Protein AF-A0A812JVI5-F1 (afdb_monomer_lite)

Foldseek 3Di:
DEEEPCVQLDDPDPDPDDDDDDDPPAAEEGEQAQVYAYEQPAADDEHQEYEFNHEYEYDLVDAPHEYHYFEYEYEDAGEYEQADPVGASAHAYEYEHENPRYDADPPRGTQEYEYYAQYEYEHGWDQFQFKFWFQAKFAAQAFKTQTPFQRVVRVDDQQWWKWKFALFLAFTDIWGFHDGDPPVGRMTGTPPGGHHMFGARWDWDWFDQVFDDIDTDTDGSTIMIGTQDIRAEYFYPALLPDPQSAFHDYYYYHDNYDYHHDRYWYASHWHQDDPFDTADFRTDEDEQVLHEQAEAESAEGEQRLFARYEPAFQLHAAYADEHYEHHRRHRQDAQPPLQDPDPDDDQRPVSSRALQRDSPPPRRDGENADALNQRYAYYAYEYGSHQEHHAQDQPVQQQGDDPSRLQAGSQAADHHHAEQYEFESHAAEYAEPERHFHFDFDADPSRGGPCSVPPQGVSPAQAHPVGAGRGDVQQAENENYEYENHQEYEYLEDESYAYEQEEYELHLESHAYAAYAQHSNNDQERYELYEQEQADPPDPRNRLRSAHEEYAAQHEHEYEQYEYAERLHDQANYEYQACAVVFDRHYHQLYHYHYYNYYDSRYHPPDHHYHGDYPDDDFKKKKAWQPFFPDWKFKDWPQQPDAADCDPPRNRLSNGTWDQPSSRNTTMHHDDPPTDMDIDTHGHPDIDMDIDTSDPPCVVVDDPD

pLDDT: mean 79.33, std 18.17, range [29.78, 98.69]

Radius of gyration: 29.27 Å; chains: 1; bounding box: 75×58×105 Å

Secondary structure (DSSP, 8-state):
-EEEHHHHT-PPPP-----S-PPPPPP-EEEE-TT-EEEE-S-PPPBSEEEESSEEEE-TT-SSEEEEES-EEE-TT-EEEE--SSS-B-S-EEEEE--SS-PPBTTTBSSEEEEETT-EEEEEB-----EEEBSS-B-TT--EEEBSS-TTTTT--TT-EEEE--SSS----EEEEEEE-STT--EEEEESPPSS-B--SEEEEEE--SSS--EEEEEE---EEEE---SEEEE-S-GGGSTT---BEEEEESSS-EEEEESEEEEEEE---SSS---EEEE--EE-TT--S-EEES-EEES-SS-SEEE-SS---S-EEES-EEE--SPPPPSSS-TT---SS---SGGGGSTT--TT-SSS--EEEEES--SSEEES-EEESSSEEEEE-TTTSTT-SGGGTTT--GGGSPP--EES-EEES-SSEEEEETEE--B---B-TTS-BTTTTSTT-TTT-SB-TTS-B-B-SSPEEEES-EEES-SEEEEEEE-SEEEES-EEES-SEEEEEEE----TT---EEEES-EEEE---TTTT--TT-EEE--BSSSEEEEES-EEEE---TT-SEEETTTTT-TTT---S--EEEEES-EEEEE-TTS-SEEES-SS---EEEEE-SS-BSS-EEEESTT--SPP--STTTTTGGGTEEPEEGGGTEEEEE--TT---EEE--BPSS---EEEES-TTSGGGS---

Structure (mmCIF, N/CA/C/O backbone):
data_AF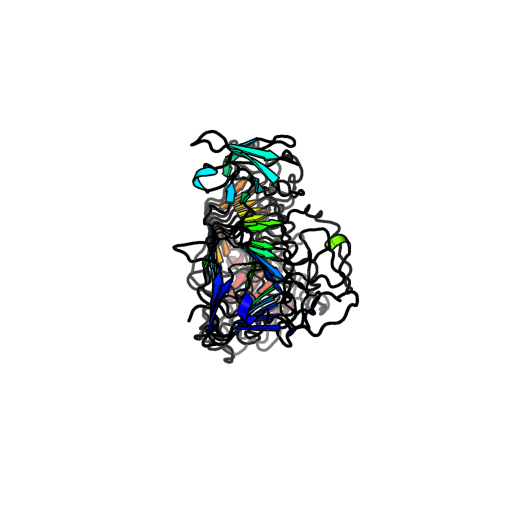-A0A812JVI5-F1
#
_entry.id   AF-A0A812JVI5-F1
#
loop_
_atom_site.group_PDB
_atom_site.id
_atom_site.type_symbol
_atom_site.label_atom_id
_atom_site.label_alt_id
_atom_site.label_comp_id
_atom_site.label_asym_id
_atom_site.label_entity_id
_atom_site.label_seq_id
_atom_site.pdbx_PDB_ins_code
_atom_site.Cartn_x
_atom_site.Cartn_y
_atom_site.Cartn_z
_atom_site.occupancy
_atom_site.B_iso_or_equiv
_atom_site.auth_seq_id
_atom_site.auth_comp_id
_atom_site.auth_asym_id
_atom_site.auth_atom_id
_atom_site.pdbx_PDB_model_num
ATOM 1 N N . MET A 1 1 ? -26.455 -25.686 27.202 1.00 55.06 1 MET A N 1
ATOM 2 C CA . MET A 1 1 ? -27.187 -24.853 28.186 1.00 55.06 1 MET A CA 1
ATOM 3 C C . MET A 1 1 ? -26.440 -23.538 28.295 1.00 55.06 1 MET A C 1
ATOM 5 O O . MET A 1 1 ? -25.243 -23.583 28.543 1.00 55.06 1 MET A O 1
ATOM 9 N N . LEU A 1 2 ? -27.114 -22.415 28.055 1.00 67.75 2 LEU A N 1
ATOM 10 C CA . LEU A 1 2 ? -26.511 -21.082 28.105 1.00 67.75 2 LEU A CA 1
ATOM 11 C C . LEU A 1 2 ? -26.215 -20.707 29.564 1.00 67.75 2 LEU A C 1
ATOM 13 O O . LEU A 1 2 ? -27.102 -20.816 30.414 1.00 67.75 2 LEU A O 1
ATOM 17 N N . ARG A 1 3 ? -24.976 -20.325 29.875 1.00 77.88 3 ARG A N 1
ATOM 18 C CA . ARG A 1 3 ? -24.546 -19.917 31.223 1.00 77.88 3 ARG A CA 1
ATOM 19 C C . ARG A 1 3 ? -24.006 -18.488 31.206 1.00 77.88 3 ARG A C 1
ATOM 21 O O . ARG A 1 3 ? -23.645 -17.963 30.164 1.00 77.88 3 ARG A O 1
ATOM 28 N N . LEU A 1 4 ? -23.967 -17.851 32.371 1.00 73.38 4 LEU A N 1
ATOM 29 C CA . LEU A 1 4 ? -23.437 -16.493 32.519 1.00 73.38 4 LEU A CA 1
ATOM 30 C C . LEU A 1 4 ? -21.985 -16.559 32.991 1.00 73.38 4 LEU A C 1
ATOM 32 O O . LEU A 1 4 ? -21.717 -17.290 33.953 1.00 73.38 4 LEU A O 1
ATOM 36 N N . LEU A 1 5 ? -21.088 -15.768 32.386 1.00 75.81 5 LEU A N 1
ATOM 37 C CA . LEU A 1 5 ? -19.654 -15.744 32.728 1.00 75.81 5 LEU A CA 1
ATOM 38 C C . LEU A 1 5 ? -19.426 -15.563 34.240 1.00 75.81 5 LEU A C 1
ATOM 40 O O . LEU A 1 5 ? -18.604 -16.258 34.845 1.00 75.81 5 LEU A O 1
ATOM 44 N N . ARG A 1 6 ? -20.243 -14.717 34.886 1.00 72.94 6 ARG A N 1
ATOM 45 C CA . ARG A 1 6 ? -20.196 -14.444 36.335 1.00 72.94 6 ARG A CA 1
ATOM 46 C C . ARG A 1 6 ? -20.287 -15.690 37.221 1.00 72.94 6 ARG A C 1
ATOM 48 O O . ARG A 1 6 ? -19.734 -15.692 38.309 1.00 72.94 6 ARG A O 1
ATOM 55 N N . ARG A 1 7 ? -20.986 -16.752 36.795 1.00 66.81 7 ARG A N 1
ATOM 56 C CA . ARG A 1 7 ? -21.153 -17.978 37.606 1.00 66.81 7 ARG A CA 1
ATOM 57 C C . ARG A 1 7 ? -19.991 -18.959 37.452 1.00 66.81 7 ARG A C 1
ATOM 59 O O . ARG A 1 7 ? -19.846 -19.851 38.284 1.00 66.81 7 ARG A O 1
ATOM 66 N N . GLY A 1 8 ? -19.215 -18.822 36.380 1.00 64.75 8 GLY A N 1
ATOM 67 C CA . GLY A 1 8 ? -18.160 -19.756 36.013 1.00 64.75 8 GLY A CA 1
ATOM 68 C C . GLY A 1 8 ? -16.761 -19.293 36.415 1.00 64.75 8 GLY A C 1
ATOM 69 O O . GLY A 1 8 ? -16.046 -20.059 37.056 1.00 64.75 8 GLY A O 1
ATOM 70 N N . CYS A 1 9 ? -16.399 -18.038 36.115 1.00 71.69 9 CYS A N 1
ATOM 71 C CA . CYS A 1 9 ? -15.079 -17.483 36.461 1.00 71.69 9 CYS A CA 1
ATOM 72 C C . CYS A 1 9 ? -15.016 -16.902 37.887 1.00 71.69 9 CYS A C 1
ATOM 74 O O . CYS A 1 9 ? -13.939 -16.810 38.472 1.00 71.69 9 CYS A O 1
ATOM 76 N N . ILE A 1 10 ? -16.160 -16.524 38.477 1.00 61.00 10 ILE A N 1
ATOM 77 C CA . ILE A 1 10 ? -16.245 -15.931 39.821 1.00 61.00 10 ILE A CA 1
ATOM 78 C C . ILE A 1 10 ? -17.042 -16.876 40.718 1.00 61.00 10 ILE A C 1
ATOM 80 O O . ILE A 1 10 ? -18.252 -16.743 40.891 1.00 61.00 10 ILE A O 1
ATOM 84 N N . ARG A 1 11 ? -16.375 -17.869 41.314 1.00 48.44 11 ARG A N 1
ATOM 85 C CA . ARG A 1 11 ? -16.961 -18.543 42.481 1.00 48.44 11 ARG A CA 1
ATOM 86 C C . ARG A 1 11 ? -16.811 -17.621 43.694 1.00 48.44 11 ARG A C 1
ATOM 88 O O . ARG A 1 11 ? -15.677 -17.217 43.963 1.00 48.44 11 ARG A O 1
ATOM 95 N N . PRO A 1 12 ? -17.881 -17.335 44.460 1.00 38.91 12 PRO A N 1
ATOM 96 C CA . PRO A 1 12 ? -17.707 -16.779 45.790 1.00 38.91 12 PRO A CA 1
ATOM 97 C C . PRO A 1 12 ? -16.885 -17.784 46.602 1.00 38.91 12 PRO A C 1
ATOM 99 O O . PRO A 1 12 ? -17.251 -18.955 46.716 1.00 38.91 12 PRO A O 1
ATOM 102 N N . THR A 1 13 ? -15.734 -17.353 47.114 1.00 37.72 13 THR A N 1
ATOM 103 C CA . THR A 1 13 ? -15.058 -18.074 48.196 1.00 37.72 13 THR A CA 1
ATOM 104 C C . THR A 1 13 ? -16.052 -18.215 49.349 1.00 37.72 13 THR A C 1
ATOM 106 O O . THR A 1 13 ? -16.690 -17.214 49.682 1.00 37.72 13 THR A O 1
ATOM 109 N N . PRO A 1 14 ? -16.219 -19.402 49.960 1.00 37.28 14 PRO A N 1
ATOM 110 C CA . PRO A 1 14 ? -17.022 -19.517 51.170 1.00 37.28 14 PRO A CA 1
ATOM 111 C C . PRO A 1 14 ? -16.448 -18.557 52.214 1.00 37.28 14 PRO A C 1
ATOM 113 O O . PRO A 1 14 ? -15.244 -18.588 52.472 1.00 37.28 14 PRO A O 1
ATOM 116 N N . GLU A 1 15 ? -17.284 -17.676 52.760 1.00 37.12 15 GLU A N 1
ATOM 117 C CA . GLU A 1 15 ? -16.910 -16.740 53.816 1.00 37.12 15 GLU A CA 1
ATOM 118 C C . GLU A 1 15 ? -16.336 -17.505 55.015 1.00 37.12 15 GLU A C 1
ATOM 120 O O . GLU A 1 15 ? -17.064 -18.084 55.817 1.00 37.12 15 GLU A O 1
ATOM 125 N N . THR A 1 16 ? -15.016 -17.482 55.178 1.00 35.56 16 THR A N 1
ATOM 126 C CA . THR A 1 16 ? -14.420 -17.581 56.507 1.00 35.56 16 THR A CA 1
ATOM 127 C C . THR A 1 16 ? -14.361 -16.175 57.073 1.00 35.56 16 THR A C 1
ATOM 129 O O . THR A 1 16 ? -13.544 -15.354 56.660 1.00 35.56 16 THR A O 1
ATOM 132 N N . THR A 1 17 ? -15.260 -15.901 58.013 1.00 41.41 17 THR A N 1
ATOM 133 C CA . THR A 1 17 ? -15.208 -14.756 58.920 1.00 41.41 17 THR A CA 1
ATOM 134 C C . THR A 1 17 ? -13.794 -14.578 59.469 1.00 41.41 17 THR A C 1
ATOM 136 O O . THR A 1 17 ? -13.356 -15.414 60.255 1.00 41.41 17 THR A O 1
ATOM 139 N N . GLN A 1 18 ? -13.103 -13.496 59.098 1.00 36.12 18 GLN A N 1
ATOM 140 C CA . GLN A 1 18 ? -12.244 -12.735 60.009 1.00 36.12 18 GLN A CA 1
ATOM 141 C C . GLN A 1 18 ? -11.749 -11.430 59.374 1.00 36.12 18 GLN A C 1
ATOM 143 O O . GLN A 1 18 ? -11.303 -11.359 58.233 1.00 36.12 18 GLN A O 1
ATOM 148 N N . THR A 1 19 ? -11.867 -10.378 60.172 1.00 46.19 19 THR A N 1
ATOM 149 C CA . THR A 1 19 ? -11.487 -8.990 59.937 1.00 46.19 19 THR A CA 1
ATOM 150 C C . THR A 1 19 ? -9.984 -8.826 59.720 1.00 46.19 19 THR A C 1
ATOM 152 O O . THR A 1 19 ? -9.254 -8.821 60.697 1.00 46.19 19 THR A O 1
ATOM 155 N N . HIS A 1 20 ? -9.523 -8.601 58.489 1.00 39.59 20 HIS A N 1
ATOM 156 C CA . HIS A 1 20 ? -8.277 -7.884 58.174 1.00 39.59 20 HIS A CA 1
ATOM 157 C C . HIS A 1 20 ? -8.379 -7.336 56.742 1.00 39.59 20 HIS A C 1
ATOM 159 O O . HIS A 1 20 ? -9.008 -7.967 55.899 1.00 39.59 20 HIS A O 1
ATOM 165 N N . ARG A 1 21 ? -7.803 -6.145 56.488 1.00 43.81 21 ARG A N 1
ATOM 166 C CA . ARG A 1 21 ? -7.759 -5.454 55.180 1.00 43.81 21 ARG A CA 1
ATOM 167 C C . ARG A 1 21 ? -7.632 -6.460 54.030 1.00 43.81 21 ARG A C 1
ATOM 169 O O . ARG A 1 21 ? -6.565 -7.045 53.851 1.00 43.81 21 ARG A O 1
ATOM 176 N N . ALA A 1 22 ? -8.719 -6.668 53.290 1.00 36.75 22 ALA A N 1
ATOM 177 C CA . ALA A 1 22 ? -8.745 -7.609 52.184 1.00 36.75 22 ALA A CA 1
ATOM 178 C C . ALA A 1 22 ? -7.731 -7.156 51.126 1.00 36.75 22 ALA A C 1
ATOM 180 O O . ALA A 1 22 ? -7.838 -6.058 50.580 1.00 36.75 22 ALA A O 1
ATOM 181 N N . LYS A 1 23 ? -6.730 -8.003 50.859 1.00 38.25 23 LYS A N 1
ATOM 182 C CA . LYS A 1 23 ? -5.972 -7.940 49.607 1.00 38.25 23 LYS A CA 1
ATOM 183 C C . LYS A 1 23 ? -6.979 -8.003 48.447 1.00 38.25 23 LYS A C 1
ATOM 185 O O . LYS A 1 23 ? -7.955 -8.750 48.573 1.00 38.25 23 LYS A O 1
ATOM 190 N N . PRO A 1 24 ? -6.767 -7.264 47.343 1.00 43.59 24 PRO A N 1
ATOM 191 C CA . PRO A 1 24 ? -7.592 -7.435 46.156 1.00 43.59 24 PRO A CA 1
ATOM 192 C C . PRO A 1 24 ? -7.620 -8.923 45.761 1.00 43.59 24 PRO A C 1
ATOM 194 O O . PRO A 1 24 ? -6.604 -9.609 45.934 1.00 43.59 24 PRO A O 1
ATOM 197 N N . PRO A 1 25 ? -8.775 -9.456 45.318 1.00 51.75 25 PRO A N 1
ATOM 198 C CA . PRO A 1 25 ? -8.881 -10.852 44.914 1.00 51.75 25 PRO A CA 1
ATOM 199 C C . PRO A 1 25 ? -7.826 -11.156 43.846 1.00 51.75 25 PRO A C 1
ATOM 201 O O . PRO A 1 25 ? -7.691 -10.417 42.877 1.00 51.75 25 PRO A O 1
ATOM 204 N N . GLN A 1 26 ? -7.057 -12.226 44.057 1.00 56.06 26 GLN A N 1
ATOM 205 C CA . GLN A 1 26 ? -6.028 -12.672 43.120 1.00 56.06 26 GLN A CA 1
ATOM 206 C C . GLN A 1 26 ? -6.676 -12.974 41.763 1.00 56.06 26 GLN A C 1
ATOM 208 O O . GLN A 1 26 ? -7.679 -13.695 41.721 1.00 56.06 26 GLN A O 1
ATOM 213 N N . ALA A 1 27 ? -6.118 -12.421 40.684 1.00 63.75 27 ALA A N 1
ATOM 214 C CA . ALA A 1 27 ? -6.539 -12.723 39.321 1.00 63.75 27 ALA A CA 1
ATOM 215 C C . ALA A 1 27 ? -6.454 -14.239 39.079 1.00 63.75 27 ALA A C 1
ATOM 217 O O . ALA A 1 27 ? -5.509 -14.896 39.523 1.00 63.75 27 ALA A O 1
ATOM 218 N N . LYS A 1 28 ? -7.475 -14.812 38.438 1.00 78.44 28 LYS A N 1
ATOM 219 C CA . LYS A 1 28 ? -7.589 -16.260 38.210 1.00 78.44 28 LYS A CA 1
ATOM 220 C C . LYS A 1 28 ? -7.616 -16.571 36.726 1.00 78.44 28 LYS A C 1
ATOM 222 O O . LYS A 1 28 ? -8.201 -15.814 35.953 1.00 78.44 28 LYS A O 1
ATOM 227 N N . ASP A 1 29 ? -7.048 -17.716 36.368 1.00 87.69 29 ASP A N 1
ATOM 228 C CA . ASP A 1 29 ? -7.263 -18.331 35.063 1.00 87.69 29 ASP A CA 1
ATOM 229 C C . ASP A 1 29 ? -8.723 -18.769 34.950 1.00 87.69 29 ASP A C 1
ATOM 231 O O . ASP A 1 29 ? -9.264 -19.424 35.851 1.00 87.69 29 ASP A O 1
ATOM 235 N N . CYS A 1 30 ? -9.373 -18.408 33.847 1.00 91.69 30 CYS A N 1
ATOM 236 C CA . CYS A 1 30 ? -10.715 -18.869 33.538 1.00 91.69 30 CYS A CA 1
ATOM 237 C C . CYS A 1 30 ? -10.724 -19.733 32.281 1.00 91.69 30 CYS A C 1
ATOM 239 O O . CYS A 1 30 ? -10.158 -19.371 31.254 1.00 91.69 30 CYS A O 1
ATOM 241 N N . VAL A 1 31 ? -11.420 -20.867 32.355 1.00 93.94 31 VAL A N 1
ATOM 242 C CA . VAL A 1 31 ? -11.583 -21.794 31.234 1.00 93.94 31 VAL A CA 1
ATOM 243 C C . VAL A 1 31 ? -13.068 -21.991 30.962 1.00 93.94 31 VAL A C 1
ATOM 245 O O . VAL A 1 31 ? -13.815 -22.370 31.866 1.00 93.94 31 VAL A O 1
ATOM 248 N N . ILE A 1 32 ? -13.487 -21.779 29.715 1.00 95.19 32 ILE A N 1
ATOM 249 C CA . ILE A 1 32 ? -14.821 -22.136 29.221 1.00 95.19 32 ILE A CA 1
ATOM 250 C C . ILE A 1 32 ? -14.728 -23.538 28.603 1.00 95.19 32 ILE A C 1
ATOM 252 O O . ILE A 1 32 ? -14.105 -23.680 27.546 1.00 95.19 32 ILE A O 1
ATOM 256 N N . PRO A 1 33 ? -15.305 -24.583 29.231 1.00 95.19 33 PRO A N 1
ATOM 257 C CA . PRO A 1 33 ? -15.166 -25.962 28.756 1.00 95.19 33 PRO A CA 1
ATOM 258 C C . PRO A 1 33 ? -15.853 -26.202 27.405 1.00 95.19 33 PRO A C 1
ATOM 260 O O . PRO A 1 33 ? -16.845 -25.550 27.097 1.00 95.19 33 PRO A O 1
ATOM 263 N N . GLU A 1 34 ? -15.389 -27.203 26.648 1.00 95.06 34 GLU A N 1
ATOM 264 C CA . GLU A 1 34 ? -15.861 -27.532 25.286 1.00 95.06 34 GLU A CA 1
ATOM 265 C C . GLU A 1 34 ? -17.387 -27.706 25.169 1.00 95.06 34 GLU A C 1
ATOM 267 O O . GLU A 1 34 ? -18.001 -27.273 24.199 1.00 95.06 34 GLU A O 1
ATOM 272 N N . ALA A 1 35 ? -18.026 -28.287 26.188 1.00 93.44 35 ALA A N 1
ATOM 273 C CA . ALA A 1 35 ? -19.470 -28.526 26.204 1.00 93.44 35 ALA A CA 1
ATOM 274 C C . ALA A 1 35 ? -20.311 -27.307 26.642 1.00 93.44 35 ALA A C 1
ATOM 276 O O . ALA A 1 35 ? -21.541 -27.402 26.729 1.00 93.44 35 ALA A O 1
ATOM 277 N N . GLU A 1 36 ? -19.680 -26.180 26.982 1.00 94.62 36 GLU A N 1
ATOM 278 C CA . GLU A 1 36 ? -20.356 -25.020 27.557 1.00 94.62 36 GLU A CA 1
ATOM 279 C C . GLU A 1 36 ? -20.449 -23.840 26.582 1.00 94.62 36 GLU A C 1
ATOM 281 O O . GLU A 1 36 ? -19.545 -23.562 25.799 1.00 94.62 36 GLU A O 1
ATOM 286 N N . HIS A 1 37 ? -21.573 -23.121 26.659 1.00 95.88 37 HIS A N 1
ATOM 287 C CA . HIS A 1 37 ? -21.799 -21.871 25.933 1.00 95.88 37 HIS A CA 1
ATOM 288 C C . HIS A 1 37 ? -22.159 -20.781 26.931 1.00 95.88 37 HIS A C 1
ATOM 290 O O . HIS A 1 37 ? -23.157 -20.895 27.653 1.00 95.88 37 HIS A O 1
ATOM 296 N N . TRP A 1 38 ? -21.299 -19.775 27.033 1.00 95.69 38 TRP A N 1
ATOM 297 C CA . TRP A 1 38 ? -21.415 -18.682 27.982 1.00 95.69 38 TRP A CA 1
ATOM 298 C C . TRP A 1 38 ? -21.707 -17.355 27.283 1.00 95.69 38 TRP A C 1
ATOM 300 O O . TRP A 1 38 ? -21.287 -17.133 26.149 1.00 95.69 38 TRP A O 1
ATOM 310 N N . ILE A 1 39 ? -22.409 -16.468 27.989 1.00 95.12 39 ILE A N 1
ATOM 311 C CA . ILE A 1 39 ? -22.605 -15.071 27.591 1.00 95.12 39 ILE A CA 1
ATOM 312 C C . ILE A 1 39 ? -21.773 -14.158 28.491 1.00 95.12 39 ILE A C 1
ATOM 314 O O . ILE A 1 39 ? -21.790 -14.320 29.718 1.00 95.12 39 ILE A O 1
ATOM 318 N N . LEU A 1 40 ? -21.079 -13.197 27.876 1.00 94.69 40 LEU A N 1
ATOM 319 C CA . LEU A 1 40 ? -20.560 -12.011 28.548 1.00 94.69 40 LEU A CA 1
ATOM 320 C C . LEU A 1 40 ? -21.671 -10.953 28.615 1.00 94.69 40 LEU A C 1
ATOM 322 O O . LEU A 1 40 ? -21.946 -10.265 27.636 1.00 94.69 40 LEU A O 1
ATOM 326 N N . ASP A 1 41 ? -22.319 -10.861 29.772 1.00 93.31 41 ASP A N 1
ATOM 327 C CA . ASP A 1 41 ? -23.425 -9.947 30.086 1.00 93.31 41 ASP A CA 1
ATOM 328 C C . ASP A 1 41 ? -23.058 -8.979 31.223 1.00 93.31 41 ASP A C 1
ATOM 330 O O . ASP A 1 41 ? -23.922 -8.495 31.944 1.00 93.31 41 ASP A O 1
ATOM 334 N N . TRP A 1 42 ? -21.767 -8.765 31.466 1.00 91.38 42 TRP A N 1
ATOM 335 C CA . TRP A 1 42 ? -21.228 -7.838 32.461 1.00 91.38 42 TRP A CA 1
ATOM 336 C C . TRP A 1 42 ? -19.699 -7.824 32.349 1.00 91.38 42 TRP A C 1
ATOM 338 O O . TRP A 1 42 ? -19.120 -8.819 31.917 1.00 91.38 42 TRP A O 1
ATOM 348 N N . SER A 1 43 ? -19.055 -6.729 32.756 1.00 92.62 43 SER A N 1
ATOM 349 C CA . SER A 1 43 ? -17.595 -6.588 32.758 1.00 92.62 43 SER A CA 1
ATOM 350 C C . SER A 1 43 ? -16.962 -7.285 33.978 1.00 92.62 43 SER A C 1
ATOM 352 O O . SER A 1 43 ? -17.068 -6.747 35.084 1.00 92.62 43 SER A O 1
ATOM 354 N N . PRO A 1 44 ? -16.329 -8.471 33.836 1.00 89.75 44 PRO A N 1
ATOM 355 C CA . PRO A 1 44 ? -15.686 -9.166 34.948 1.00 89.75 44 PRO A CA 1
ATOM 356 C C . PRO A 1 44 ? -14.492 -8.396 35.527 1.00 89.75 44 PRO A C 1
ATOM 358 O O . PRO A 1 44 ? -13.920 -7.548 34.844 1.00 89.75 44 PRO A O 1
ATOM 361 N N . PRO A 1 45 ? -14.064 -8.704 36.770 1.00 88.19 45 PRO A N 1
ATOM 362 C CA . PRO A 1 45 ? -12.772 -8.273 37.270 1.00 88.19 45 PRO A CA 1
ATOM 363 C C . PRO A 1 45 ? -11.680 -8.868 36.380 1.00 88.19 45 PRO A C 1
ATOM 365 O O . PRO A 1 45 ? -11.890 -9.906 35.749 1.00 88.19 45 PRO A O 1
ATOM 368 N N . GLU A 1 46 ? -10.514 -8.230 36.378 1.00 89.38 46 GLU A N 1
ATOM 369 C CA . GLU A 1 46 ? -9.361 -8.664 35.593 1.00 89.38 46 GLU A CA 1
ATOM 370 C C . GLU A 1 46 ? -9.029 -10.148 35.821 1.00 89.38 46 GLU A C 1
ATOM 372 O O . GLU A 1 46 ? -8.870 -10.616 36.955 1.00 89.38 46 GLU A O 1
ATOM 377 N N . LEU A 1 47 ? -8.963 -10.894 34.718 1.00 90.69 47 LEU A N 1
ATOM 378 C CA . LEU A 1 47 ? -8.597 -12.306 34.696 1.00 90.69 47 LEU A CA 1
ATOM 379 C C . LEU A 1 47 ? -7.090 -12.449 34.472 1.00 90.69 47 LEU A C 1
ATOM 381 O O . LEU A 1 47 ? -6.494 -11.673 33.729 1.00 90.69 47 LEU A O 1
ATOM 385 N N . ALA A 1 48 ? -6.475 -13.481 35.054 1.00 89.19 48 ALA A N 1
ATOM 386 C CA . ALA A 1 48 ? -5.084 -13.797 34.721 1.00 89.19 48 ALA A CA 1
ATOM 387 C C . ALA A 1 48 ? -5.002 -14.257 33.256 1.00 89.19 48 ALA A C 1
ATOM 389 O O . ALA A 1 48 ? -4.220 -13.736 32.471 1.00 89.19 48 ALA A O 1
ATOM 390 N N . SER A 1 49 ? -5.903 -15.153 32.857 1.00 91.56 49 SER A N 1
ATOM 391 C CA . SER A 1 49 ? -6.087 -15.574 31.472 1.00 91.56 49 SER A CA 1
ATOM 392 C C . SER A 1 49 ? -7.530 -16.011 31.217 1.00 91.56 49 SER A C 1
ATOM 394 O O . SER A 1 49 ? -8.256 -16.378 32.149 1.00 91.56 49 SER A O 1
ATOM 396 N N . LEU A 1 50 ? -7.951 -15.994 29.952 1.00 94.38 50 LEU A N 1
ATOM 397 C CA . LEU A 1 50 ? -9.198 -16.610 29.506 1.00 94.38 50 LEU A CA 1
ATOM 398 C C . LEU A 1 50 ? -8.919 -17.618 28.388 1.00 94.38 50 LEU A C 1
ATOM 400 O O . LEU A 1 50 ? -8.492 -17.239 27.305 1.00 94.38 50 LEU A O 1
ATOM 404 N N . THR A 1 51 ? -9.223 -18.892 28.628 1.00 95.44 51 THR A N 1
ATOM 405 C CA . THR A 1 51 ? -9.166 -19.955 27.613 1.00 95.44 51 THR A CA 1
ATOM 406 C C . THR A 1 51 ? -10.573 -20.407 27.225 1.00 95.44 51 THR A C 1
ATOM 408 O O . THR A 1 51 ? -11.378 -20.786 28.079 1.00 95.44 51 THR A O 1
ATOM 411 N N . ILE A 1 52 ? -10.885 -20.404 25.933 1.00 97.50 52 ILE A N 1
ATOM 412 C CA . ILE A 1 52 ? -12.205 -20.708 25.379 1.00 97.50 52 ILE A CA 1
ATOM 413 C C . ILE A 1 52 ? -12.115 -21.994 24.554 1.00 97.50 52 ILE A C 1
ATOM 415 O O . ILE A 1 52 ? -11.699 -21.969 23.400 1.00 97.50 52 ILE A O 1
ATOM 419 N N . ARG A 1 53 ? -12.543 -23.120 25.141 1.00 97.25 53 ARG A N 1
ATOM 420 C CA . ARG A 1 53 ? -12.695 -24.416 24.443 1.00 97.25 53 ARG A CA 1
ATOM 421 C C . ARG A 1 53 ? -14.118 -24.642 23.942 1.00 97.25 53 ARG A C 1
ATOM 423 O O . ARG A 1 53 ? -14.329 -25.385 22.991 1.00 97.25 53 ARG A O 1
ATOM 430 N N . GLY A 1 54 ? -15.093 -24.048 24.632 1.00 96.62 54 GLY A N 1
ATOM 431 C CA . GLY A 1 54 ? -16.510 -24.049 24.268 1.00 96.62 54 GLY A CA 1
ATOM 432 C C . GLY A 1 54 ? -16.885 -22.821 23.447 1.00 96.62 54 GLY A C 1
ATOM 433 O O . GLY A 1 54 ? -16.236 -22.501 22.459 1.00 96.62 54 GLY A O 1
ATOM 434 N N . HIS A 1 55 ? -17.931 -22.107 23.856 1.00 97.62 55 HIS A N 1
ATOM 435 C CA . HIS A 1 55 ? -18.415 -20.921 23.147 1.00 97.62 55 HIS A CA 1
ATOM 436 C C . HIS A 1 55 ? -18.593 -19.736 24.100 1.00 97.62 55 HIS A C 1
ATOM 438 O O . HIS A 1 55 ? -19.249 -19.873 25.133 1.00 97.62 55 HIS A O 1
ATOM 444 N N . LEU A 1 56 ? -18.057 -18.571 23.742 1.00 97.56 56 LEU A N 1
ATOM 445 C CA . LEU A 1 56 ? -18.321 -17.293 24.396 1.00 97.56 56 LEU A CA 1
ATOM 446 C C . LEU A 1 56 ? -18.980 -16.324 23.415 1.00 97.56 56 LEU A C 1
ATOM 448 O O . LEU A 1 56 ? -18.426 -16.053 22.354 1.00 97.56 56 LEU A O 1
ATOM 452 N N . THR A 1 57 ? -20.125 -15.770 23.801 1.00 97.19 57 THR A N 1
ATOM 453 C CA . THR A 1 57 ? -20.844 -14.734 23.041 1.00 97.19 57 THR A CA 1
ATOM 454 C C . THR A 1 57 ? -20.982 -13.453 23.858 1.00 97.19 57 THR A C 1
ATOM 456 O O . THR A 1 57 ? -21.330 -13.520 25.036 1.00 97.19 57 THR A O 1
ATOM 459 N N . TRP A 1 58 ? -20.784 -12.288 23.246 1.00 96.06 58 TRP A N 1
ATOM 460 C CA . TRP A 1 58 ? -21.117 -10.991 23.855 1.00 96.06 58 TRP A CA 1
ATOM 461 C C . TRP A 1 58 ? -22.631 -10.746 23.868 1.00 96.06 58 TRP A C 1
ATOM 463 O O . TRP A 1 58 ? -23.323 -11.056 22.894 1.00 96.06 58 TRP A O 1
ATOM 473 N N . ASP A 1 59 ? -23.157 -10.130 24.929 1.00 95.00 59 ASP A N 1
ATOM 474 C CA . ASP A 1 59 ? -24.505 -9.559 24.881 1.00 95.00 59 ASP A CA 1
ATOM 475 C C . ASP A 1 59 ? -24.503 -8.259 24.065 1.00 95.00 59 ASP A C 1
ATOM 477 O O . ASP A 1 59 ? -24.035 -7.213 24.511 1.00 95.00 59 ASP A O 1
ATOM 481 N N . THR A 1 60 ? -25.079 -8.318 22.865 1.00 94.69 60 THR A N 1
ATOM 482 C CA . THR A 1 60 ? -25.125 -7.188 21.926 1.00 94.69 60 THR A CA 1
ATOM 483 C C . THR A 1 60 ? -25.998 -6.013 22.379 1.00 94.69 60 THR A C 1
ATOM 485 O O . THR A 1 60 ? -26.012 -4.979 21.718 1.00 94.69 60 THR A O 1
ATOM 488 N N . ASN A 1 61 ? -26.800 -6.175 23.437 1.00 94.31 61 ASN A N 1
ATOM 489 C CA . ASN A 1 61 ? -27.692 -5.118 23.926 1.00 94.31 61 ASN A CA 1
ATOM 490 C C . ASN A 1 61 ? -27.053 -4.263 25.029 1.00 94.31 61 ASN A C 1
ATOM 492 O O . ASN A 1 61 ? -27.630 -3.253 25.432 1.00 94.31 61 ASN A O 1
ATOM 496 N N . MET A 1 62 ? -25.899 -4.684 25.538 1.00 93.25 62 MET A N 1
ATOM 497 C CA . MET A 1 62 ? -25.225 -4.061 26.668 1.00 93.25 62 MET A CA 1
ATOM 498 C C . MET A 1 62 ? -24.124 -3.135 26.167 1.00 93.25 62 MET A C 1
ATOM 500 O O . MET A 1 62 ? -23.347 -3.500 25.290 1.00 93.25 62 MET A O 1
ATOM 504 N N . ASP A 1 63 ? -24.083 -1.926 26.718 1.00 93.88 63 ASP A N 1
ATOM 505 C CA . ASP A 1 63 ? -23.102 -0.912 26.339 1.00 93.88 63 ASP A CA 1
ATOM 506 C C . ASP A 1 63 ? -21.871 -0.962 27.236 1.00 93.88 63 ASP A C 1
ATOM 508 O O . ASP A 1 63 ? -21.974 -1.287 28.422 1.00 93.88 63 ASP A O 1
ATOM 512 N N . SER A 1 64 ? -20.721 -0.619 26.664 1.00 92.88 64 SER A N 1
ATOM 513 C CA . SER A 1 64 ? -19.431 -0.554 27.359 1.00 92.88 64 SER A CA 1
ATOM 514 C C . SER A 1 64 ? -19.065 -1.835 28.125 1.00 92.88 64 SER A C 1
ATOM 516 O O . SER A 1 64 ? -18.511 -1.779 29.226 1.00 92.88 64 SER A O 1
ATOM 518 N N . LEU A 1 65 ? -19.377 -3.007 27.555 1.00 94.62 65 LEU A N 1
ATOM 519 C CA . LEU A 1 65 ? -18.944 -4.288 28.118 1.00 94.62 65 LEU A CA 1
ATOM 520 C C . LEU A 1 65 ? -17.444 -4.476 27.904 1.00 94.62 65 LEU A C 1
ATOM 522 O O . LEU A 1 65 ? -16.974 -4.464 26.767 1.00 94.62 65 LEU A O 1
ATOM 526 N N . GLN A 1 66 ? -16.719 -4.720 28.994 1.00 95.75 66 GLN A N 1
ATOM 527 C CA . GLN A 1 66 ? -15.267 -4.847 28.991 1.00 95.75 66 GLN A CA 1
ATOM 528 C C . GLN A 1 66 ? -14.822 -6.196 29.555 1.00 95.75 66 GLN A C 1
ATOM 530 O O . GLN A 1 66 ? -15.156 -6.552 30.683 1.00 95.75 66 GLN A O 1
ATOM 535 N N . LEU A 1 67 ? -14.026 -6.924 28.778 1.00 95.19 67 LEU A N 1
ATOM 536 C CA . LEU A 1 67 ? -13.281 -8.098 29.214 1.00 95.19 67 LEU A CA 1
ATOM 537 C C . LEU A 1 67 ? -11.814 -7.701 29.386 1.00 95.19 67 LEU A C 1
ATOM 539 O O . LEU A 1 67 ? -11.150 -7.418 28.394 1.00 95.19 67 LEU A O 1
ATOM 543 N N . THR A 1 68 ? -11.309 -7.718 30.619 1.00 94.31 68 THR A N 1
ATOM 544 C CA . THR A 1 68 ? -9.882 -7.492 30.898 1.00 94.31 68 THR A CA 1
ATOM 545 C C . THR A 1 68 ? -9.210 -8.809 31.273 1.00 94.31 68 THR A C 1
ATOM 547 O O . THR A 1 68 ? -9.659 -9.481 32.207 1.00 94.31 68 THR A O 1
ATOM 550 N N . ALA A 1 69 ? -8.156 -9.189 30.554 1.00 93.38 69 ALA A N 1
ATOM 551 C CA . ALA A 1 69 ? -7.407 -10.419 30.799 1.00 93.38 69 ALA A CA 1
ATOM 552 C C . ALA A 1 69 ? -5.937 -10.271 30.395 1.00 93.38 69 ALA A C 1
ATOM 554 O O . ALA A 1 69 ? -5.620 -9.463 29.528 1.00 93.38 69 ALA A O 1
ATOM 555 N N . GLY A 1 70 ? -5.046 -11.096 30.951 1.00 91.31 70 GLY A N 1
ATOM 556 C CA . GLY A 1 70 ? -3.653 -11.108 30.500 1.00 91.31 70 GLY A CA 1
ATOM 557 C C . GLY A 1 70 ? -3.468 -11.620 29.063 1.00 91.31 70 GLY A C 1
ATOM 558 O O . GLY A 1 70 ? -2.630 -11.148 28.296 1.00 91.31 70 GLY A O 1
ATOM 559 N N . PHE A 1 71 ? -4.293 -12.594 28.683 1.00 91.75 71 PHE A N 1
ATOM 560 C CA . PHE A 1 71 ? -4.487 -13.033 27.304 1.00 91.75 71 PHE A CA 1
ATOM 561 C C . PHE A 1 71 ? -5.835 -13.745 27.152 1.00 91.75 71 PHE A C 1
ATOM 563 O O . PHE A 1 71 ? -6.413 -14.245 28.127 1.00 91.75 71 PHE A O 1
ATOM 570 N N . VAL A 1 72 ? -6.316 -13.817 25.913 1.00 95.00 72 VAL A N 1
ATOM 571 C CA . VAL A 1 72 ? -7.491 -14.588 25.507 1.00 95.00 72 VAL A CA 1
ATOM 572 C C . VAL A 1 72 ? -7.066 -15.617 24.459 1.00 95.00 72 VAL A C 1
ATOM 574 O O . VAL A 1 72 ? -6.648 -15.262 23.360 1.00 95.00 72 VAL A O 1
ATOM 577 N N . LEU A 1 73 ? -7.196 -16.899 24.792 1.00 94.50 73 LEU A N 1
ATOM 578 C CA . LEU A 1 73 ? -6.911 -18.019 23.897 1.00 94.50 73 LEU A CA 1
ATOM 579 C C . LEU A 1 73 ? -8.211 -18.732 23.526 1.00 94.50 73 LEU A C 1
ATOM 581 O O . LEU A 1 73 ? -8.947 -19.184 24.402 1.00 94.50 73 LEU A O 1
ATOM 585 N N . VAL A 1 74 ? -8.483 -18.878 22.236 1.00 96.12 74 VAL A N 1
ATOM 586 C CA . VAL A 1 74 ? -9.533 -19.753 21.708 1.00 96.12 74 VAL A CA 1
ATOM 587 C C . VAL A 1 74 ? -8.846 -20.975 21.114 1.00 96.12 74 VAL A C 1
ATOM 589 O O . VAL A 1 74 ? -8.042 -20.832 20.205 1.00 96.12 74 VAL A O 1
ATOM 592 N N . GLU A 1 75 ? -9.128 -22.172 21.621 1.00 94.25 75 GLU A N 1
ATOM 593 C CA . GLU A 1 75 ? -8.392 -23.386 21.226 1.00 94.25 75 GLU A CA 1
ATOM 594 C C . GLU A 1 75 ? -9.322 -24.567 20.927 1.00 94.25 75 GLU A C 1
ATOM 596 O O . GLU A 1 75 ? -10.504 -24.575 21.299 1.00 94.25 75 GLU A O 1
ATOM 601 N N . GLY A 1 76 ? -8.798 -25.588 20.243 1.00 92.38 76 GLY A N 1
ATOM 602 C CA . GLY A 1 76 ? -9.572 -26.748 19.822 1.00 92.38 76 GLY A CA 1
ATOM 603 C C . GLY A 1 76 ? -10.684 -26.359 18.847 1.00 92.38 76 GLY A C 1
ATOM 604 O O . GLY A 1 76 ? -10.416 -25.916 17.739 1.00 92.38 76 GLY A O 1
ATOM 605 N N . LYS A 1 77 ? -11.948 -26.544 19.244 1.00 94.00 77 LYS A N 1
ATOM 606 C CA . LYS A 1 77 ? -13.141 -26.120 18.475 1.00 94.00 77 LYS A CA 1
ATOM 607 C C . LYS A 1 77 ? -13.830 -24.902 19.098 1.00 94.00 77 LYS A C 1
ATOM 609 O O . LYS A 1 77 ? -15.020 -24.670 18.855 1.00 94.00 77 LYS A O 1
ATOM 614 N N . GLY A 1 78 ? -13.091 -24.179 19.939 1.00 96.88 78 GLY A N 1
ATOM 615 C CA . GLY A 1 78 ? -13.569 -23.028 20.678 1.00 96.88 78 GLY A CA 1
ATOM 616 C C . GLY A 1 78 ? -14.104 -21.926 19.774 1.00 96.88 78 GLY A C 1
ATOM 617 O O . GLY A 1 78 ? -13.702 -21.783 18.616 1.00 96.88 78 GLY A O 1
ATOM 618 N N . ARG A 1 79 ? -15.040 -21.139 20.304 1.00 96.88 79 ARG A N 1
ATOM 619 C CA . ARG A 1 79 ? -15.674 -20.037 19.582 1.00 96.88 79 ARG A CA 1
ATOM 620 C C . ARG A 1 79 ? -15.747 -18.788 20.440 1.00 96.88 79 ARG A C 1
ATOM 622 O O . ARG A 1 79 ? -16.275 -18.839 21.550 1.00 96.88 79 ARG A O 1
ATOM 629 N N . LEU A 1 80 ? -15.287 -17.673 19.895 1.00 97.25 80 LEU A N 1
ATOM 630 C CA . LEU A 1 80 ? -15.515 -16.335 20.431 1.00 97.25 80 LEU A CA 1
ATOM 631 C C . LEU A 1 80 ? -16.356 -15.546 19.426 1.00 97.25 80 LEU A C 1
ATOM 633 O O . LEU A 1 80 ? -15.968 -15.440 18.267 1.00 97.25 80 LEU A O 1
ATOM 637 N N . GLU A 1 81 ? -17.488 -14.996 19.860 1.00 97.44 81 GLU A N 1
ATOM 638 C CA . GLU A 1 81 ? -18.394 -14.226 19.006 1.00 97.44 81 GLU A CA 1
ATOM 639 C C . GLU A 1 81 ? -18.782 -12.883 19.651 1.00 97.44 81 GLU A C 1
ATOM 641 O O . GLU A 1 81 ? -19.468 -12.826 20.676 1.00 97.44 81 GLU A O 1
ATOM 646 N N . VAL A 1 82 ? -18.359 -11.787 19.018 1.00 96.06 82 VAL A N 1
ATOM 647 C CA . VAL A 1 82 ? -18.743 -10.406 19.340 1.00 96.06 82 VAL A CA 1
ATOM 648 C C . VAL A 1 82 ? -19.614 -9.877 18.214 1.00 96.06 82 VAL A C 1
ATOM 650 O O . VAL A 1 82 ? -19.118 -9.339 17.230 1.00 96.06 82 VAL A O 1
ATOM 653 N N . GLY A 1 83 ? -20.926 -10.075 18.335 1.00 95.25 83 GLY A N 1
ATOM 654 C CA . GLY A 1 83 ? -21.865 -9.767 17.259 1.00 95.25 83 GLY A CA 1
ATOM 655 C C . GLY A 1 83 ? -21.724 -10.687 16.038 1.00 95.25 83 GLY A C 1
ATOM 656 O O . GLY A 1 83 ? -20.844 -11.543 15.933 1.00 95.25 83 GLY A O 1
ATOM 657 N N . THR A 1 84 ? -22.625 -10.501 15.079 1.00 93.38 84 THR A N 1
ATOM 658 C CA . THR A 1 84 ? -22.667 -11.248 13.811 1.00 93.38 84 THR A CA 1
ATOM 659 C C . THR A 1 84 ? -22.829 -10.286 12.640 1.00 93.38 84 THR A C 1
ATOM 661 O O . THR A 1 84 ? -23.268 -9.160 12.841 1.00 93.38 84 THR A O 1
ATOM 664 N N . VAL A 1 85 ? -22.580 -10.730 11.406 1.00 89.56 85 VAL A N 1
ATOM 665 C CA . VAL A 1 85 ? -22.821 -9.912 10.198 1.00 89.56 85 VAL A CA 1
ATOM 666 C C . VAL A 1 85 ? -24.243 -9.323 10.160 1.00 89.56 85 VAL A C 1
ATOM 668 O O . VAL A 1 85 ? -24.419 -8.155 9.832 1.00 89.56 85 VAL A O 1
ATOM 671 N N . ASN A 1 86 ? -25.258 -10.107 10.544 1.00 93.25 86 ASN A N 1
ATOM 672 C CA . ASN A 1 86 ? -26.666 -9.678 10.510 1.00 93.25 86 ASN A CA 1
ATOM 673 C C . ASN A 1 86 ? -27.109 -8.917 11.768 1.00 93.25 86 ASN A C 1
ATOM 675 O O . ASN A 1 86 ? -28.123 -8.222 11.753 1.00 93.25 86 ASN A O 1
ATOM 679 N N . LYS A 1 87 ? -26.385 -9.085 12.876 1.00 94.62 87 LYS A N 1
ATOM 680 C CA . LYS A 1 87 ? -26.626 -8.396 14.144 1.00 94.62 87 LYS A CA 1
ATOM 681 C C . LYS A 1 87 ? -25.274 -7.981 14.730 1.00 94.62 87 LYS A C 1
ATOM 683 O O . LYS A 1 87 ? -24.782 -8.662 15.638 1.00 94.62 87 LYS A O 1
ATOM 688 N N . PRO A 1 88 ? -24.642 -6.938 14.165 1.00 94.31 88 PRO A N 1
ATOM 689 C CA . PRO A 1 88 ? -23.335 -6.492 14.617 1.00 94.31 88 PRO A CA 1
ATOM 690 C C . PRO A 1 88 ? -23.419 -5.932 16.037 1.00 94.31 88 PRO A C 1
ATOM 692 O O . PRO A 1 88 ? -24.485 -5.532 16.516 1.00 94.31 88 PRO A O 1
ATOM 695 N N . MET A 1 89 ? -22.278 -5.894 16.712 1.00 95.25 89 MET A N 1
ATOM 696 C CA . MET A 1 89 ? -22.120 -5.229 17.993 1.00 95.25 89 MET A CA 1
ATOM 697 C C . MET A 1 89 ? -22.124 -3.717 17.763 1.00 95.25 89 MET A C 1
ATOM 699 O O . MET A 1 89 ? -21.100 -3.135 17.427 1.00 95.25 89 MET A O 1
ATOM 703 N N . SER A 1 90 ? -23.287 -3.077 17.888 1.00 93.25 90 SER A N 1
ATOM 704 C CA . SER A 1 90 ? -23.456 -1.630 17.663 1.00 93.25 90 SER A CA 1
ATOM 705 C C . SER A 1 90 ? -23.094 -0.766 18.872 1.00 93.25 90 SER A C 1
ATOM 707 O O . SER A 1 90 ? -22.988 0.457 18.763 1.00 93.25 90 SER A O 1
ATOM 709 N N . LYS A 1 91 ? -22.928 -1.415 20.023 1.00 94.62 91 LYS A N 1
ATOM 710 C CA . LYS A 1 91 ? -22.547 -0.844 21.312 1.00 94.62 91 LYS A CA 1
ATOM 711 C C . LYS A 1 91 ? -21.064 -1.063 21.581 1.00 94.62 91 LYS A C 1
ATOM 713 O O . LYS A 1 91 ? -20.465 -1.928 20.951 1.00 94.62 91 LYS A O 1
ATOM 718 N N . LEU A 1 92 ? -20.476 -0.299 22.498 1.00 94.69 92 LEU A N 1
ATOM 719 C CA . LEU A 1 92 ? -19.045 -0.417 22.765 1.00 94.69 92 LEU A CA 1
ATOM 720 C C . LEU A 1 92 ? -18.729 -1.759 23.456 1.00 94.69 92 LEU A C 1
ATOM 722 O O . LEU A 1 92 ? -19.252 -2.058 24.530 1.00 94.69 92 LEU A O 1
ATOM 726 N N . ALA A 1 93 ? -17.868 -2.561 22.836 1.00 96.25 93 ALA A N 1
ATOM 727 C CA . ALA A 1 93 ? -17.311 -3.804 23.357 1.00 96.25 93 ALA A CA 1
ATOM 728 C C . ALA A 1 93 ? -15.788 -3.693 23.406 1.00 96.25 93 ALA A C 1
ATOM 730 O O . ALA A 1 93 ? -15.162 -3.392 22.392 1.00 96.25 93 ALA A O 1
ATOM 731 N N . ILE A 1 94 ? -15.199 -3.954 24.572 1.00 96.75 94 ILE A N 1
ATOM 732 C CA . ILE A 1 94 ? -13.765 -3.775 24.807 1.00 96.75 94 ILE A CA 1
ATOM 733 C C . ILE A 1 94 ? -13.152 -5.102 25.254 1.00 96.75 94 ILE A C 1
ATOM 735 O O . ILE A 1 94 ? -13.577 -5.691 26.249 1.00 96.75 94 ILE A O 1
ATOM 739 N N . ILE A 1 95 ? -12.123 -5.553 24.544 1.00 96.38 95 ILE A N 1
ATOM 740 C CA . ILE A 1 95 ? -11.191 -6.591 24.988 1.00 96.38 95 ILE A CA 1
ATOM 741 C C . ILE A 1 95 ? -9.905 -5.868 25.382 1.00 96.38 95 ILE A C 1
ATOM 743 O O . ILE A 1 95 ? -9.236 -5.307 24.524 1.00 96.38 95 ILE A O 1
ATOM 747 N N . ASN A 1 96 ? -9.582 -5.846 26.671 1.00 94.50 96 ASN A N 1
ATOM 748 C CA . ASN A 1 96 ? -8.395 -5.181 27.200 1.00 94.50 96 ASN A CA 1
ATOM 749 C C . ASN A 1 96 ? -7.358 -6.223 27.644 1.00 94.50 96 ASN A C 1
ATOM 751 O O . ASN A 1 96 ? -7.607 -6.989 28.578 1.00 94.50 96 ASN A O 1
ATOM 755 N N . LEU A 1 97 ? -6.215 -6.258 26.965 1.00 92.44 97 LEU A N 1
ATOM 756 C CA . LEU A 1 97 ? -5.149 -7.235 27.149 1.00 92.44 97 LEU A CA 1
ATOM 757 C C . LEU A 1 97 ? -3.999 -6.617 27.948 1.00 92.44 97 LEU A C 1
ATOM 759 O O . LEU A 1 97 ? -3.335 -5.697 27.481 1.00 92.44 97 LEU A O 1
ATOM 763 N N . THR A 1 98 ? -3.763 -7.119 29.157 1.00 87.06 98 THR A N 1
ATOM 764 C CA . THR A 1 98 ? -2.743 -6.601 30.087 1.00 87.06 98 THR A CA 1
ATOM 765 C C . THR A 1 98 ? -1.629 -7.630 30.311 1.00 87.06 98 THR A C 1
ATOM 767 O O . THR A 1 98 ? -1.676 -8.748 29.817 1.00 87.06 98 THR A O 1
ATOM 770 N N . ASP A 1 99 ? -0.582 -7.284 31.050 1.00 75.44 99 ASP A N 1
ATOM 771 C CA . ASP A 1 99 ? 0.431 -8.231 31.552 1.00 75.44 99 ASP A CA 1
ATOM 772 C C . ASP A 1 99 ? 0.526 -8.231 33.082 1.00 75.44 99 ASP A C 1
ATOM 774 O O . ASP A 1 99 ? 1.350 -8.938 33.659 1.00 75.44 99 ASP A O 1
ATOM 778 N N . ALA A 1 100 ? -0.328 -7.459 33.758 1.00 65.69 100 ALA A N 1
ATOM 779 C CA . ALA A 1 100 ? -0.203 -7.179 35.183 1.00 65.69 100 ALA A CA 1
ATOM 780 C C . ALA A 1 100 ? -0.300 -8.435 36.070 1.00 65.69 100 ALA A C 1
ATOM 782 O O . ALA A 1 100 ? 0.122 -8.401 37.227 1.00 65.69 100 ALA A O 1
ATOM 783 N N . GLN A 1 101 ? -0.894 -9.523 35.564 1.00 65.00 101 GLN A N 1
ATOM 784 C CA . GLN A 1 101 ? -1.265 -10.694 36.362 1.00 65.00 101 GLN A CA 1
ATOM 785 C C . GLN A 1 101 ? -0.983 -12.058 35.698 1.00 65.00 101 GLN A C 1
ATOM 787 O O . GLN A 1 101 ? -1.268 -13.085 36.316 1.00 65.00 101 GLN A O 1
ATOM 792 N N . ALA A 1 102 ? -0.447 -12.108 34.471 1.00 65.56 102 ALA A N 1
ATOM 793 C CA . ALA A 1 102 ? -0.320 -13.350 33.698 1.00 65.56 102 ALA A CA 1
ATOM 794 C C . ALA A 1 102 ? 1.122 -13.850 33.582 1.00 65.56 102 ALA A C 1
ATOM 796 O O . ALA A 1 102 ? 2.033 -13.094 33.250 1.00 65.56 102 ALA A O 1
ATOM 797 N N . ALA A 1 103 ? 1.316 -15.158 33.768 1.00 77.44 103 ALA A N 1
ATOM 798 C CA . ALA A 1 103 ? 2.496 -15.818 33.226 1.00 77.44 103 ALA A CA 1
ATOM 799 C C . ALA A 1 103 ? 2.375 -15.870 31.688 1.00 77.44 103 ALA A C 1
ATOM 801 O O . ALA A 1 103 ? 1.273 -16.117 31.189 1.00 77.44 103 ALA A O 1
ATOM 802 N N . PRO A 1 104 ? 3.468 -15.671 30.932 1.00 82.56 104 PRO A N 1
ATOM 803 C CA . PRO A 1 104 ? 3.448 -15.821 29.481 1.00 82.56 104 PRO A CA 1
ATOM 804 C C . PRO A 1 104 ? 2.959 -17.209 29.056 1.00 82.56 104 PRO A C 1
ATOM 806 O O . PRO A 1 104 ? 3.343 -18.220 29.652 1.00 82.56 104 PRO A O 1
ATOM 809 N N . HIS A 1 105 ? 2.159 -17.270 27.992 1.00 86.81 105 HIS A N 1
ATOM 810 C CA . HIS A 1 105 ? 1.869 -18.525 27.313 1.00 86.81 105 HIS A CA 1
ATOM 811 C C . HIS A 1 105 ? 3.171 -19.092 26.721 1.00 86.81 105 HIS A C 1
ATOM 813 O O . HIS A 1 105 ? 3.910 -18.335 26.085 1.00 86.81 105 HIS A O 1
ATOM 819 N N . PRO A 1 106 ? 3.462 -20.401 26.871 1.00 81.62 106 PRO A N 1
ATOM 820 C CA . PRO A 1 106 ? 4.759 -20.975 26.500 1.00 81.62 106 PRO A CA 1
ATOM 821 C C . PRO A 1 106 ? 5.188 -20.734 25.049 1.00 81.62 106 PRO A C 1
ATOM 823 O O . PRO A 1 106 ? 6.381 -20.660 24.777 1.00 81.62 106 PRO A O 1
ATOM 826 N N . THR A 1 107 ? 4.224 -20.632 24.132 1.00 79.88 107 THR A N 1
ATOM 827 C CA . THR A 1 107 ? 4.472 -20.469 22.690 1.00 79.88 107 THR A CA 1
ATOM 828 C C . THR A 1 107 ? 3.971 -19.148 22.117 1.00 79.88 107 THR A C 1
ATOM 830 O O . THR A 1 107 ? 4.509 -18.691 21.120 1.00 79.88 107 THR A O 1
ATOM 833 N N . LEU A 1 108 ? 2.948 -18.540 22.724 1.00 80.81 108 LEU A N 1
ATOM 834 C CA . LEU A 1 108 ? 2.252 -17.369 22.165 1.00 80.81 108 LEU A CA 1
ATOM 835 C C . LEU A 1 108 ? 2.597 -16.076 22.915 1.00 80.81 108 LEU A C 1
ATOM 837 O O . LEU A 1 108 ? 2.163 -15.004 22.523 1.00 80.81 108 LEU A O 1
ATOM 841 N N . GLY A 1 109 ? 3.379 -16.158 23.995 1.00 85.12 109 GLY A N 1
ATOM 842 C CA . GLY A 1 109 ? 3.829 -14.980 24.726 1.00 85.12 109 GLY A CA 1
ATOM 843 C C . GLY A 1 109 ? 2.735 -14.344 25.585 1.00 85.12 109 GLY A C 1
ATOM 844 O O . GLY A 1 109 ? 2.083 -15.016 26.381 1.00 85.12 109 GLY A O 1
ATOM 845 N N . THR A 1 110 ? 2.593 -13.025 25.502 1.00 86.38 110 THR A N 1
ATOM 846 C CA . THR A 1 110 ? 1.792 -12.192 26.419 1.00 86.38 110 THR A CA 1
ATOM 847 C C . THR A 1 110 ? 0.907 -11.221 25.648 1.00 86.38 110 THR A C 1
ATOM 849 O O . THR A 1 110 ? 1.235 -10.895 24.513 1.00 86.38 110 THR A O 1
ATOM 852 N N . ARG A 1 111 ? -0.142 -10.674 26.285 1.00 86.06 111 ARG A N 1
ATOM 853 C CA . ARG A 1 111 ? -0.989 -9.603 25.724 1.00 86.06 111 ARG A CA 1
ATOM 854 C C . ARG A 1 111 ? -1.591 -9.990 24.361 1.00 86.06 111 ARG A C 1
ATOM 856 O O . ARG A 1 111 ? -1.495 -9.236 23.399 1.00 86.06 111 ARG A O 1
ATOM 863 N N . PHE A 1 112 ? -2.205 -11.172 24.260 1.00 87.81 112 PHE A N 1
ATOM 864 C CA . PHE A 1 112 ? -2.729 -11.669 22.980 1.00 87.81 112 PHE A CA 1
ATOM 865 C C . PHE A 1 112 ? -4.213 -12.009 22.971 1.00 87.81 112 PHE A C 1
ATOM 867 O O . PHE A 1 112 ? -4.781 -12.426 23.982 1.00 87.81 112 PHE A O 1
ATOM 874 N N . LEU A 1 113 ? -4.809 -11.891 21.783 1.00 91.94 113 LEU A N 1
ATOM 875 C CA . LEU A 1 113 ? -6.026 -12.600 21.395 1.00 91.94 113 LEU A CA 1
ATOM 876 C C . LEU A 1 113 ? -5.665 -13.584 20.280 1.00 91.94 113 LEU A C 1
ATOM 878 O O . LEU A 1 113 ? -5.366 -13.168 19.163 1.00 91.94 113 LEU A O 1
ATOM 882 N N . ALA A 1 114 ? -5.704 -14.881 20.573 1.00 88.25 114 ALA A N 1
ATOM 883 C CA . ALA A 1 114 ? -5.257 -15.902 19.634 1.00 88.25 114 ALA A CA 1
ATOM 884 C C . ALA A 1 114 ? -6.293 -17.001 19.424 1.00 88.25 114 ALA A C 1
ATOM 886 O O . ALA A 1 114 ? -6.958 -17.426 20.372 1.00 88.25 114 ALA A O 1
ATOM 887 N N . GLY A 1 115 ? -6.397 -17.481 18.186 1.00 86.94 115 GLY A N 1
ATOM 888 C CA . GLY A 1 115 ? -7.042 -18.745 17.855 1.00 86.94 115 GLY A CA 1
ATOM 889 C C . GLY A 1 115 ? -6.007 -19.834 17.568 1.00 86.94 115 GLY A C 1
ATOM 890 O O . GLY A 1 115 ? -4.991 -19.579 16.923 1.00 86.94 115 GLY A O 1
ATOM 891 N N . GLN A 1 116 ? -6.276 -21.050 18.032 1.00 84.25 116 GLN A N 1
ATOM 892 C CA . GLN A 1 116 ? -5.450 -22.232 17.800 1.00 84.25 116 GLN A CA 1
ATOM 893 C C . GLN A 1 116 ? -6.305 -23.425 17.331 1.00 84.25 116 GLN A C 1
ATOM 895 O O . GLN A 1 116 ? -7.462 -23.579 17.731 1.00 84.25 116 GLN A O 1
ATOM 900 N N . ASP A 1 117 ? -5.727 -24.289 16.497 1.00 85.69 117 ASP A N 1
ATOM 901 C CA . ASP A 1 117 ? -6.334 -25.502 15.932 1.00 85.69 117 ASP A CA 1
ATOM 902 C C . ASP A 1 117 ? -7.498 -25.214 14.961 1.00 85.69 117 ASP A C 1
ATOM 904 O O . ASP A 1 117 ? -7.280 -24.806 13.822 1.00 85.69 117 ASP A O 1
ATOM 908 N N . LYS A 1 118 ? -8.741 -25.464 15.395 1.00 88.06 118 LYS A N 1
ATOM 909 C CA . LYS A 1 118 ? -9.997 -25.259 14.649 1.00 88.06 118 LYS A CA 1
ATOM 910 C C . LYS A 1 118 ? -10.854 -24.178 15.319 1.00 88.06 118 LYS A C 1
ATOM 912 O O . LYS A 1 118 ? -12.085 -24.209 15.247 1.00 88.06 118 LYS A O 1
ATOM 917 N N . ALA A 1 119 ? -10.206 -23.271 16.049 1.00 88.69 119 ALA A N 1
ATOM 918 C CA . ALA A 1 119 ? -10.850 -22.175 16.750 1.00 88.69 119 ALA A CA 1
ATOM 919 C C . ALA A 1 119 ? -11.469 -21.174 15.772 1.00 88.69 119 ALA A C 1
ATOM 921 O O . ALA A 1 119 ? -10.881 -20.845 14.742 1.00 88.69 119 ALA A O 1
ATOM 922 N N . HIS A 1 120 ? -12.648 -20.656 16.117 1.00 91.19 120 HIS A N 1
ATOM 923 C CA . HIS A 1 120 ? -13.298 -19.591 15.356 1.00 91.19 120 HIS A CA 1
ATOM 924 C C . HIS A 1 120 ? -13.407 -18.327 16.210 1.00 91.19 120 HIS A C 1
ATOM 926 O O . HIS A 1 120 ? -14.084 -18.325 17.243 1.00 91.19 120 HIS A O 1
ATOM 932 N N . ILE A 1 121 ? -12.806 -17.236 15.749 1.00 90.31 121 ILE A N 1
ATOM 933 C CA . ILE A 1 121 ? -12.954 -15.911 16.355 1.00 90.31 121 ILE A CA 1
ATOM 934 C C . ILE A 1 121 ? -13.762 -15.045 15.394 1.00 90.31 121 ILE A C 1
ATOM 936 O O . ILE A 1 121 ? -13.400 -14.878 14.236 1.00 90.31 121 ILE A O 1
ATOM 940 N N . LYS A 1 122 ? -14.893 -14.515 15.853 1.00 92.06 122 LYS A N 1
ATOM 941 C CA . LYS A 1 122 ? -15.802 -13.691 15.055 1.00 92.06 122 LYS A CA 1
ATOM 942 C C . LYS A 1 122 ? -16.069 -12.384 15.771 1.00 92.06 122 LYS A C 1
ATOM 944 O O . LYS A 1 122 ? -16.673 -12.381 16.840 1.00 92.06 122 LYS A O 1
ATOM 949 N N . LEU A 1 123 ? -15.654 -11.281 15.174 1.00 90.75 123 LEU A N 1
ATOM 950 C CA . LEU A 1 123 ? -15.762 -9.946 15.739 1.00 90.75 123 LEU A CA 1
ATOM 951 C C . LEU A 1 123 ? -16.431 -9.045 14.700 1.00 90.75 123 LEU A C 1
ATOM 953 O O . LEU A 1 123 ? -15.822 -8.672 13.706 1.00 90.75 123 LEU A O 1
ATOM 957 N N . HIS A 1 124 ? -17.698 -8.710 14.906 1.00 92.31 124 HIS A N 1
ATOM 958 C CA . HIS A 1 124 ? -18.487 -7.914 13.971 1.00 92.31 124 HIS A CA 1
ATOM 959 C C . HIS A 1 124 ? -18.950 -6.634 14.654 1.00 92.31 124 HIS A C 1
ATOM 961 O O . HIS A 1 124 ? -19.974 -6.623 15.340 1.00 92.31 124 HIS A O 1
ATOM 967 N N . GLY A 1 125 ? -18.195 -5.557 14.464 1.00 91.12 125 GLY A N 1
ATOM 968 C CA . GLY A 1 125 ? -18.587 -4.216 14.872 1.00 91.12 125 GLY A CA 1
ATOM 969 C C . GLY A 1 125 ? -19.623 -3.591 13.943 1.00 91.12 125 GLY A C 1
ATOM 970 O O . GLY A 1 125 ? -20.029 -4.167 12.932 1.00 91.12 125 GLY A O 1
ATOM 971 N N . GLN A 1 126 ? -20.065 -2.392 14.310 1.00 90.62 126 GLN A N 1
ATOM 972 C CA . GLN A 1 126 ? -21.018 -1.597 13.553 1.00 90.62 126 GLN A CA 1
ATOM 973 C C . GLN A 1 126 ? -20.428 -1.236 12.184 1.00 90.62 126 GLN A C 1
ATOM 975 O O . GLN A 1 126 ? -19.382 -0.591 12.146 1.00 90.62 126 GLN A O 1
ATOM 980 N N . PRO A 1 127 ? -21.102 -1.573 11.072 1.00 90.69 127 PRO A N 1
ATOM 981 C CA . PRO A 1 127 ? -20.663 -1.142 9.753 1.00 90.69 127 PRO A CA 1
ATOM 982 C C . PRO A 1 127 ? -20.664 0.379 9.599 1.00 90.69 127 PRO A C 1
ATOM 984 O O . PRO A 1 127 ? -21.623 1.042 10.005 1.00 90.69 127 PRO A O 1
ATOM 987 N N . LEU A 1 128 ? -19.603 0.898 8.980 1.00 91.31 128 LEU A N 1
ATOM 988 C CA . LEU A 1 128 ? -19.450 2.287 8.539 1.00 91.31 128 LEU A CA 1
ATOM 989 C C . LEU A 1 128 ? -18.497 2.353 7.330 1.00 91.31 128 LEU A C 1
ATOM 991 O O . LEU A 1 128 ? -17.711 1.431 7.118 1.00 91.31 128 LEU A O 1
ATOM 995 N N . GLY A 1 129 ? -18.556 3.420 6.534 1.00 92.38 129 GLY A N 1
ATOM 996 C CA . GLY A 1 129 ? -17.543 3.679 5.504 1.00 92.38 129 GLY A CA 1
ATOM 997 C C . GLY A 1 129 ? -16.237 4.083 6.180 1.00 92.38 129 GLY A C 1
ATOM 998 O O . GLY A 1 129 ? -16.222 5.059 6.918 1.00 92.38 129 GLY A O 1
ATOM 999 N N . THR A 1 130 ? -15.160 3.320 6.018 1.00 92.06 130 THR A N 1
ATOM 1000 C CA . THR A 1 130 ? -13.983 3.457 6.896 1.00 92.06 130 THR A CA 1
ATOM 1001 C C . THR A 1 130 ? -13.106 4.664 6.578 1.00 92.06 130 THR A C 1
ATOM 1003 O O . THR A 1 130 ? -12.398 5.138 7.467 1.00 92.06 130 THR A O 1
ATOM 1006 N N . TRP A 1 131 ? -13.192 5.196 5.361 1.00 96.50 131 TRP A N 1
ATOM 1007 C CA . TRP A 1 131 ? -12.489 6.396 4.922 1.00 96.50 131 TRP A CA 1
ATOM 1008 C C . TRP A 1 131 ? -13.180 7.049 3.716 1.00 96.50 131 TRP A C 1
ATOM 1010 O O . TRP A 1 131 ? -14.083 6.473 3.110 1.00 96.50 131 TRP A O 1
ATOM 1020 N N . THR A 1 132 ? -12.751 8.267 3.403 1.00 97.88 132 THR A N 1
ATOM 1021 C CA . THR A 1 132 ? -13.127 9.089 2.242 1.00 97.88 132 THR A CA 1
ATOM 1022 C C . THR A 1 132 ? -11.925 9.955 1.845 1.00 97.88 132 THR A C 1
ATOM 1024 O O . THR A 1 132 ? -10.869 9.866 2.470 1.00 97.88 132 THR A O 1
ATOM 1027 N N . LEU A 1 133 ? -12.064 10.801 0.828 1.00 98.44 133 LEU A N 1
ATOM 1028 C CA . LEU A 1 133 ? -11.086 11.835 0.492 1.00 98.44 133 LEU A CA 1
ATOM 1029 C C . LEU A 1 133 ? -11.621 13.219 0.854 1.00 98.44 133 LEU A C 1
ATOM 1031 O O . LEU A 1 133 ? -12.832 13.456 0.814 1.00 98.44 133 LEU A O 1
ATOM 1035 N N . LEU A 1 134 ? -10.724 14.161 1.138 1.00 98.50 134 LEU A N 1
ATOM 1036 C CA . LEU A 1 134 ? -11.077 15.576 1.078 1.00 98.50 134 LEU A CA 1
ATOM 1037 C C . LEU A 1 134 ? -11.513 15.929 -0.349 1.00 98.50 134 LEU A C 1
ATOM 1039 O O . LEU A 1 134 ? -10.859 15.573 -1.322 1.00 98.50 134 LEU A O 1
ATOM 1043 N N . ALA A 1 135 ? -12.620 16.650 -0.483 1.00 98.06 135 ALA A N 1
ATOM 1044 C CA . ALA A 1 135 ? -13.126 17.167 -1.751 1.00 98.06 135 ALA A CA 1
ATOM 1045 C C . ALA A 1 135 ? -12.573 18.557 -2.096 1.00 98.06 135 ALA A C 1
ATOM 1047 O O . ALA A 1 135 ? -12.718 18.999 -3.236 1.00 98.06 135 ALA A O 1
ATOM 1048 N N . LYS A 1 136 ? -11.999 19.261 -1.113 1.00 97.00 136 LYS A N 1
ATOM 1049 C CA . LYS A 1 136 ? -11.381 20.584 -1.252 1.00 97.00 136 LYS A CA 1
ATOM 1050 C C . LYS A 1 136 ? -10.234 20.734 -0.264 1.00 97.00 136 LYS A C 1
ATOM 1052 O O . LYS A 1 136 ? -10.256 20.084 0.781 1.00 97.00 136 LYS A O 1
ATOM 1057 N N . ASP A 1 137 ? -9.305 21.621 -0.592 1.00 97.31 137 ASP A N 1
ATOM 1058 C CA . ASP A 1 137 ? -8.220 22.007 0.304 1.00 97.31 137 ASP A CA 1
ATOM 1059 C C . ASP A 1 137 ? -8.756 22.541 1.635 1.00 97.31 137 ASP A C 1
ATOM 1061 O O . ASP A 1 137 ? -9.818 23.170 1.694 1.00 97.31 137 ASP A O 1
ATOM 1065 N N . VAL A 1 138 ? -7.989 22.300 2.692 1.00 97.62 138 VAL A N 1
ATOM 1066 C CA . VAL A 1 138 ? -8.250 22.781 4.050 1.00 97.62 138 VAL A CA 1
ATOM 1067 C C . VAL A 1 138 ? -6.999 23.508 4.514 1.00 97.62 138 VAL A C 1
ATOM 1069 O O . VAL A 1 138 ? -5.919 22.918 4.496 1.00 97.62 138 VAL A O 1
ATOM 1072 N N . ALA A 1 139 ? -7.126 24.774 4.909 1.00 97.38 139 ALA A N 1
ATOM 1073 C CA . ALA A 1 139 ? -5.992 25.542 5.404 1.00 97.38 139 ALA A CA 1
ATOM 1074 C C . ALA A 1 139 ? -5.745 25.271 6.895 1.00 97.38 139 ALA A C 1
ATOM 1076 O O . ALA A 1 139 ? -6.665 24.969 7.662 1.00 97.38 139 ALA A O 1
ATOM 1077 N N . SER A 1 140 ? -4.501 25.438 7.335 1.00 96.94 140 SER A N 1
ATOM 1078 C CA . SER A 1 140 ? -4.150 25.422 8.753 1.00 96.94 140 SER A CA 1
ATOM 1079 C C . SER A 1 140 ? -5.005 26.429 9.532 1.00 96.94 140 SER A C 1
ATOM 1081 O O . SER A 1 140 ? -5.133 27.596 9.157 1.00 96.94 140 SER A O 1
ATOM 1083 N N . GLY A 1 141 ? -5.589 25.979 10.642 1.00 98.06 141 GLY A N 1
ATOM 1084 C CA . GLY A 1 141 ? -6.501 26.771 11.465 1.00 98.06 141 GLY A CA 1
ATOM 1085 C C . GLY A 1 141 ? -7.976 26.690 11.061 1.00 98.06 141 GLY A C 1
ATOM 1086 O O . GLY A 1 141 ? -8.821 27.102 11.860 1.00 98.06 141 GLY A O 1
ATOM 1087 N N . ASP A 1 142 ? -8.314 26.115 9.903 1.00 98.38 142 ASP A N 1
ATOM 1088 C CA . ASP A 1 142 ? -9.706 25.869 9.523 1.00 98.38 142 ASP A CA 1
ATOM 1089 C C . ASP A 1 142 ? -10.281 24.659 10.266 1.00 98.38 142 ASP A C 1
ATOM 1091 O O . ASP A 1 142 ? -9.583 23.718 10.637 1.00 98.38 142 ASP A O 1
ATOM 1095 N N . SER A 1 143 ? -11.589 24.685 10.520 1.00 98.25 143 SER A N 1
ATOM 1096 C CA . SER A 1 143 ? -12.303 23.594 11.205 1.00 98.25 143 SER A CA 1
ATOM 1097 C C . SER A 1 143 ? -13.342 22.911 10.326 1.00 98.25 143 SER A C 1
ATOM 1099 O O . SER A 1 143 ? -13.888 21.895 10.732 1.00 98.25 143 SER A O 1
ATOM 1101 N N . GLU A 1 144 ? -13.665 23.461 9.156 1.00 98.25 144 GLU A N 1
ATOM 1102 C CA . GLU A 1 144 ? -14.637 22.866 8.240 1.00 98.25 144 GLU A CA 1
ATOM 1103 C C . GLU A 1 144 ? -13.913 22.049 7.167 1.00 98.25 144 GLU A C 1
ATOM 1105 O O . GLU A 1 144 ? -13.057 22.557 6.450 1.00 98.25 144 GLU A O 1
ATOM 1110 N N . LEU A 1 145 ? -14.278 20.775 7.060 1.00 98.44 145 LEU A N 1
ATOM 1111 C CA . LEU A 1 145 ? -13.832 19.859 6.022 1.00 98.44 145 LEU A CA 1
ATOM 1112 C C . LEU A 1 145 ? -14.955 19.669 5.003 1.00 98.44 145 LEU A C 1
ATOM 1114 O O . LEU A 1 145 ? -16.117 19.482 5.375 1.00 98.44 145 LEU A O 1
ATOM 1118 N N . HIS A 1 146 ? -14.597 19.624 3.723 1.00 98.38 146 HIS A N 1
ATOM 1119 C CA . HIS A 1 146 ? -15.462 19.118 2.660 1.00 98.38 146 HIS A CA 1
ATOM 1120 C C . HIS A 1 146 ? -14.972 17.727 2.266 1.00 98.38 146 HIS A C 1
ATOM 1122 O O . HIS A 1 146 ? -13.858 17.597 1.772 1.00 98.38 146 HIS A O 1
ATOM 1128 N N . LEU A 1 147 ? -15.788 16.701 2.469 1.00 98.38 147 LEU A N 1
ATOM 1129 C CA . LEU A 1 147 ? -15.483 15.306 2.145 1.00 98.38 147 LEU A CA 1
ATOM 1130 C C . LEU A 1 147 ? -16.010 14.943 0.753 1.00 98.38 147 LEU A C 1
ATOM 1132 O O . LEU A 1 147 ? -16.862 15.641 0.203 1.00 98.38 147 LEU A O 1
ATOM 1136 N N . ARG A 1 148 ? -15.528 13.858 0.151 1.00 97.19 148 ARG A N 1
ATOM 1137 C CA . ARG A 1 148 ? -16.026 13.403 -1.155 1.00 97.19 148 ARG A CA 1
ATOM 1138 C C . ARG A 1 148 ? -17.444 12.845 -1.062 1.00 97.19 148 ARG A C 1
ATOM 1140 O O . ARG A 1 148 ? -18.276 13.143 -1.917 1.00 97.19 148 ARG A O 1
ATOM 1147 N N . GLU A 1 149 ? -17.734 12.085 -0.011 1.00 96.12 149 GLU A N 1
ATOM 1148 C CA . GLU A 1 149 ? -19.068 11.553 0.274 1.00 96.12 149 GLU A CA 1
ATOM 1149 C C . GLU A 1 149 ? -19.764 12.313 1.422 1.00 96.12 149 GLU A C 1
ATOM 1151 O O . GLU A 1 149 ? -19.128 13.004 2.217 1.00 96.12 149 GLU A O 1
ATOM 1156 N N . ASP A 1 150 ? -21.093 12.177 1.536 1.00 96.12 150 ASP A N 1
ATOM 1157 C CA . ASP A 1 150 ? -21.829 12.648 2.720 1.00 96.12 150 ASP A CA 1
ATOM 1158 C C . ASP A 1 150 ? -21.418 11.789 3.936 1.00 96.12 150 ASP A C 1
ATOM 1160 O O . ASP A 1 150 ? -21.633 10.569 3.902 1.00 96.12 150 ASP A O 1
ATOM 1164 N N . PRO A 1 151 ? -20.887 12.372 5.028 1.00 96.44 151 PRO A N 1
ATOM 1165 C CA . PRO A 1 151 ? -20.492 11.629 6.228 1.00 96.44 151 PRO A CA 1
ATOM 1166 C C . PRO A 1 151 ? -21.624 10.764 6.809 1.00 96.44 151 PRO A C 1
ATOM 1168 O O . PRO A 1 151 ? -21.365 9.680 7.333 1.00 96.44 151 PRO A O 1
ATOM 1171 N N . ARG A 1 152 ? -22.898 11.164 6.677 1.00 95.00 152 ARG A N 1
ATOM 1172 C CA . ARG A 1 152 ? -24.042 10.345 7.122 1.00 95.00 152 ARG A CA 1
ATOM 1173 C C . ARG A 1 152 ? -24.246 9.108 6.262 1.00 95.00 152 ARG A C 1
ATOM 1175 O O . ARG A 1 152 ? -24.635 8.072 6.797 1.00 95.00 152 ARG A O 1
ATOM 1182 N N . SER A 1 153 ? -23.962 9.187 4.962 1.00 95.25 153 SER A N 1
ATOM 1183 C CA . SER A 1 153 ? -24.005 8.016 4.077 1.00 95.25 153 SER A CA 1
ATOM 1184 C C . SER A 1 153 ? -22.926 6.989 4.440 1.00 95.25 153 SER A C 1
ATOM 1186 O O . SER A 1 153 ? -23.146 5.786 4.312 1.00 95.25 153 SER A O 1
ATOM 1188 N N . LEU A 1 154 ? -21.811 7.457 5.012 1.00 95.06 154 LEU A N 1
ATOM 1189 C CA . LEU A 1 154 ? -20.747 6.629 5.583 1.00 95.06 154 LEU A CA 1
ATOM 1190 C C . LEU A 1 154 ? -21.048 6.171 7.020 1.00 95.06 154 LEU A C 1
ATOM 1192 O O . LEU A 1 154 ? -20.242 5.462 7.613 1.00 95.06 154 LEU A O 1
ATOM 1196 N N . SER A 1 155 ? -22.204 6.531 7.586 1.00 94.88 155 SER A N 1
ATOM 1197 C CA . SER A 1 155 ? -22.578 6.281 8.987 1.00 94.88 155 SER A CA 1
ATOM 1198 C C . SER A 1 155 ? -21.684 6.960 10.040 1.00 94.88 155 SER A C 1
ATOM 1200 O O . SER A 1 155 ? -21.703 6.535 11.198 1.00 94.88 155 SER A O 1
ATOM 1202 N N . TRP A 1 156 ? -20.949 8.018 9.675 1.00 96.06 156 TRP A N 1
ATOM 1203 C CA . TRP A 1 156 ? -20.150 8.825 10.607 1.00 96.06 156 TRP A CA 1
ATOM 1204 C C . TRP A 1 156 ? -21.039 9.702 11.490 1.00 96.06 156 TRP A C 1
ATOM 1206 O O . TRP A 1 156 ? -22.167 10.054 11.124 1.00 96.06 156 TRP A O 1
ATOM 1216 N N . ARG A 1 157 ? -20.543 10.049 12.680 1.00 95.50 157 ARG A N 1
ATOM 1217 C CA . ARG A 1 157 ? -21.308 10.751 13.718 1.00 95.50 157 ARG A CA 1
ATOM 1218 C C . ARG A 1 157 ? -20.485 11.837 14.397 1.00 95.50 157 ARG A C 1
ATOM 1220 O O . ARG A 1 157 ? -19.261 11.816 14.410 1.00 95.50 157 ARG A O 1
ATOM 1227 N N . VAL A 1 158 ? -21.194 12.780 15.016 1.00 97.62 158 VAL A N 1
ATOM 1228 C CA . VAL A 1 158 ? -20.584 13.706 15.977 1.00 97.62 158 VAL A CA 1
ATOM 1229 C C . VAL A 1 158 ? -20.007 12.907 17.144 1.00 97.62 158 VAL A C 1
ATOM 1231 O O . VAL A 1 158 ? -20.692 12.047 17.697 1.00 97.62 158 VAL A O 1
ATOM 1234 N N . GLY A 1 159 ? -18.767 13.217 17.509 1.00 96.38 159 GLY A N 1
ATOM 1235 C CA . GLY A 1 159 ? -17.973 12.516 18.512 1.00 96.38 159 GLY A CA 1
ATOM 1236 C C . GLY A 1 159 ? -17.038 11.448 17.945 1.00 96.38 159 GLY A C 1
ATOM 1237 O O . GLY A 1 159 ? -16.200 10.965 18.697 1.00 96.38 159 GLY A O 1
ATOM 1238 N N . ASP A 1 160 ? -17.145 11.090 16.660 1.00 95.94 160 ASP A N 1
ATOM 1239 C CA . ASP A 1 160 ? -16.189 10.166 16.045 1.00 95.94 160 ASP A CA 1
ATOM 1240 C C . ASP A 1 160 ? -14.802 10.819 15.956 1.00 95.94 160 ASP A C 1
ATOM 1242 O O . ASP A 1 160 ? -14.672 11.991 15.583 1.00 95.94 160 ASP A O 1
ATOM 1246 N N . GLU A 1 161 ? -13.765 10.037 16.254 1.00 95.81 161 GLU A N 1
ATOM 1247 C CA . GLU A 1 161 ? -12.384 10.402 15.952 1.00 95.81 161 GLU A CA 1
ATOM 1248 C C . GLU A 1 161 ? -12.055 10.084 14.490 1.00 95.81 161 GLU A C 1
ATOM 1250 O O . GLU A 1 161 ? -12.341 8.988 13.993 1.00 95.81 161 GLU A O 1
ATOM 1255 N N . ILE A 1 162 ? -11.418 11.031 13.806 1.00 97.00 162 ILE A N 1
ATOM 1256 C CA . ILE A 1 162 ? -10.951 10.894 12.428 1.00 97.00 162 ILE A CA 1
ATOM 1257 C C . ILE A 1 162 ? -9.477 11.276 12.308 1.00 97.00 162 ILE A C 1
ATOM 1259 O O . ILE A 1 162 ? -8.991 12.137 13.033 1.00 97.00 162 ILE A O 1
ATOM 1263 N N . GLY A 1 163 ? -8.769 10.658 11.373 1.00 96.19 163 GLY A N 1
ATOM 1264 C CA . GLY A 1 163 ? -7.432 11.062 10.949 1.00 96.19 163 GLY A CA 1
ATOM 1265 C C . GLY A 1 163 ? -7.479 11.710 9.568 1.00 96.19 163 GLY A C 1
ATOM 1266 O O . GLY A 1 163 ? -8.327 11.352 8.753 1.00 96.19 163 GLY A O 1
ATOM 1267 N N . ILE A 1 164 ? -6.573 12.650 9.301 1.00 97.69 164 ILE A N 1
ATOM 1268 C CA . ILE A 1 164 ? -6.392 13.260 7.974 1.00 97.69 164 ILE A CA 1
ATOM 1269 C C . ILE A 1 164 ? -4.965 12.962 7.520 1.00 97.69 164 ILE A C 1
ATOM 1271 O O . ILE A 1 164 ? -4.019 13.285 8.241 1.00 97.69 164 ILE A O 1
ATOM 1275 N N . ALA A 1 165 ? -4.796 12.326 6.365 1.00 96.19 165 ALA A N 1
ATOM 1276 C CA . ALA A 1 165 ? -3.487 12.044 5.794 1.00 96.19 165 ALA A CA 1
ATOM 1277 C C . ALA A 1 165 ? -2.745 13.344 5.451 1.00 96.19 165 ALA A C 1
ATOM 1279 O O . ALA A 1 165 ? -3.349 14.339 5.055 1.00 96.19 165 ALA A O 1
ATOM 1280 N N . THR A 1 166 ? -1.426 13.355 5.624 1.00 93.50 166 THR A N 1
ATOM 1281 C CA . THR A 1 166 ? -0.606 14.507 5.231 1.00 93.50 166 THR A CA 1
ATOM 1282 C C . THR A 1 166 ? -0.481 14.582 3.711 1.00 93.50 166 THR A C 1
ATOM 1284 O O . THR A 1 166 ? -0.446 13.556 3.044 1.00 93.50 166 THR A O 1
ATOM 1287 N N . THR A 1 167 ? -0.379 15.797 3.177 1.00 93.38 167 THR A N 1
ATOM 1288 C CA . THR A 1 167 ? -0.084 16.064 1.755 1.00 93.38 167 THR A CA 1
ATOM 1289 C C . THR A 1 167 ? 1.207 16.871 1.597 1.00 93.38 167 THR A C 1
ATOM 1291 O O . THR A 1 167 ? 1.392 17.604 0.625 1.00 93.38 167 THR A O 1
ATOM 1294 N N . SER A 1 168 ? 2.046 16.848 2.639 1.00 86.69 168 SER A N 1
ATOM 1295 C CA . SER A 1 168 ? 3.231 17.700 2.773 1.00 86.69 168 SER A CA 1
ATOM 1296 C C . SER A 1 168 ? 4.443 16.986 3.381 1.00 86.69 168 SER A C 1
ATOM 1298 O O . SER A 1 168 ? 5.426 17.647 3.707 1.00 86.69 168 SER A O 1
ATOM 1300 N N . ARG A 1 169 ? 4.380 15.660 3.587 1.00 84.25 169 ARG A N 1
ATOM 1301 C CA . ARG A 1 169 ? 5.338 14.870 4.403 1.00 84.25 169 ARG A CA 1
ATOM 1302 C C . ARG A 1 169 ? 5.456 15.323 5.870 1.00 84.25 169 ARG A C 1
ATOM 1304 O O . ARG A 1 169 ? 6.351 14.895 6.599 1.00 84.25 169 ARG A O 1
ATOM 1311 N N . GLY A 1 170 ? 4.569 16.222 6.300 1.00 84.19 170 GLY A N 1
ATOM 1312 C CA . GLY A 1 170 ? 4.520 16.768 7.652 1.00 84.19 170 GLY A CA 1
ATOM 1313 C C . GLY A 1 170 ? 3.717 15.904 8.621 1.00 84.19 170 GLY A C 1
ATOM 1314 O O . GLY A 1 170 ? 2.979 15.005 8.218 1.00 84.19 170 GLY A O 1
ATOM 1315 N N . GLN A 1 171 ? 3.825 16.231 9.908 1.00 88.31 171 GLN A N 1
ATOM 1316 C CA . GLN A 1 171 ? 3.066 15.574 10.968 1.00 88.31 171 GLN A CA 1
ATOM 1317 C C . GLN A 1 171 ? 1.552 15.814 10.821 1.00 88.31 171 GLN A C 1
ATOM 1319 O O . GLN A 1 171 ? 1.103 16.917 10.510 1.00 88.31 171 GLN A O 1
ATOM 1324 N N . THR A 1 172 ? 0.758 14.793 11.138 1.00 90.44 172 THR A N 1
ATOM 1325 C CA . THR A 1 172 ? -0.698 14.877 11.291 1.00 90.44 172 THR A CA 1
ATOM 1326 C C . THR A 1 172 ? -1.147 14.295 12.640 1.00 90.44 172 THR A C 1
ATOM 1328 O O . THR A 1 172 ? -0.328 13.852 13.448 1.00 90.44 172 THR A O 1
ATOM 1331 N N . ARG A 1 173 ? -2.448 14.357 12.943 1.00 90.38 173 ARG A N 1
ATOM 1332 C CA . ARG A 1 173 ? -3.030 13.891 14.211 1.00 90.38 173 ARG A CA 1
ATOM 1333 C C . ARG A 1 173 ? -4.501 13.482 14.064 1.00 90.38 173 ARG A C 1
ATOM 1335 O O . ARG A 1 173 ? -5.131 13.856 13.076 1.00 90.38 173 ARG A O 1
ATOM 1342 N N . PRO A 1 174 ? -5.064 12.768 15.052 1.00 93.50 174 PRO A N 1
ATOM 1343 C CA . PRO A 1 174 ? -6.507 12.603 15.174 1.00 93.50 174 PRO A CA 1
ATOM 1344 C C . PRO A 1 174 ? -7.242 13.919 15.477 1.00 93.50 174 PRO A C 1
ATOM 1346 O O . PRO A 1 174 ? -6.709 14.821 16.131 1.00 93.50 174 PRO A O 1
ATOM 1349 N N . TYR A 1 175 ? -8.494 13.982 15.037 1.00 97.69 175 TYR A N 1
ATOM 1350 C CA . TYR A 1 175 ? -9.448 15.072 15.212 1.00 97.69 175 TYR A CA 1
ATOM 1351 C C . TYR A 1 175 ? -10.801 14.518 15.651 1.00 97.69 175 TYR A C 1
ATOM 1353 O O . TYR A 1 175 ? -11.160 13.405 15.281 1.00 97.69 175 TYR A O 1
ATOM 1361 N N . THR A 1 176 ? -11.586 15.296 16.392 1.00 98.56 176 THR A N 1
ATOM 1362 C CA . THR A 1 176 ? -12.959 14.924 16.763 1.00 98.56 176 THR A CA 1
ATOM 1363 C C . THR A 1 176 ? -13.962 15.626 15.861 1.00 98.56 176 THR A C 1
ATOM 1365 O O . THR A 1 176 ? -13.901 16.843 15.695 1.00 98.56 176 THR A O 1
ATOM 1368 N N . ILE A 1 177 ? -14.939 14.893 15.327 1.00 98.56 177 ILE A N 1
ATOM 1369 C CA . ILE A 1 177 ? -16.091 15.498 14.652 1.00 98.56 177 ILE A CA 1
ATOM 1370 C C . ILE A 1 177 ? -16.977 16.196 15.688 1.00 98.56 177 ILE A C 1
ATOM 1372 O O . ILE A 1 177 ? -17.598 15.538 16.521 1.00 98.56 177 ILE A O 1
ATOM 1376 N N . VAL A 1 178 ? -17.120 17.517 15.605 1.00 98.62 178 VAL A N 1
ATOM 1377 C CA . VAL A 1 178 ? -17.998 18.297 16.500 1.00 98.62 178 VAL A CA 1
ATOM 1378 C C . VAL A 1 178 ? -19.334 18.661 15.862 1.00 98.62 178 VAL A C 1
ATOM 1380 O O . VAL A 1 178 ? -20.313 18.898 16.570 1.00 98.62 178 VAL A O 1
ATOM 1383 N N . SER A 1 179 ? -19.411 18.683 14.530 1.00 98.31 179 SER A N 1
ATOM 1384 C CA . SER A 1 179 ? -20.667 18.914 13.820 1.00 98.31 179 SER A CA 1
ATOM 1385 C C . SER A 1 179 ? -20.664 18.271 12.432 1.00 98.31 179 SER A C 1
ATOM 1387 O O . SER A 1 179 ? -19.615 18.100 11.816 1.00 98.31 179 SER A O 1
ATOM 1389 N N . LEU A 1 180 ? -21.850 17.901 11.947 1.00 98.06 180 LEU A N 1
ATOM 1390 C CA . LEU A 1 180 ? -22.076 17.483 10.563 1.00 98.06 180 LEU A CA 1
ATOM 1391 C C . LEU A 1 180 ? -22.946 18.545 9.889 1.00 98.06 180 LEU A C 1
ATOM 1393 O O . LEU A 1 180 ? -23.887 19.041 10.518 1.00 98.06 180 LEU A O 1
ATOM 1397 N N . GLY A 1 181 ? -22.698 18.828 8.609 1.00 95.94 181 GLY A N 1
ATOM 1398 C CA . GLY A 1 181 ? -23.554 19.699 7.799 1.00 95.94 181 GLY A CA 1
ATOM 1399 C C . GLY A 1 181 ? -25.012 19.220 7.726 1.00 95.94 181 GLY A C 1
ATOM 1400 O O . GLY A 1 181 ? -25.354 18.179 8.292 1.00 95.94 181 GLY A O 1
ATOM 1401 N N . PRO A 1 182 ? -25.915 19.935 7.035 1.00 94.06 182 PRO A N 1
ATOM 1402 C CA . PRO A 1 182 ? -27.285 19.457 6.825 1.00 94.06 182 PRO A CA 1
ATOM 1403 C C . PRO A 1 182 ? -27.311 18.103 6.089 1.00 94.06 182 PRO A C 1
ATOM 1405 O O . PRO A 1 182 ? -26.320 17.688 5.494 1.00 94.06 182 PRO A O 1
ATOM 1408 N N . GLU A 1 183 ? -28.433 17.385 6.150 1.00 89.38 183 GLU A N 1
ATOM 1409 C CA . GLU A 1 183 ? -28.604 16.111 5.433 1.00 89.38 183 GLU A CA 1
ATOM 1410 C C . GLU A 1 183 ? -28.366 16.293 3.922 1.00 89.38 183 GLU A C 1
ATOM 1412 O O . GLU A 1 183 ? -28.880 17.244 3.329 1.00 89.38 183 GLU A O 1
ATOM 1417 N N . GLY A 1 184 ? -27.556 15.419 3.313 1.00 89.56 184 GLY A N 1
ATOM 1418 C CA . GLY A 1 184 ? -27.108 15.552 1.924 1.00 89.56 184 GLY A CA 1
ATOM 1419 C C . GLY A 1 184 ? -25.893 16.470 1.726 1.00 89.56 184 GLY A C 1
ATOM 1420 O O . GLY A 1 184 ? -25.424 16.604 0.597 1.00 89.56 184 GLY A O 1
ATOM 1421 N N . SER A 1 185 ? -25.379 17.108 2.784 1.00 94.62 185 SER A N 1
ATOM 1422 C CA . SER A 1 185 ? -24.122 17.866 2.748 1.00 94.62 185 SER A CA 1
ATOM 1423 C C . SER A 1 185 ? -22.923 16.950 2.953 1.00 94.62 185 SER A C 1
ATOM 1425 O O . SER A 1 185 ? -22.960 16.042 3.776 1.00 94.62 185 SER A O 1
ATOM 1427 N N . ASN A 1 186 ? -21.817 17.263 2.290 1.00 96.62 186 ASN A N 1
ATOM 1428 C CA . ASN A 1 186 ? -20.527 16.601 2.461 1.00 96.62 186 ASN A CA 1
ATOM 1429 C C . ASN A 1 186 ? -19.601 17.332 3.449 1.00 96.62 186 ASN A C 1
ATOM 1431 O O . ASN A 1 186 ? -18.385 17.193 3.374 1.00 96.62 186 ASN A O 1
ATOM 1435 N N . THR A 1 187 ? -20.155 18.152 4.347 1.00 98.06 187 THR A N 1
ATOM 1436 C CA . THR A 1 187 ? -19.367 18.969 5.279 1.00 98.06 187 THR A CA 1
ATOM 1437 C C . THR A 1 187 ? -19.318 18.398 6.688 1.00 98.06 187 THR A C 1
ATOM 1439 O O . THR A 1 187 ? -20.315 17.897 7.219 1.00 98.06 187 THR A O 1
ATOM 1442 N N . VAL A 1 188 ? -18.149 18.523 7.310 1.00 98.06 188 VAL A N 1
ATOM 1443 C CA . VAL A 1 188 ? -17.867 18.118 8.690 1.00 98.06 188 VAL A CA 1
ATOM 1444 C C . VAL A 1 188 ? -17.114 19.240 9.392 1.00 98.06 188 VAL A C 1
ATOM 1446 O O . VAL A 1 188 ? -16.226 19.838 8.802 1.00 98.06 188 VAL A O 1
ATOM 1449 N N . THR A 1 189 ? -17.436 19.516 10.655 1.00 98.69 189 THR A N 1
ATOM 1450 C CA . THR A 1 189 ? -16.622 20.393 11.506 1.00 98.69 189 THR A CA 1
ATOM 1451 C C . THR A 1 189 ? -15.787 19.556 12.467 1.00 98.69 189 THR A C 1
ATOM 1453 O O . THR A 1 189 ? -16.340 18.682 13.139 1.00 98.69 189 THR A O 1
ATOM 1456 N N . ILE A 1 190 ? -14.491 19.848 12.563 1.00 98.62 190 ILE A N 1
ATOM 1457 C CA . ILE A 1 190 ? -13.529 19.182 13.446 1.00 98.62 190 ILE A CA 1
ATOM 1458 C C . ILE A 1 190 ? -13.053 20.072 14.597 1.00 98.62 190 ILE A C 1
ATOM 1460 O O . ILE A 1 190 ? -13.036 21.295 14.481 1.00 98.62 190 ILE A O 1
ATOM 1464 N N . ASP A 1 191 ? -12.636 19.442 15.694 1.00 98.00 191 ASP A N 1
ATOM 1465 C CA . ASP A 1 191 ? -11.892 20.060 16.794 1.00 98.00 191 ASP A CA 1
ATOM 1466 C C . ASP A 1 191 ? -10.756 19.120 17.249 1.00 98.00 191 ASP A C 1
ATOM 1468 O O . ASP A 1 191 ? -10.987 17.910 17.376 1.00 98.00 191 ASP A O 1
ATOM 1472 N N . PRO A 1 192 ? -9.527 19.618 17.485 1.00 98.06 192 PRO A N 1
ATOM 1473 C CA . PRO A 1 192 ? -9.051 20.984 17.216 1.00 98.06 192 PRO A CA 1
ATOM 1474 C C . PRO A 1 192 ? -9.082 21.347 15.717 1.00 98.06 192 PRO A C 1
ATOM 1476 O O . PRO A 1 192 ? -9.196 20.451 14.883 1.00 98.06 192 PRO A O 1
ATOM 1479 N N . PRO A 1 193 ? -8.932 22.630 15.339 1.00 98.31 193 PRO A N 1
ATOM 1480 C CA . PRO A 1 193 ? -8.770 23.002 13.935 1.00 98.31 193 PRO A CA 1
ATOM 1481 C C . PRO A 1 193 ? -7.576 22.295 13.269 1.00 98.31 193 PRO A C 1
ATOM 1483 O O . PRO A 1 193 ? -6.630 21.855 13.950 1.00 98.31 193 PRO A O 1
ATOM 1486 N N . ALA A 1 194 ? -7.622 22.206 11.938 1.00 97.44 194 ALA A N 1
ATOM 1487 C CA . ALA A 1 194 ? -6.591 21.623 11.087 1.00 97.44 194 ALA A CA 1
ATOM 1488 C C . ALA A 1 194 ? -5.208 22.160 11.478 1.00 97.44 194 ALA A C 1
ATOM 1490 O O . ALA A 1 194 ? -5.018 23.360 11.675 1.00 97.44 194 ALA A O 1
ATOM 1491 N N . ALA A 1 195 ? -4.243 21.258 11.664 1.00 94.31 195 ALA A N 1
ATOM 1492 C CA . ALA A 1 195 ? -2.927 21.633 12.186 1.00 94.31 195 ALA A CA 1
ATOM 1493 C C . ALA A 1 195 ? -2.023 22.205 11.087 1.00 94.31 195 ALA A C 1
ATOM 1495 O O . ALA A 1 195 ? -1.153 23.028 11.360 1.00 94.31 195 ALA A O 1
ATOM 1496 N N . THR A 1 196 ? -2.250 21.782 9.849 1.00 94.00 196 THR A N 1
ATOM 1497 C CA . THR A 1 196 ? -1.489 22.146 8.658 1.00 94.00 196 THR A CA 1
ATOM 1498 C C . THR A 1 196 ? -2.440 22.241 7.466 1.00 94.00 196 THR A C 1
ATOM 1500 O O . THR A 1 196 ? -3.634 21.967 7.609 1.00 94.00 196 THR A O 1
ATOM 1503 N N . ASP A 1 197 ? -1.907 22.637 6.318 1.00 94.75 197 ASP A N 1
ATOM 1504 C CA . ASP A 1 197 ? -2.640 22.629 5.060 1.00 94.75 197 ASP A CA 1
ATOM 1505 C C . ASP A 1 197 ? -2.767 21.190 4.536 1.00 94.75 197 ASP A C 1
ATOM 1507 O O . ASP A 1 197 ? -1.796 20.426 4.534 1.00 94.75 197 ASP A O 1
ATOM 1511 N N . TYR A 1 198 ? -3.958 20.839 4.057 1.00 95.69 198 TYR A N 1
ATOM 1512 C CA . TYR A 1 198 ? -4.249 19.557 3.419 1.00 95.69 198 TYR A CA 1
ATOM 1513 C C . TYR A 1 198 ? -4.823 19.792 2.027 1.00 95.69 198 TYR A C 1
ATOM 1515 O O . TYR A 1 198 ? -5.757 20.582 1.873 1.00 95.69 198 TYR A O 1
ATOM 1523 N N . TRP A 1 199 ? -4.302 19.093 1.020 1.00 96.06 199 TRP A N 1
ATOM 1524 C CA . TRP A 1 199 ? -4.887 19.121 -0.321 1.00 96.06 199 TRP A CA 1
ATOM 1525 C C . TRP A 1 199 ? -6.143 18.256 -0.395 1.00 96.06 199 TRP A C 1
ATOM 1527 O O . TRP A 1 199 ? -6.219 17.187 0.215 1.00 96.06 199 TRP A O 1
ATOM 1537 N N . GLY A 1 200 ? -7.131 18.703 -1.165 1.00 96.69 200 GLY A N 1
ATOM 1538 C CA . GLY A 1 200 ? -8.371 17.967 -1.378 1.00 96.69 200 GLY A CA 1
ATOM 1539 C C . GLY A 1 200 ? -8.919 18.106 -2.792 1.00 96.69 200 GLY A C 1
ATOM 1540 O O . GLY A 1 200 ? -8.777 19.131 -3.449 1.00 96.69 200 GLY A O 1
ATOM 1541 N N . GLY A 1 201 ? -9.603 17.067 -3.254 1.00 96.12 201 GLY A N 1
ATOM 1542 C CA . GLY A 1 201 ? -10.228 17.009 -4.566 1.00 96.12 201 GLY A CA 1
ATOM 1543 C C . GLY A 1 201 ? -9.235 16.960 -5.727 1.00 96.12 201 GLY A C 1
ATOM 1544 O O . GLY A 1 201 ? -8.124 16.440 -5.631 1.00 96.12 201 GLY A O 1
ATOM 1545 N N . TRP A 1 202 ? -9.685 17.476 -6.870 1.00 96.06 202 TRP A N 1
ATOM 1546 C CA . TRP A 1 202 ? -8.913 17.489 -8.108 1.00 96.06 202 TRP A CA 1
ATOM 1547 C C . TRP A 1 202 ? -7.991 18.708 -8.156 1.00 96.06 202 TRP A C 1
ATOM 1549 O O . TRP A 1 202 ? -8.438 19.828 -8.407 1.00 96.06 202 TRP A O 1
ATOM 1559 N N . GLN A 1 203 ? -6.696 18.470 -7.976 1.00 92.50 203 GLN A N 1
ATOM 1560 C CA . GLN A 1 203 ? -5.647 19.476 -8.079 1.00 92.50 203 GLN A CA 1
ATOM 1561 C C . GLN A 1 203 ? -5.293 19.715 -9.542 1.00 92.50 203 GLN A C 1
ATOM 1563 O O . GLN A 1 203 ? -5.017 18.776 -10.291 1.00 92.50 203 GLN A O 1
ATOM 1568 N N . SER A 1 204 ? -5.316 20.979 -9.964 1.00 90.94 204 SER A N 1
ATOM 1569 C CA . SER A 1 204 ? -4.986 21.363 -11.339 1.00 90.94 204 SER A CA 1
ATOM 1570 C C . SER A 1 204 ? -3.504 21.689 -11.454 1.00 90.94 204 SER A C 1
ATOM 1572 O O . SER A 1 204 ? -3.014 22.646 -10.860 1.00 90.94 204 SER A O 1
ATOM 1574 N N . LEU A 1 205 ? -2.792 20.893 -12.245 1.00 89.00 205 LEU A N 1
ATOM 1575 C CA . LEU A 1 205 ? -1.379 21.086 -12.521 1.00 89.00 205 LEU A CA 1
ATOM 1576 C C . LEU A 1 205 ? -1.223 21.898 -13.803 1.00 89.00 205 LEU A C 1
ATOM 1578 O O . LEU A 1 205 ? -1.521 21.431 -14.907 1.00 89.00 205 LEU A O 1
ATOM 1582 N N . HIS A 1 206 ? -0.730 23.122 -13.631 1.00 88.31 206 HIS A N 1
ATOM 1583 C CA . HIS A 1 206 ? -0.424 24.044 -14.713 1.00 88.31 206 HIS A CA 1
ATOM 1584 C C . HIS A 1 206 ? 1.087 24.184 -14.867 1.00 88.31 206 HIS A C 1
ATOM 1586 O O . HIS A 1 206 ? 1.789 24.485 -13.904 1.00 88.31 206 HIS A O 1
ATOM 1592 N N . TYR A 1 207 ? 1.596 24.007 -16.084 1.00 87.12 207 TYR A N 1
ATOM 1593 C CA . TYR A 1 207 ? 3.010 24.232 -16.365 1.00 87.12 207 TYR A CA 1
ATOM 1594 C C . TYR A 1 207 ? 3.231 24.827 -17.748 1.00 87.12 207 TYR A C 1
ATOM 1596 O O . TYR A 1 207 ? 2.888 24.222 -18.763 1.00 87.12 207 TYR A O 1
ATOM 1604 N N . SER A 1 208 ? 3.864 25.997 -17.786 1.00 86.75 208 SER A N 1
ATOM 1605 C CA . SER A 1 208 ? 4.285 26.624 -19.035 1.00 86.75 208 SER A CA 1
ATOM 1606 C C . SER A 1 208 ? 5.737 26.268 -19.324 1.00 86.75 208 SER A C 1
ATOM 1608 O O . SER A 1 208 ? 6.651 26.707 -18.626 1.00 86.75 208 SER A O 1
ATOM 1610 N N . SER A 1 209 ? 5.963 25.467 -20.366 1.00 77.19 209 SER A N 1
ATOM 1611 C CA . SER A 1 209 ? 7.312 25.048 -20.762 1.00 77.19 209 SER A CA 1
ATOM 1612 C C . SER A 1 209 ? 8.081 26.121 -21.538 1.00 77.19 209 SER A C 1
ATOM 1614 O O . SER A 1 209 ? 9.270 25.942 -21.803 1.00 77.19 209 SER A O 1
ATOM 1616 N N . GLY A 1 210 ? 7.406 27.200 -21.960 1.00 75.56 210 GLY A N 1
ATOM 1617 C CA . GLY A 1 210 ? 7.943 28.197 -22.893 1.00 75.56 210 GLY A CA 1
ATOM 1618 C C . GLY A 1 210 ? 8.144 27.676 -24.325 1.00 75.56 210 GLY A C 1
ATOM 1619 O O . GLY A 1 210 ? 8.772 28.353 -25.136 1.00 75.56 210 GLY A O 1
ATOM 1620 N N . ARG A 1 211 ? 7.649 26.468 -24.646 1.00 73.94 211 ARG A N 1
ATOM 1621 C CA . ARG A 1 211 ? 7.796 25.832 -25.967 1.00 73.94 211 ARG A CA 1
ATOM 1622 C C . ARG A 1 211 ? 6.528 25.949 -26.819 1.00 73.94 211 ARG A C 1
ATOM 1624 O O . ARG A 1 211 ? 6.418 26.863 -27.626 1.00 73.94 211 ARG A O 1
ATOM 1631 N N . SER A 1 212 ? 5.616 24.980 -26.696 1.00 66.31 212 SER A N 1
ATOM 1632 C CA . SER A 1 212 ? 4.524 24.750 -27.660 1.00 66.31 212 SER A CA 1
ATOM 1633 C C . SER A 1 212 ? 3.146 25.126 -27.118 1.00 66.31 212 SER A C 1
ATOM 1635 O O . SER A 1 212 ? 2.399 25.852 -27.763 1.00 66.31 212 SER A O 1
ATOM 1637 N N . SER A 1 213 ? 2.810 24.618 -25.936 1.00 77.94 213 SER A N 1
ATOM 1638 C CA . SER A 1 213 ? 1.542 24.812 -25.242 1.00 77.94 213 SER A CA 1
ATOM 1639 C C . SER A 1 213 ? 1.770 24.621 -23.751 1.00 77.94 213 SER A C 1
ATOM 1641 O O . SER A 1 213 ? 2.708 23.924 -23.351 1.00 77.94 213 SER A O 1
ATOM 1643 N N . ASP A 1 214 ? 0.916 25.229 -22.940 1.00 86.25 214 ASP A N 1
ATOM 1644 C CA . ASP A 1 214 ? 0.924 24.985 -21.507 1.00 86.25 214 ASP A CA 1
ATOM 1645 C C . ASP A 1 214 ? 0.356 23.591 -21.227 1.00 86.25 214 ASP A C 1
ATOM 1647 O O . ASP A 1 214 ? -0.634 23.159 -21.826 1.00 86.25 214 ASP A O 1
ATOM 1651 N N . PHE A 1 215 ? 0.988 22.879 -20.302 1.00 89.88 215 PHE A N 1
ATOM 1652 C CA . PHE A 1 215 ? 0.403 21.700 -19.698 1.00 89.88 215 PHE A CA 1
ATOM 1653 C C . PHE A 1 215 ? -0.698 22.137 -18.736 1.00 89.88 215 PHE A C 1
ATOM 1655 O O . PHE A 1 215 ? -0.484 23.008 -17.891 1.00 89.88 215 PHE A O 1
ATOM 1662 N N . ASN A 1 216 ? -1.872 21.533 -18.875 1.00 90.81 216 ASN A N 1
ATOM 1663 C CA . ASN A 1 216 ? -3.013 21.777 -18.010 1.00 90.81 216 ASN A CA 1
ATOM 1664 C C . ASN A 1 216 ? -3.819 20.482 -17.883 1.00 90.81 216 ASN A C 1
ATOM 1666 O O . ASN A 1 216 ? -4.517 20.086 -18.821 1.00 90.81 216 ASN A O 1
ATOM 1670 N N . ARG A 1 217 ? -3.669 19.796 -16.749 1.00 93.31 217 ARG A N 1
ATOM 1671 C CA . ARG A 1 217 ? -4.446 18.603 -16.388 1.00 93.31 217 ARG A CA 1
ATOM 1672 C C . ARG A 1 217 ? -4.704 18.587 -14.892 1.00 93.31 217 ARG A C 1
ATOM 1674 O O . ARG A 1 217 ? -3.895 19.100 -14.125 1.00 93.31 217 ARG A O 1
ATOM 1681 N N . SER A 1 218 ? -5.796 17.949 -14.493 1.00 93.88 218 SER A N 1
ATOM 1682 C CA . SER A 1 218 ? -6.137 17.769 -13.085 1.00 93.88 218 SER A CA 1
ATOM 1683 C C . SER A 1 218 ? -5.975 16.311 -12.664 1.00 93.88 218 SER A C 1
ATOM 1685 O O . SER A 1 218 ? -6.267 15.407 -13.448 1.00 93.88 218 SER A O 1
ATOM 1687 N N . PHE A 1 219 ? -5.546 16.104 -11.422 1.00 95.38 219 PHE A N 1
ATOM 1688 C CA . PHE A 1 219 ? -5.391 14.796 -10.780 1.00 95.38 219 PHE A CA 1
ATOM 1689 C C . PHE A 1 219 ? -6.026 14.839 -9.385 1.00 95.38 219 PHE A C 1
ATOM 1691 O O . PHE A 1 219 ? -6.015 15.888 -8.745 1.00 95.38 219 PHE A O 1
ATOM 1698 N N . GLU A 1 220 ? -6.591 13.732 -8.903 1.00 95.31 220 GLU A N 1
ATOM 1699 C CA . GLU A 1 220 ? -7.146 13.641 -7.542 1.00 95.31 220 GLU A CA 1
ATOM 1700 C C . GLU A 1 220 ? -5.998 13.479 -6.524 1.00 95.31 220 GLU A C 1
ATOM 1702 O O . GLU A 1 220 ? -5.694 12.376 -6.078 1.00 95.31 220 GLU A O 1
ATOM 1707 N N . LEU A 1 221 ? -5.318 14.587 -6.207 1.00 95.44 221 LEU A N 1
ATOM 1708 C CA . LEU A 1 221 ? -4.272 14.664 -5.178 1.00 95.44 221 LEU A CA 1
ATOM 1709 C C . LEU A 1 221 ? -4.923 15.152 -3.882 1.00 95.44 221 LEU A C 1
ATOM 1711 O O . LEU A 1 221 ? -4.902 16.340 -3.562 1.00 95.44 221 LEU A O 1
ATOM 1715 N N . ALA A 1 222 ? -5.597 14.235 -3.198 1.00 97.19 222 ALA A N 1
ATOM 1716 C CA . ALA A 1 222 ? -6.453 14.543 -2.065 1.00 97.19 222 ALA A CA 1
ATOM 1717 C C . ALA A 1 222 ? -6.067 13.709 -0.849 1.00 97.19 222 ALA A C 1
ATOM 1719 O O . ALA A 1 222 ? -5.874 12.503 -0.976 1.00 97.19 222 ALA A O 1
ATOM 1720 N N . ALA A 1 223 ? -6.032 14.345 0.320 1.00 97.94 223 ALA A N 1
ATOM 1721 C CA . ALA A 1 223 ? -5.817 13.662 1.583 1.00 97.94 223 ALA A CA 1
ATOM 1722 C C . ALA A 1 223 ? -6.942 12.664 1.874 1.00 97.94 223 ALA A C 1
ATOM 1724 O O . ALA A 1 223 ? -8.134 12.977 1.749 1.00 97.94 223 ALA A O 1
ATOM 1725 N N . GLU A 1 224 ? -6.562 11.488 2.350 1.00 98.38 224 GLU A N 1
ATOM 1726 C CA . GLU A 1 224 ? -7.463 10.517 2.941 1.00 98.38 224 GLU A CA 1
ATOM 1727 C C . GLU A 1 224 ? -7.954 11.024 4.296 1.00 98.38 224 GLU A C 1
ATOM 1729 O O . GLU A 1 224 ? -7.173 11.403 5.169 1.00 98.38 224 GLU A O 1
ATOM 1734 N N . VAL A 1 225 ? -9.268 10.983 4.499 1.00 98.31 225 VAL A N 1
ATOM 1735 C CA . VAL A 1 225 ? -9.897 11.199 5.801 1.00 98.31 225 VAL A CA 1
ATOM 1736 C C . VAL A 1 225 ? -10.410 9.857 6.291 1.00 98.31 225 VAL A C 1
ATOM 1738 O O . VAL A 1 225 ? -11.325 9.275 5.706 1.00 98.31 225 VAL A O 1
ATOM 1741 N N . VAL A 1 226 ? -9.810 9.349 7.360 1.00 96.56 226 VAL A N 1
ATOM 1742 C CA . VAL A 1 226 ? -10.073 8.010 7.892 1.00 96.56 226 VAL A CA 1
ATOM 1743 C C . VAL A 1 226 ? -10.868 8.104 9.186 1.00 96.56 226 VAL A C 1
ATOM 1745 O O . VAL A 1 226 ? -10.546 8.908 10.053 1.00 96.56 226 VAL A O 1
ATOM 1748 N N . ASN A 1 227 ? -11.899 7.280 9.356 1.00 95.00 227 ASN A N 1
ATOM 1749 C CA . ASN A 1 227 ? -12.626 7.204 10.622 1.00 95.00 227 ASN A CA 1
ATOM 1750 C C . ASN A 1 227 ? -11.958 6.165 11.525 1.00 95.00 227 ASN A C 1
ATOM 1752 O O . ASN A 1 227 ? -11.825 4.997 11.141 1.00 95.00 227 ASN A O 1
ATOM 1756 N N . LEU A 1 228 ? -11.561 6.579 12.727 1.00 92.06 228 LEU A N 1
ATOM 1757 C CA . LEU A 1 228 ? -10.833 5.772 13.711 1.00 92.06 228 LEU A CA 1
ATOM 1758 C C . LEU A 1 228 ? -11.762 5.147 14.767 1.00 92.06 228 LEU A C 1
ATOM 1760 O O . LEU A 1 228 ? -11.328 4.331 15.582 1.00 92.06 228 LEU A O 1
ATOM 1764 N N . GLN A 1 229 ? -13.052 5.486 14.760 1.00 89.56 229 GLN A N 1
ATOM 1765 C CA . GLN A 1 229 ? -14.020 5.003 15.737 1.00 89.56 229 GLN A CA 1
ATOM 1766 C C . GLN A 1 229 ? -14.568 3.625 15.355 1.00 89.56 229 GLN A C 1
ATOM 1768 O O . GLN A 1 229 ? -15.109 3.428 14.268 1.00 89.56 229 GLN A O 1
ATOM 1773 N N . ARG A 1 230 ? -14.503 2.649 16.266 1.00 92.25 230 ARG A N 1
ATOM 1774 C CA . ARG A 1 230 ? -15.155 1.337 16.107 1.00 92.25 230 ARG A CA 1
ATOM 1775 C C . ARG A 1 230 ? -15.919 0.969 17.369 1.00 92.25 230 ARG A C 1
ATOM 1777 O O . ARG A 1 230 ? -15.611 1.446 18.458 1.00 92.25 230 ARG A O 1
ATOM 1784 N N . SER A 1 231 ? -16.941 0.134 17.220 1.00 91.75 231 SER A N 1
ATOM 1785 C CA . SER A 1 231 ? -17.738 -0.347 18.351 1.00 91.75 231 SER A CA 1
ATOM 1786 C C . SER A 1 231 ? -17.132 -1.578 19.026 1.00 91.75 231 SER A C 1
ATOM 1788 O O . SER A 1 231 ? -17.450 -1.849 20.176 1.00 91.75 231 SER A O 1
ATOM 1790 N N . VAL A 1 232 ? -16.245 -2.308 18.346 1.00 92.94 232 VAL A N 1
ATOM 1791 C CA . VAL A 1 232 ? -15.458 -3.395 18.938 1.00 92.94 232 VAL A CA 1
ATOM 1792 C C . VAL A 1 232 ? -14.006 -2.947 18.984 1.00 92.94 232 VAL A C 1
ATOM 1794 O O . VAL A 1 232 ? -13.431 -2.634 17.942 1.00 92.94 232 VAL A O 1
ATOM 1797 N N . VAL A 1 233 ? -13.435 -2.910 20.183 1.00 92.31 233 VAL A N 1
ATOM 1798 C CA . VAL A 1 233 ? -12.070 -2.449 20.438 1.00 92.31 233 VAL A CA 1
ATOM 1799 C C . VAL A 1 233 ? -11.287 -3.556 21.136 1.00 92.31 233 VAL A C 1
ATOM 1801 O O . VAL A 1 233 ? -11.719 -4.078 22.163 1.00 92.31 233 VAL A O 1
ATOM 1804 N N . ILE A 1 234 ? -10.133 -3.906 20.582 1.00 91.56 234 ILE A N 1
ATOM 1805 C CA . ILE A 1 234 ? -9.104 -4.714 21.230 1.00 91.56 234 ILE A CA 1
ATOM 1806 C C . ILE A 1 234 ? -7.968 -3.755 21.568 1.00 91.56 234 ILE A C 1
ATOM 1808 O O . ILE A 1 234 ? -7.420 -3.107 20.683 1.00 91.56 234 ILE A O 1
ATOM 1812 N N . THR A 1 235 ? -7.654 -3.629 22.847 1.00 91.12 235 THR A N 1
ATOM 1813 C CA . THR A 1 235 ? -6.685 -2.655 23.355 1.00 91.12 235 THR A CA 1
ATOM 1814 C C . THR A 1 235 ? -5.838 -3.278 24.455 1.00 91.12 235 THR A C 1
ATOM 1816 O O . THR A 1 235 ? -6.096 -4.394 24.909 1.00 91.12 235 THR A O 1
ATOM 1819 N N . GLY A 1 236 ? -4.811 -2.557 24.867 1.00 86.81 236 GLY A N 1
ATOM 1820 C CA . GLY A 1 236 ? -3.888 -2.910 25.931 1.00 86.81 236 GLY A CA 1
ATOM 1821 C C . GLY A 1 236 ? -3.099 -1.673 26.360 1.00 86.81 236 GLY A C 1
ATOM 1822 O O . GLY A 1 236 ? -3.365 -0.572 25.868 1.00 86.81 236 GLY A O 1
ATOM 1823 N N . PRO A 1 237 ? -2.136 -1.817 27.283 1.00 80.94 237 PRO A N 1
ATOM 1824 C CA . PRO A 1 237 ? -1.198 -0.749 27.604 1.00 80.94 237 PRO A CA 1
ATOM 1825 C C . PRO A 1 237 ? -0.480 -0.239 26.338 1.00 80.94 237 PRO A C 1
ATOM 1827 O O . PRO A 1 237 ? -0.106 -1.067 25.507 1.00 80.94 237 PRO A O 1
ATOM 1830 N N . PRO A 1 238 ? -0.256 1.081 26.188 1.00 73.88 238 PRO A N 1
ATOM 1831 C CA . PRO A 1 238 ? 0.521 1.630 25.077 1.00 73.88 238 PRO A CA 1
ATOM 1832 C C . PRO A 1 238 ? 1.916 1.001 25.012 1.00 73.88 238 PRO A C 1
ATOM 1834 O O . PRO A 1 238 ? 2.611 0.940 26.024 1.00 73.88 238 PRO A O 1
ATOM 1837 N N . ASN A 1 239 ? 2.343 0.550 23.835 1.00 65.50 239 ASN A N 1
ATOM 1838 C CA . ASN A 1 239 ? 3.650 -0.087 23.633 1.00 65.50 239 ASN A CA 1
ATOM 1839 C C . ASN A 1 239 ? 4.819 0.909 23.765 1.00 65.50 239 ASN A C 1
ATOM 1841 O O . ASN A 1 239 ? 5.840 0.573 24.363 1.00 65.50 239 ASN A O 1
ATOM 1845 N N . TRP A 1 240 ? 4.651 2.145 23.288 1.00 57.88 240 TRP A N 1
ATOM 1846 C CA . TRP A 1 240 ? 5.693 3.176 23.180 1.00 57.88 240 TRP A CA 1
ATOM 1847 C C . TRP A 1 240 ? 6.136 3.815 24.510 1.00 57.88 240 TRP A C 1
ATOM 1849 O O . TRP A 1 240 ? 7.125 4.546 24.533 1.00 57.88 240 TRP A O 1
ATOM 1859 N N . ASP A 1 241 ? 5.439 3.528 25.617 1.00 50.81 241 ASP A N 1
ATOM 1860 C CA . ASP A 1 241 ? 5.774 3.991 26.980 1.00 50.81 241 ASP A CA 1
ATOM 1861 C C . ASP A 1 241 ? 6.060 2.819 27.946 1.00 50.81 241 ASP A C 1
ATOM 1863 O O . ASP A 1 241 ? 6.115 2.973 29.167 1.00 50.81 241 ASP A O 1
ATOM 1867 N N . THR A 1 242 ? 6.238 1.602 27.417 1.00 55.88 242 THR A N 1
ATOM 1868 C CA . THR A 1 242 ? 6.576 0.425 28.232 1.00 55.88 242 THR A CA 1
ATOM 1869 C C . THR A 1 242 ? 8.069 0.129 28.182 1.00 55.88 242 THR A C 1
ATOM 1871 O O . THR A 1 242 ? 8.714 0.221 27.142 1.00 55.88 242 THR A O 1
ATOM 1874 N N . ALA A 1 243 ? 8.646 -0.277 29.318 1.00 58.09 243 ALA A N 1
ATOM 1875 C CA . ALA A 1 243 ? 10.068 -0.626 29.392 1.00 58.09 243 ALA A CA 1
ATOM 1876 C C . ALA A 1 243 ? 10.443 -1.827 28.498 1.00 58.09 243 ALA A C 1
ATOM 1878 O O . ALA A 1 243 ? 11.611 -1.975 28.138 1.00 58.09 243 ALA A O 1
ATOM 1879 N N . ASP A 1 244 ? 9.470 -2.682 28.162 1.00 63.69 244 ASP A N 1
ATOM 1880 C CA . ASP A 1 244 ? 9.632 -3.858 27.308 1.00 63.69 244 ASP A CA 1
ATOM 1881 C C . ASP A 1 244 ? 9.176 -3.650 25.857 1.00 63.69 244 ASP A C 1
ATOM 1883 O O . ASP A 1 244 ? 9.408 -4.542 25.040 1.00 63.69 244 ASP A O 1
ATOM 1887 N N . TRP A 1 245 ? 8.597 -2.485 25.534 1.00 66.56 245 TRP A N 1
ATOM 1888 C CA . TRP A 1 245 ? 8.133 -2.096 24.196 1.00 66.56 245 TRP A CA 1
ATOM 1889 C C . TRP A 1 245 ? 7.130 -3.071 23.579 1.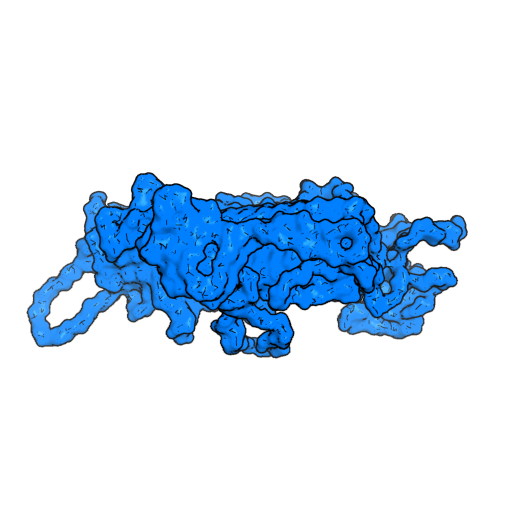00 66.56 245 TRP A C 1
ATOM 1891 O O . TRP A 1 245 ? 7.062 -3.225 22.366 1.00 66.56 245 TRP A O 1
ATOM 1901 N N . LYS A 1 246 ? 6.357 -3.773 24.409 1.00 72.38 246 LYS A N 1
ATOM 1902 C CA . LYS A 1 246 ? 5.383 -4.758 23.935 1.00 72.38 246 LYS A CA 1
ATOM 1903 C C . LYS A 1 246 ? 3.988 -4.150 23.909 1.00 72.38 246 LYS A C 1
ATOM 1905 O O . LYS A 1 246 ? 3.428 -3.786 24.931 1.00 72.38 246 LYS A O 1
ATOM 1910 N N . GLY A 1 247 ? 3.373 -4.096 22.754 1.00 77.88 247 GLY A N 1
ATOM 1911 C CA . GLY A 1 247 ? 1.935 -3.945 22.595 1.00 77.88 247 GLY A CA 1
ATOM 1912 C C . GLY A 1 247 ? 1.218 -5.284 22.677 1.00 77.88 247 GLY A C 1
ATOM 1913 O O . GLY A 1 247 ? 1.791 -6.322 23.028 1.00 77.88 247 GLY A O 1
ATOM 1914 N N . LEU A 1 248 ? -0.066 -5.265 22.350 1.00 82.62 248 LEU A N 1
ATOM 1915 C CA . LEU A 1 248 ? -0.840 -6.483 22.157 1.00 82.62 248 LEU A CA 1
ATOM 1916 C C . LEU A 1 248 ? -0.612 -7.081 20.758 1.00 82.62 248 LEU A C 1
ATOM 1918 O O . LEU A 1 248 ? -0.183 -6.389 19.841 1.00 82.62 248 LEU A O 1
ATOM 1922 N N . HIS A 1 249 ? -0.945 -8.349 20.553 1.00 79.31 249 HIS A N 1
ATOM 1923 C CA . HIS A 1 249 ? -0.979 -8.949 19.212 1.00 79.31 249 HIS A CA 1
ATOM 1924 C C . HIS A 1 249 ? -2.168 -9.896 19.036 1.00 79.31 249 HIS A C 1
ATOM 1926 O O . HIS A 1 249 ? -2.700 -10.454 20.000 1.00 79.31 249 HIS A O 1
ATOM 1932 N N . THR A 1 250 ? -2.616 -10.058 17.793 1.00 81.62 250 THR A N 1
ATOM 1933 C CA . THR A 1 250 ? -3.693 -10.984 17.429 1.00 81.62 250 THR A CA 1
ATOM 1934 C C . THR A 1 250 ? -3.154 -12.060 16.510 1.00 81.62 250 THR A C 1
ATOM 1936 O O . THR A 1 250 ? -2.421 -11.746 15.580 1.00 81.62 250 THR A O 1
ATOM 1939 N N . LEU A 1 251 ? -3.506 -13.318 16.764 1.00 77.44 251 LEU A N 1
ATOM 1940 C CA . LEU A 1 251 ? -2.862 -14.456 16.112 1.00 77.44 251 LEU A CA 1
ATOM 1941 C C . LEU A 1 251 ? -3.902 -15.502 15.704 1.00 77.44 251 LEU A C 1
ATOM 1943 O O . LEU A 1 251 ? -4.857 -15.765 16.436 1.00 77.44 251 LEU A O 1
ATOM 1947 N N . MET A 1 252 ? -3.681 -16.158 14.573 1.00 77.44 252 MET A N 1
ATOM 1948 C CA . MET A 1 252 ? -4.348 -17.409 14.225 1.00 77.44 252 MET A CA 1
ATOM 1949 C C . MET A 1 252 ? -3.276 -18.444 13.919 1.00 77.44 252 MET A C 1
ATOM 1951 O O . MET A 1 252 ? -2.398 -18.200 13.103 1.00 77.44 252 MET A O 1
ATOM 1955 N N . THR A 1 253 ? -3.334 -19.585 14.599 1.00 70.25 253 THR A N 1
ATOM 1956 C CA . THR A 1 253 ? -2.385 -20.689 14.423 1.00 70.25 253 THR A CA 1
ATOM 1957 C C . THR A 1 253 ? -3.140 -21.995 14.162 1.00 70.25 253 THR A C 1
ATOM 1959 O O . THR A 1 253 ? -4.229 -22.211 14.701 1.00 70.25 253 THR A O 1
ATOM 1962 N N . GLY A 1 254 ? -2.568 -22.884 13.349 1.00 64.06 254 GLY A N 1
ATOM 1963 C CA . GLY A 1 254 ? -3.226 -24.120 12.906 1.00 64.06 254 GLY A CA 1
ATOM 1964 C C . GLY A 1 254 ? -3.909 -23.986 11.539 1.00 64.06 254 GLY A C 1
ATOM 1965 O O . GLY A 1 254 ? -3.976 -22.902 10.975 1.00 64.06 254 GLY A O 1
ATOM 1966 N N . SER A 1 255 ? -4.390 -25.103 10.986 1.00 57.84 255 SER A N 1
ATOM 1967 C CA . SER A 1 255 ? -4.728 -25.213 9.555 1.00 57.84 255 SER A CA 1
ATOM 1968 C C . SER A 1 255 ? -6.214 -25.081 9.194 1.00 57.84 255 SER A C 1
ATOM 1970 O O . SER A 1 255 ? -6.547 -25.060 8.013 1.00 57.84 255 SER A O 1
ATOM 1972 N N . GLU A 1 256 ? -7.130 -25.023 10.169 1.00 72.00 256 GLU A N 1
ATOM 1973 C CA . GLU A 1 256 ? -8.584 -24.961 9.899 1.00 72.00 256 GLU A CA 1
ATOM 1974 C C . GLU A 1 256 ? -9.328 -23.859 10.680 1.00 72.00 256 GLU A C 1
ATOM 1976 O O . GLU A 1 256 ? -10.510 -23.614 10.427 1.00 72.00 256 GLU A O 1
ATOM 1981 N N . GLY A 1 257 ? -8.681 -23.213 11.653 1.00 73.00 257 GLY A N 1
ATOM 1982 C CA . GLY A 1 257 ? -9.253 -22.086 12.388 1.00 73.00 257 GLY A CA 1
ATOM 1983 C C . GLY A 1 257 ? -9.265 -20.796 11.562 1.00 73.00 257 GLY A C 1
ATOM 1984 O O . GLY A 1 257 ? -8.491 -20.642 10.624 1.00 73.00 257 GLY A O 1
ATOM 1985 N N . PHE A 1 258 ? -10.119 -19.836 11.926 1.00 75.31 258 PHE A N 1
ATOM 1986 C CA . PHE A 1 258 ? -10.108 -18.507 11.302 1.00 75.31 258 PHE A CA 1
ATOM 1987 C C . PHE A 1 258 ? -10.540 -17.399 12.266 1.00 75.31 258 PHE A C 1
ATOM 1989 O O . PHE A 1 258 ? -11.307 -17.624 13.211 1.00 75.31 258 PHE A O 1
ATOM 1996 N N . MET A 1 259 ? -10.090 -16.181 11.962 1.00 82.75 259 MET A N 1
ATOM 1997 C CA . MET A 1 259 ? -10.584 -14.943 12.552 1.00 82.75 259 MET A CA 1
ATOM 1998 C C . MET A 1 259 ? -11.331 -14.135 11.482 1.00 82.75 259 MET A C 1
ATOM 2000 O O . MET A 1 259 ? -10.756 -13.782 10.461 1.00 82.75 259 MET A O 1
ATOM 2004 N N . ASP A 1 260 ? -12.615 -13.849 11.707 1.00 82.75 260 ASP A N 1
ATOM 2005 C CA . ASP A 1 260 ? -13.416 -12.914 10.902 1.00 82.75 260 ASP A CA 1
ATOM 2006 C C . ASP A 1 260 ? -13.650 -11.653 11.739 1.00 82.75 260 ASP A C 1
ATOM 2008 O O . ASP A 1 260 ? -14.504 -11.643 12.630 1.00 82.75 260 ASP A O 1
ATOM 2012 N N . ALA A 1 261 ? -12.838 -10.622 11.503 1.00 84.06 261 ALA A N 1
ATOM 2013 C CA . ALA A 1 261 ? -12.902 -9.341 12.196 1.00 84.06 261 ALA A CA 1
ATOM 2014 C C . ALA A 1 261 ? -13.336 -8.236 11.224 1.00 84.06 261 ALA A C 1
ATOM 2016 O O . ALA A 1 261 ? -12.639 -7.933 10.260 1.00 84.06 261 ALA A O 1
ATOM 2017 N N . ARG A 1 262 ? -14.494 -7.617 11.475 1.00 86.12 262 ARG A N 1
ATOM 2018 C CA . ARG A 1 262 ? -15.065 -6.544 10.646 1.00 86.12 262 ARG A CA 1
ATOM 2019 C C . ARG A 1 262 ? -15.433 -5.355 11.507 1.00 86.12 262 ARG A C 1
ATOM 2021 O O . ARG A 1 262 ? -16.143 -5.518 12.499 1.00 86.12 262 ARG A O 1
ATOM 2028 N N . TYR A 1 263 ? -14.995 -4.164 11.104 1.00 87.00 263 TYR A N 1
ATOM 2029 C CA . TYR A 1 263 ? -15.219 -2.926 11.861 1.00 87.00 263 TYR A CA 1
ATOM 2030 C C . TYR A 1 263 ? -14.745 -3.045 13.318 1.00 87.00 263 TYR A C 1
ATOM 2032 O O . TYR A 1 263 ? -15.422 -2.614 14.252 1.00 87.00 263 TYR A O 1
ATOM 2040 N N . VAL A 1 264 ? -13.574 -3.653 13.494 1.00 85.38 264 VAL A N 1
ATOM 2041 C CA . VAL A 1 264 ? -12.880 -3.809 14.772 1.00 85.38 264 VAL A CA 1
ATOM 2042 C C . VAL A 1 264 ? -11.697 -2.853 14.786 1.00 85.38 264 VAL A C 1
ATOM 2044 O O . VAL A 1 264 ? -11.027 -2.693 13.769 1.00 85.38 264 VAL A O 1
ATOM 2047 N N . ARG A 1 265 ? -11.451 -2.211 15.925 1.00 87.69 265 ARG A N 1
ATOM 2048 C CA . ARG A 1 265 ? -10.234 -1.439 16.170 1.00 87.69 265 ARG A CA 1
ATOM 2049 C C . ARG A 1 265 ? -9.309 -2.276 17.030 1.00 87.69 265 ARG A C 1
ATOM 2051 O O . ARG A 1 265 ? -9.714 -2.693 18.109 1.00 87.69 265 ARG A O 1
ATOM 2058 N N . VAL A 1 266 ? -8.099 -2.520 16.550 1.00 85.06 266 VAL A N 1
ATOM 2059 C CA . VAL A 1 266 ? -7.008 -3.028 17.380 1.00 85.06 266 VAL A CA 1
ATOM 2060 C C . VAL A 1 266 ? -6.039 -1.879 17.564 1.00 85.06 266 VAL A C 1
ATOM 2062 O O . VAL A 1 266 ? -5.620 -1.302 16.565 1.00 85.06 266 VAL A O 1
ATOM 2065 N N . GLU A 1 267 ? -5.746 -1.522 18.807 1.00 82.69 267 GLU A N 1
ATOM 2066 C CA . GLU A 1 267 ? -4.876 -0.394 19.145 1.00 82.69 267 GLU A CA 1
ATOM 2067 C C . GLU A 1 267 ? -3.811 -0.804 20.165 1.00 82.69 267 GLU A C 1
ATOM 2069 O O . GLU A 1 267 ? -3.982 -1.803 20.870 1.00 82.69 267 GLU A O 1
ATOM 2074 N N . ASN A 1 268 ? -2.735 -0.019 20.267 1.00 77.75 268 ASN A N 1
ATOM 2075 C CA . ASN A 1 268 ? -1.591 -0.304 21.141 1.00 77.75 268 ASN A CA 1
ATOM 2076 C C . ASN A 1 268 ? -1.000 -1.696 20.860 1.00 77.75 268 ASN A C 1
ATOM 2078 O O . ASN A 1 268 ? -0.679 -2.458 21.780 1.00 77.75 268 ASN A O 1
ATOM 2082 N N . CYS A 1 269 ? -0.935 -2.067 19.581 1.00 73.38 269 CYS A N 1
ATOM 2083 C CA . CYS A 1 269 ? -0.470 -3.374 19.155 1.00 73.38 269 CYS A CA 1
ATOM 2084 C C . CYS A 1 269 ? 0.992 -3.374 18.701 1.00 73.38 269 CYS A C 1
ATOM 2086 O O . CYS A 1 269 ? 1.658 -2.349 18.592 1.00 73.38 269 CYS A O 1
ATOM 2088 N N . GLY A 1 270 ? 1.496 -4.581 18.495 1.00 70.19 270 GLY A N 1
ATOM 2089 C CA . GLY A 1 270 ? 2.833 -4.843 18.010 1.00 70.19 270 GLY A CA 1
ATOM 2090 C C . GLY A 1 270 ? 3.846 -5.152 19.102 1.00 70.19 270 GLY A C 1
ATOM 2091 O O . GLY A 1 270 ? 3.740 -4.651 20.210 1.00 70.19 270 GLY A O 1
ATOM 2092 N N . GLN A 1 271 ? 4.779 -6.061 18.843 1.00 65.62 271 GLN A N 1
ATOM 2093 C CA . GLN A 1 271 ? 5.789 -6.492 19.815 1.00 65.62 271 GLN A CA 1
ATOM 2094 C C . GLN A 1 271 ? 7.165 -6.565 19.133 1.00 65.62 271 GLN A C 1
ATOM 2096 O O . GLN A 1 271 ? 7.235 -6.776 17.929 1.00 65.62 271 GLN A O 1
ATOM 2101 N N . PRO A 1 272 ? 8.288 -6.441 19.858 1.00 55.16 272 PRO A N 1
ATOM 2102 C CA . PRO A 1 272 ? 9.601 -6.804 19.338 1.00 55.16 272 PRO A CA 1
ATOM 2103 C C . PRO A 1 272 ? 9.746 -8.336 19.231 1.00 55.16 272 PRO A C 1
ATOM 2105 O O . PRO A 1 272 ? 9.248 -9.060 20.103 1.00 55.16 272 PRO A O 1
ATOM 2108 N N . PRO A 1 273 ? 10.465 -8.849 18.214 1.00 48.66 273 PRO A N 1
ATOM 2109 C CA . PRO A 1 273 ? 10.459 -10.271 17.881 1.00 48.66 273 PRO A CA 1
ATOM 2110 C C . PRO A 1 273 ? 11.018 -11.161 18.991 1.00 48.66 273 PRO A C 1
ATOM 2112 O O . PRO A 1 273 ? 12.149 -10.996 19.449 1.00 48.66 273 PRO A O 1
ATOM 2115 N N . HIS A 1 274 ? 10.248 -12.196 19.334 1.00 37.16 274 HIS A N 1
ATOM 2116 C CA . HIS A 1 274 ? 10.759 -13.446 19.898 1.00 37.16 274 HIS A CA 1
ATOM 2117 C C . HIS A 1 274 ? 10.736 -14.486 18.781 1.00 37.16 274 HIS A C 1
ATOM 2119 O O . HIS A 1 274 ? 9.670 -14.934 18.388 1.00 37.16 274 HIS A O 1
ATOM 2125 N N . GLN A 1 275 ? 11.904 -14.857 18.251 1.00 33.34 275 GLN A N 1
ATOM 2126 C CA . GLN A 1 275 ? 12.039 -15.969 17.295 1.00 33.34 275 GLN A CA 1
ATOM 2127 C C . GLN A 1 275 ? 11.103 -15.905 16.069 1.00 33.34 275 GLN A C 1
ATOM 2129 O O . GLN A 1 275 ? 10.483 -16.898 15.703 1.00 33.34 275 GLN A O 1
ATOM 2134 N N . GLY A 1 276 ? 11.084 -14.756 15.388 1.00 30.95 276 GLY A N 1
ATOM 2135 C CA . GLY A 1 276 ? 10.698 -14.704 13.977 1.00 30.95 276 GLY A CA 1
ATOM 2136 C C . GLY A 1 276 ? 9.339 -14.108 13.650 1.00 30.95 276 GLY A C 1
ATOM 2137 O O . GLY A 1 276 ? 9.026 -14.102 12.476 1.00 30.95 276 GLY A O 1
ATOM 2138 N N . ASN A 1 277 ? 8.571 -13.580 14.606 1.00 33.44 277 ASN A N 1
ATOM 2139 C CA . ASN A 1 277 ? 7.286 -12.973 14.265 1.00 33.44 277 ASN A CA 1
ATOM 2140 C C . ASN A 1 277 ? 6.893 -11.837 15.220 1.00 33.44 277 ASN A C 1
ATOM 2142 O O . ASN A 1 277 ? 6.739 -12.113 16.412 1.00 33.44 277 ASN A O 1
ATOM 2146 N N . SER A 1 278 ? 6.780 -10.601 14.697 1.00 33.75 278 SER A N 1
ATOM 2147 C CA . SER A 1 278 ? 6.059 -9.443 15.280 1.00 33.75 278 SER A CA 1
ATOM 2148 C C . SER A 1 278 ? 6.410 -8.095 14.600 1.00 33.75 278 SER A C 1
ATOM 2150 O O . SER A 1 278 ? 7.594 -7.763 14.470 1.00 33.75 278 SER A O 1
ATOM 2152 N N . ALA A 1 279 ? 5.403 -7.284 14.246 1.00 36.38 279 ALA A N 1
ATOM 2153 C CA . ALA A 1 279 ? 5.546 -5.872 13.863 1.00 36.38 279 ALA A CA 1
ATOM 2154 C C . ALA A 1 279 ? 5.199 -4.912 15.008 1.00 36.38 279 ALA A C 1
ATOM 2156 O O . ALA A 1 279 ? 4.634 -5.329 16.008 1.00 36.38 279 ALA A O 1
ATOM 2157 N N . ASP A 1 280 ? 5.510 -3.623 14.839 1.00 32.84 280 ASP A N 1
ATOM 2158 C CA . ASP A 1 280 ? 5.106 -2.496 15.688 1.00 32.84 280 ASP A CA 1
ATOM 2159 C C . ASP A 1 280 ? 4.124 -1.623 14.895 1.00 32.84 280 ASP A C 1
ATOM 2161 O O . ASP A 1 280 ? 4.510 -0.936 13.945 1.00 32.84 280 ASP A O 1
ATOM 2165 N N . ALA A 1 281 ? 2.850 -1.620 15.278 1.00 29.78 281 ALA A N 1
ATOM 2166 C CA . ALA A 1 281 ? 1.867 -0.693 14.732 1.00 29.78 281 ALA A CA 1
ATOM 2167 C C . ALA A 1 281 ? 0.949 -0.223 15.859 1.00 29.78 281 ALA A C 1
ATOM 2169 O O . ALA A 1 281 ? 0.368 -1.054 16.546 1.00 29.78 281 ALA A O 1
ATOM 2170 N N . ASP A 1 282 ? 0.747 1.087 16.026 1.00 30.39 282 ASP A N 1
ATOM 2171 C CA . ASP A 1 282 ? -0.244 1.586 16.992 1.00 30.39 282 ASP A CA 1
ATOM 2172 C C . ASP A 1 282 ? -1.668 1.129 16.634 1.00 30.39 282 ASP A C 1
ATOM 2174 O O . ASP A 1 282 ? -2.518 1.067 17.522 1.00 30.39 282 ASP A O 1
ATOM 2178 N N . TYR A 1 283 ? -1.910 0.754 15.367 1.00 35.94 283 TYR A N 1
ATOM 2179 C CA . TYR A 1 283 ? -3.148 0.154 14.874 1.00 35.94 283 TYR A CA 1
ATOM 2180 C C . TYR A 1 283 ? -2.889 -0.978 13.854 1.00 35.94 283 TYR A C 1
ATOM 2182 O O . TYR A 1 283 ? -2.218 -0.759 12.850 1.00 35.94 283 TYR A O 1
ATOM 2190 N N . VAL A 1 284 ? -3.458 -2.159 14.148 1.00 35.22 284 VAL A N 1
ATOM 2191 C CA . VAL A 1 284 ? -3.511 -3.453 13.416 1.00 35.22 284 VAL A CA 1
ATOM 2192 C C . VAL A 1 284 ? -2.321 -3.782 12.491 1.00 35.22 284 VAL A C 1
ATOM 2194 O O . VAL A 1 284 ? -2.259 -3.311 11.361 1.00 35.22 284 VAL A O 1
ATOM 2197 N N . GLU A 1 285 ? -1.483 -4.743 12.891 1.00 35.59 285 GLU A N 1
ATOM 2198 C CA . GLU A 1 285 ? -0.708 -5.568 11.950 1.00 35.59 285 GLU A CA 1
ATOM 2199 C C . GLU A 1 285 ? -1.618 -6.670 11.377 1.00 35.59 285 GLU A C 1
ATOM 2201 O O . GLU A 1 285 ? -2.257 -7.407 12.133 1.00 35.59 285 GLU A O 1
ATOM 2206 N N . ILE A 1 286 ? -1.690 -6.796 10.048 1.00 48.97 286 ILE A N 1
ATOM 2207 C CA . ILE A 1 286 ? -2.339 -7.941 9.391 1.00 48.97 286 ILE A CA 1
ATOM 2208 C C . ILE A 1 286 ? -1.235 -8.831 8.823 1.00 48.97 286 ILE A C 1
ATOM 2210 O O . ILE A 1 286 ? -0.671 -8.515 7.777 1.00 48.97 286 ILE A O 1
ATOM 2214 N N . SER A 1 287 ? -0.944 -9.933 9.518 1.00 39.88 287 SER A N 1
ATOM 2215 C CA . SER A 1 287 ? -0.155 -11.046 8.983 1.00 39.88 287 SER A CA 1
ATOM 2216 C C . SER A 1 287 ? -1.106 -12.124 8.464 1.00 39.88 287 SER A C 1
ATOM 2218 O O . SER A 1 287 ? -2.051 -12.524 9.150 1.00 39.88 287 SER A O 1
ATOM 2220 N N . THR A 1 288 ? -0.885 -12.580 7.233 1.00 44.56 288 THR A N 1
ATOM 2221 C CA . THR A 1 288 ? -1.632 -13.689 6.624 1.00 44.56 288 THR A CA 1
ATOM 2222 C C . THR A 1 288 ? -0.831 -14.992 6.675 1.00 44.56 288 THR A C 1
ATOM 2224 O O . THR A 1 288 ? -0.701 -15.633 5.645 1.00 44.56 288 THR A O 1
ATOM 2227 N N . GLY A 1 289 ? -0.272 -15.399 7.820 1.00 39.41 289 GLY A N 1
ATOM 2228 C CA . GLY A 1 289 ? 0.511 -16.648 7.908 1.00 39.41 289 GLY A CA 1
ATOM 2229 C C . GLY A 1 289 ? -0.233 -17.871 7.339 1.00 39.41 289 GLY A C 1
ATOM 2230 O O . GLY A 1 289 ? -1.400 -18.082 7.671 1.00 39.41 289 GLY A O 1
ATOM 2231 N N . ASP A 1 290 ? 0.422 -18.618 6.435 1.00 46.44 290 ASP A N 1
ATOM 2232 C CA . ASP A 1 290 ? -0.080 -19.773 5.647 1.00 46.44 290 ASP A CA 1
ATOM 2233 C C . ASP A 1 290 ? -1.460 -19.582 4.955 1.00 46.44 290 ASP A C 1
ATOM 2235 O O . ASP A 1 290 ? -2.054 -20.526 4.427 1.00 46.44 290 ASP A O 1
ATOM 2239 N N . GLY A 1 291 ? -2.004 -18.362 4.949 1.00 53.66 291 GLY A N 1
ATOM 2240 C CA . GLY A 1 291 ? -3.344 -18.061 4.469 1.00 53.66 291 GLY A CA 1
ATOM 2241 C C . GLY A 1 291 ? -3.374 -17.901 2.955 1.00 53.66 291 GLY A C 1
ATOM 2242 O O . GLY A 1 291 ? -2.721 -17.014 2.401 1.00 53.66 291 GLY A O 1
ATOM 2243 N N . GLU A 1 292 ? -4.186 -18.714 2.280 1.00 62.69 292 GLU A N 1
ATOM 2244 C CA . GLU A 1 292 ? -4.503 -18.527 0.866 1.00 62.69 292 GLU A CA 1
ATOM 2245 C C . GLU A 1 292 ? -5.911 -17.948 0.676 1.00 62.69 292 GLU A C 1
ATOM 2247 O O . GLU A 1 292 ? -6.866 -18.371 1.331 1.00 62.69 292 GLU A O 1
ATOM 2252 N N . ARG A 1 293 ? -6.083 -17.059 -0.313 1.00 70.81 293 ARG A N 1
ATOM 2253 C CA . ARG A 1 293 ? -7.399 -16.544 -0.764 1.00 70.81 293 ARG A CA 1
ATOM 2254 C C . ARG A 1 293 ? -8.173 -15.713 0.274 1.00 70.81 293 ARG A C 1
ATOM 2256 O O . ARG A 1 293 ? -9.395 -15.581 0.168 1.00 70.81 293 ARG A O 1
ATOM 2263 N N . ALA A 1 294 ? -7.494 -15.115 1.249 1.00 72.69 294 ALA A N 1
ATOM 2264 C CA . ALA A 1 294 ? -8.103 -14.153 2.160 1.00 72.69 294 ALA A CA 1
ATOM 2265 C C . ALA A 1 294 ? -8.435 -12.832 1.445 1.00 72.69 294 ALA A C 1
ATOM 2267 O O . ALA A 1 294 ? -7.820 -12.457 0.448 1.00 72.69 294 ALA A O 1
ATOM 2268 N N . THR A 1 295 ? -9.415 -12.094 1.965 1.00 74.62 295 THR A N 1
ATOM 2269 C CA . THR A 1 295 ? -9.689 -10.716 1.537 1.00 74.62 295 THR A CA 1
ATOM 2270 C C . THR A 1 295 ? -9.489 -9.784 2.717 1.00 74.62 295 THR A C 1
ATOM 2272 O O . THR A 1 295 ? -10.198 -9.878 3.717 1.00 74.62 295 THR A O 1
ATOM 2275 N N . VAL A 1 296 ? -8.538 -8.870 2.572 1.00 79.12 296 VAL A N 1
ATOM 2276 C CA . VAL A 1 296 ? -8.214 -7.817 3.528 1.00 79.12 296 VAL A CA 1
ATOM 2277 C C . VAL A 1 296 ? -8.639 -6.507 2.888 1.00 79.12 296 VAL A C 1
ATOM 2279 O O . VAL A 1 296 ? -7.974 -6.002 1.984 1.00 79.12 296 VAL A O 1
ATOM 2282 N N . SER A 1 297 ? -9.793 -5.983 3.298 1.00 82.12 297 SER A N 1
ATOM 2283 C CA . SER A 1 297 ? -10.365 -4.818 2.627 1.00 82.12 297 SER A CA 1
ATOM 2284 C C . SER A 1 297 ? -10.903 -3.747 3.547 1.00 82.12 297 SER A C 1
ATOM 2286 O O . SER A 1 297 ? -11.523 -4.082 4.556 1.00 82.12 297 SER A O 1
ATOM 2288 N N . ASN A 1 298 ? -10.799 -2.489 3.110 1.00 83.06 298 ASN A N 1
ATOM 2289 C CA . ASN A 1 298 ? -11.350 -1.324 3.806 1.00 83.06 298 ASN A CA 1
ATOM 2290 C C . ASN A 1 298 ? -10.778 -1.134 5.223 1.00 83.06 298 ASN A C 1
ATOM 2292 O O . ASN A 1 298 ? -11.454 -0.581 6.095 1.00 83.06 298 ASN A O 1
ATOM 2296 N N . ASN A 1 299 ? -9.553 -1.601 5.472 1.00 82.69 299 ASN A N 1
ATOM 2297 C CA . ASN A 1 299 ? -8.889 -1.435 6.760 1.00 82.69 299 ASN A CA 1
ATOM 2298 C C . ASN A 1 299 ? -8.170 -0.091 6.836 1.00 82.69 299 ASN A C 1
ATOM 2300 O O . ASN A 1 299 ? -7.670 0.413 5.833 1.00 82.69 299 ASN A O 1
ATOM 2304 N N . ILE A 1 300 ? -8.109 0.455 8.050 1.00 88.06 300 ILE A N 1
ATOM 2305 C CA . ILE A 1 300 ? -7.317 1.639 8.373 1.00 88.06 300 ILE A CA 1
ATOM 2306 C C . ILE A 1 300 ? -6.204 1.196 9.305 1.00 88.06 300 ILE A C 1
ATOM 2308 O O . ILE A 1 300 ? -6.484 0.654 10.375 1.00 88.06 300 ILE A O 1
ATOM 2312 N N . LEU A 1 301 ? -4.972 1.446 8.892 1.00 86.12 301 LEU A N 1
ATOM 2313 C CA . LEU A 1 301 ? -3.785 1.293 9.710 1.00 86.12 301 LEU A CA 1
ATOM 2314 C C . LEU A 1 301 ? -3.271 2.708 9.969 1.00 86.12 301 LEU A C 1
ATOM 2316 O O . LEU A 1 301 ? -2.725 3.362 9.084 1.00 86.12 301 LEU A O 1
ATOM 2320 N N . TRP A 1 302 ? -3.580 3.223 11.155 1.00 86.25 302 TRP A N 1
ATOM 2321 C CA . TRP A 1 302 ? -3.242 4.582 11.565 1.00 86.25 302 TRP A CA 1
ATOM 2322 C C . TRP A 1 302 ? -1.999 4.576 12.451 1.00 86.25 302 TRP A C 1
ATOM 2324 O O . TRP A 1 302 ? -1.784 3.653 13.227 1.00 86.25 302 TRP A O 1
ATOM 2334 N N . ASN A 1 303 ? -1.186 5.619 12.336 1.00 82.81 303 ASN A N 1
ATOM 2335 C CA . ASN A 1 303 ? 0.107 5.746 12.994 1.00 82.81 303 ASN A CA 1
ATOM 2336 C C . ASN A 1 303 ? 0.983 4.480 12.945 1.00 82.81 303 ASN A C 1
ATOM 2338 O O . ASN A 1 303 ? 1.559 4.037 13.941 1.00 82.81 303 ASN A O 1
ATOM 2342 N N . THR A 1 304 ? 1.072 3.869 11.770 1.00 77.00 304 THR A N 1
ATOM 2343 C CA . THR A 1 304 ? 1.957 2.727 11.560 1.00 77.00 304 THR A CA 1
ATOM 2344 C C . THR A 1 304 ? 3.403 3.221 11.488 1.00 77.00 304 THR A C 1
ATOM 2346 O O . THR A 1 304 ? 3.775 3.907 10.544 1.00 77.00 304 THR A O 1
ATOM 2349 N N . MET A 1 305 ? 4.226 2.897 12.488 1.00 71.19 305 MET A N 1
ATOM 2350 C CA . MET A 1 305 ? 5.632 3.337 12.543 1.00 71.19 305 MET A CA 1
ATOM 2351 C C . MET A 1 305 ? 6.619 2.320 11.935 1.00 71.19 305 MET A C 1
ATOM 2353 O O . MET A 1 305 ? 7.737 2.695 11.575 1.00 71.19 305 MET A O 1
ATOM 2357 N N . SER A 1 306 ? 6.199 1.054 11.816 1.00 72.31 306 SER A N 1
ATOM 2358 C CA . SER A 1 306 ? 6.892 -0.054 11.134 1.00 72.31 306 SER A CA 1
ATOM 2359 C C . SER A 1 306 ? 6.174 -0.382 9.812 1.00 72.31 306 SER A C 1
ATOM 2361 O O . SER A 1 306 ? 5.569 0.497 9.205 1.00 72.31 306 SER A O 1
ATOM 2363 N N . ALA A 1 307 ? 6.209 -1.625 9.332 1.00 76.06 307 ALA A N 1
ATOM 2364 C CA . ALA A 1 307 ? 5.313 -2.045 8.254 1.00 76.06 307 ALA A CA 1
ATOM 2365 C C . ALA A 1 307 ? 3.904 -2.357 8.782 1.00 76.06 307 ALA A C 1
ATOM 2367 O O . ALA A 1 307 ? 3.747 -2.881 9.883 1.00 76.06 307 ALA A O 1
ATOM 2368 N N . GLY A 1 308 ? 2.884 -1.995 8.000 1.00 74.50 308 GLY A N 1
ATOM 2369 C CA . GLY A 1 308 ? 1.480 -2.137 8.398 1.00 74.50 308 GLY A CA 1
ATOM 2370 C C . GLY A 1 308 ? 0.912 -3.512 8.072 1.00 74.50 308 GLY A C 1
ATOM 2371 O O . GLY A 1 308 ? 0.265 -4.147 8.900 1.00 74.50 308 GLY A O 1
ATOM 2372 N N . VAL A 1 309 ? 1.183 -3.997 6.864 1.00 79.50 309 VAL A N 1
ATOM 2373 C CA . VAL A 1 309 ? 0.758 -5.324 6.410 1.00 79.50 309 VAL A CA 1
ATOM 2374 C C . VAL A 1 309 ? 1.986 -6.145 6.050 1.00 79.50 309 VAL A C 1
ATOM 2376 O O . VAL A 1 309 ? 2.800 -5.702 5.239 1.00 79.50 309 VAL A O 1
ATOM 2379 N N . TYR A 1 310 ? 2.085 -7.347 6.617 1.00 79.19 310 TYR A N 1
ATOM 2380 C CA . TYR A 1 310 ? 3.144 -8.308 6.326 1.00 79.19 310 TYR A CA 1
ATOM 2381 C C . TYR A 1 310 ? 2.582 -9.513 5.572 1.00 79.19 310 TYR A C 1
ATOM 2383 O O . TYR A 1 310 ? 1.665 -10.191 6.032 1.00 79.19 310 TYR A O 1
ATOM 2391 N N . VAL A 1 311 ? 3.180 -9.796 4.418 1.00 79.12 311 VAL A N 1
ATOM 2392 C CA . VAL A 1 311 ? 3.016 -11.058 3.691 1.00 79.12 311 VAL A CA 1
ATOM 2393 C C . VAL A 1 311 ? 4.350 -11.792 3.799 1.00 79.12 311 VAL A C 1
ATOM 2395 O O . VAL A 1 311 ? 5.307 -11.419 3.120 1.00 79.12 311 VAL A O 1
ATOM 2398 N N . GLU A 1 312 ? 4.446 -12.735 4.731 1.00 71.56 312 GLU A N 1
ATOM 2399 C CA . GLU A 1 312 ? 5.670 -12.977 5.501 1.00 71.56 312 GLU A CA 1
ATOM 2400 C C . GLU A 1 312 ? 6.595 -14.068 4.939 1.00 71.56 312 GLU A C 1
ATOM 2402 O O . GLU A 1 312 ? 7.798 -13.836 4.806 1.00 71.56 312 GLU A O 1
ATOM 2407 N N . ASP A 1 313 ? 6.070 -15.243 4.600 1.00 73.50 313 ASP A N 1
ATOM 2408 C CA . ASP A 1 313 ? 6.887 -16.430 4.338 1.00 73.50 313 ASP A CA 1
ATOM 2409 C C . ASP A 1 313 ? 7.182 -16.641 2.847 1.00 73.50 313 ASP A C 1
ATOM 2411 O O . ASP A 1 313 ? 8.276 -17.086 2.481 1.00 73.50 313 ASP A O 1
ATOM 2415 N N . GLY A 1 314 ? 6.255 -16.266 1.965 1.00 78.69 314 GLY A N 1
ATOM 2416 C CA . GLY A 1 314 ? 6.378 -16.408 0.512 1.00 78.69 314 GLY A CA 1
ATOM 2417 C C . GLY A 1 314 ? 5.455 -17.461 -0.111 1.00 78.69 314 GLY A C 1
ATOM 2418 O O . GLY A 1 314 ? 5.410 -17.582 -1.342 1.00 78.69 314 GLY A O 1
ATOM 2419 N N . ASN A 1 315 ? 4.727 -18.220 0.712 1.00 80.38 315 ASN A N 1
ATOM 2420 C CA . ASN A 1 315 ? 3.681 -19.163 0.302 1.00 80.38 315 ASN A CA 1
ATOM 2421 C C . ASN A 1 315 ? 2.259 -18.639 0.577 1.00 80.38 315 ASN A C 1
ATOM 2423 O O . ASN A 1 315 ? 1.293 -19.302 0.211 1.00 80.38 315 ASN A O 1
ATOM 2427 N N . GLU A 1 316 ? 2.104 -17.442 1.148 1.00 81.06 316 GLU A N 1
ATOM 2428 C CA . GLU A 1 316 ? 0.819 -16.749 1.205 1.00 81.06 316 GLU A CA 1
ATOM 2429 C C . GLU A 1 316 ? 0.450 -16.297 -0.203 1.00 81.06 316 GLU A C 1
ATOM 2431 O O . GLU A 1 316 ? 1.142 -15.473 -0.811 1.00 81.06 316 GLU A O 1
ATOM 2436 N N . MET A 1 317 ? -0.635 -16.833 -0.750 1.00 81.31 317 MET A N 1
ATOM 2437 C CA . MET A 1 317 ? -0.993 -16.594 -2.144 1.00 81.31 317 MET A CA 1
ATOM 2438 C C . MET A 1 317 ? -2.475 -16.303 -2.317 1.00 81.31 317 MET A C 1
ATOM 2440 O O . MET A 1 317 ? -3.344 -16.765 -1.578 1.00 81.31 317 MET A O 1
ATOM 2444 N N . ASN A 1 318 ? -2.781 -15.605 -3.404 1.00 83.06 318 ASN A N 1
ATOM 2445 C CA . ASN A 1 318 ? -4.121 -15.274 -3.866 1.00 83.06 318 ASN A CA 1
ATOM 2446 C C . ASN A 1 318 ? -4.943 -14.461 -2.859 1.00 83.06 318 ASN A C 1
ATOM 2448 O O . ASN A 1 318 ? -6.162 -14.358 -3.005 1.00 83.06 318 ASN A O 1
ATOM 2452 N N . ASN A 1 319 ? -4.303 -13.875 -1.848 1.00 82.25 319 ASN A N 1
ATOM 2453 C CA . ASN A 1 319 ? -4.950 -12.924 -0.965 1.00 82.25 319 ASN A CA 1
ATOM 2454 C C . ASN A 1 319 ? -5.216 -11.630 -1.731 1.00 82.25 319 ASN A C 1
ATOM 2456 O O . ASN A 1 319 ? -4.476 -11.261 -2.641 1.00 82.25 319 ASN A O 1
ATOM 2460 N N . THR A 1 320 ? -6.293 -10.941 -1.373 1.00 84.31 320 THR A N 1
ATOM 2461 C CA . THR A 1 320 ? -6.660 -9.656 -1.966 1.00 84.31 320 THR A CA 1
ATOM 2462 C C . THR A 1 320 ? -6.650 -8.577 -0.902 1.00 84.31 320 THR A C 1
ATOM 2464 O O . THR A 1 320 ? -7.525 -8.545 -0.038 1.00 84.31 320 THR A O 1
ATOM 2467 N N . PHE A 1 321 ? -5.670 -7.687 -0.998 1.00 87.81 321 PHE A N 1
ATOM 2468 C CA . PHE A 1 321 ? -5.563 -6.459 -0.228 1.00 87.81 321 PHE A CA 1
ATOM 2469 C C . PHE A 1 321 ? -6.178 -5.336 -1.055 1.00 87.81 321 PHE A C 1
ATOM 2471 O O . PHE A 1 321 ? -5.617 -4.954 -2.085 1.00 87.81 321 PHE A O 1
ATOM 2478 N N . GLN A 1 322 ? -7.343 -4.833 -0.645 1.00 90.75 322 GLN A N 1
ATOM 2479 C CA . GLN A 1 322 ? -8.038 -3.801 -1.412 1.00 90.75 322 GLN A CA 1
ATOM 2480 C C . GLN A 1 322 ? -8.620 -2.661 -0.577 1.00 90.75 322 GLN A C 1
ATOM 2482 O O . GLN A 1 322 ? -9.202 -2.898 0.478 1.00 90.75 322 GLN A O 1
ATOM 2487 N N . GLU A 1 323 ? -8.548 -1.430 -1.083 1.00 92.62 323 GLU A N 1
ATOM 2488 C CA . GLU A 1 323 ? -9.156 -0.248 -0.438 1.00 92.62 323 GLU A CA 1
ATOM 2489 C C . GLU A 1 323 ? -8.671 -0.020 1.008 1.00 92.62 323 GLU A C 1
ATOM 2491 O O . GLU A 1 323 ? -9.411 0.506 1.844 1.00 92.62 323 GLU A O 1
ATOM 2496 N N . ASN A 1 324 ? -7.466 -0.483 1.354 1.00 91.56 324 ASN A N 1
ATOM 2497 C CA . ASN A 1 324 ? -6.887 -0.251 2.675 1.00 91.56 324 ASN A CA 1
ATOM 2498 C C . ASN A 1 324 ? -6.104 1.061 2.678 1.00 91.56 324 ASN A C 1
ATOM 2500 O O . ASN A 1 324 ? -5.477 1.407 1.678 1.00 91.56 324 ASN A O 1
ATOM 2504 N N . VAL A 1 325 ? -6.104 1.754 3.814 1.00 94.06 325 VAL A N 1
ATOM 2505 C CA . VAL A 1 325 ? -5.371 3.007 4.006 1.00 94.06 325 VAL A CA 1
ATOM 2506 C C . VAL A 1 325 ? -4.359 2.824 5.130 1.00 94.06 325 VAL A C 1
ATOM 2508 O O . VAL A 1 325 ? -4.742 2.502 6.255 1.00 94.06 325 VAL A O 1
ATOM 2511 N N . VAL A 1 326 ? -3.079 3.025 4.825 1.00 92.06 326 VAL A N 1
ATOM 2512 C CA . VAL A 1 326 ? -1.961 2.955 5.775 1.00 92.06 326 VAL A CA 1
ATOM 2513 C C . VAL A 1 326 ? -1.351 4.346 5.903 1.00 92.06 326 VAL A C 1
ATOM 2515 O O . VAL A 1 326 ? -0.890 4.910 4.914 1.00 92.06 326 VAL A O 1
ATOM 2518 N N . ILE A 1 327 ? -1.370 4.916 7.106 1.00 90.44 327 ILE A N 1
ATOM 2519 C CA . ILE A 1 327 ? -0.886 6.275 7.375 1.00 90.44 327 ILE A CA 1
ATOM 2520 C C . ILE A 1 327 ? 0.035 6.241 8.585 1.00 90.44 327 ILE A C 1
ATOM 2522 O O . ILE A 1 327 ? -0.366 5.799 9.664 1.00 90.44 327 ILE A O 1
ATOM 2526 N N . CYS A 1 328 ? 1.226 6.810 8.446 1.00 86.69 328 CYS A N 1
ATOM 2527 C CA . CYS A 1 328 ? 2.017 7.224 9.597 1.00 86.69 328 CYS A CA 1
ATOM 2528 C C . CYS A 1 328 ? 1.779 8.704 9.909 1.00 86.69 328 CYS A C 1
ATOM 2530 O O . CYS A 1 328 ? 1.751 9.542 9.006 1.00 86.69 328 CYS A O 1
ATOM 2532 N N . MET A 1 329 ? 1.615 9.048 11.191 1.00 86.81 329 MET A N 1
ATOM 2533 C CA . MET A 1 329 ? 1.243 10.413 11.573 1.00 86.81 329 MET A CA 1
ATOM 2534 C C . MET A 1 329 ? 2.442 11.339 11.804 1.00 86.81 329 MET A C 1
ATOM 2536 O O . MET A 1 329 ? 2.246 12.538 11.978 1.00 86.81 329 MET A O 1
ATOM 2540 N N . HIS A 1 330 ? 3.664 10.810 11.847 1.00 83.00 330 HIS A N 1
ATOM 2541 C CA . HIS A 1 330 ? 4.868 11.568 12.194 1.00 83.00 330 HIS A CA 1
ATOM 2542 C C . HIS A 1 330 ? 5.473 12.286 10.988 1.00 83.00 330 HIS A C 1
ATOM 2544 O O . HIS A 1 330 ? 5.257 11.897 9.851 1.00 83.00 330 HIS A O 1
ATOM 2550 N N . GLU A 1 331 ? 6.250 13.339 11.221 1.00 80.38 331 GLU A N 1
ATOM 2551 C CA . GLU A 1 331 ? 6.996 13.990 10.142 1.00 80.38 331 GLU A CA 1
ATOM 2552 C C . GLU A 1 331 ? 7.992 13.006 9.505 1.00 80.38 331 GLU A C 1
ATOM 2554 O O . GLU A 1 331 ? 8.715 12.294 10.211 1.00 80.38 331 GLU A O 1
ATOM 2559 N N . VAL A 1 332 ? 8.039 12.965 8.171 1.00 75.69 332 VAL A N 1
ATOM 2560 C CA . VAL A 1 332 ? 9.033 12.164 7.454 1.00 75.69 332 VAL A CA 1
ATOM 2561 C C . VAL A 1 332 ? 10.401 12.849 7.553 1.00 75.69 332 VAL A C 1
ATOM 2563 O O . VAL A 1 332 ? 10.549 13.998 7.129 1.00 75.69 332 VAL A O 1
ATOM 2566 N N . PRO A 1 333 ? 11.437 12.158 8.070 1.00 69.31 333 PRO A N 1
ATOM 2567 C CA . PRO A 1 333 ? 12.769 12.733 8.178 1.00 69.31 333 PRO A CA 1
ATOM 2568 C C . PRO A 1 333 ? 13.344 13.157 6.817 1.00 69.31 333 PRO A C 1
ATOM 2570 O O . PRO A 1 333 ? 13.101 12.490 5.804 1.00 69.31 333 PRO A O 1
ATOM 2573 N N . PRO A 1 334 ? 14.196 14.199 6.783 1.00 64.12 334 PRO A N 1
ATOM 2574 C CA . PRO A 1 334 ? 14.885 14.597 5.563 1.00 64.12 334 PRO A CA 1
ATOM 2575 C C . PRO A 1 334 ? 15.778 13.469 5.010 1.00 64.12 334 PRO A C 1
ATOM 2577 O O . PRO A 1 334 ? 16.275 12.603 5.736 1.00 64.12 334 PRO A O 1
ATOM 2580 N N . LEU A 1 335 ? 15.996 13.495 3.693 1.00 57.19 335 LEU A N 1
ATOM 2581 C CA . LEU A 1 335 ? 16.691 12.441 2.939 1.00 57.19 335 LEU A CA 1
ATOM 2582 C C . LEU A 1 335 ? 18.174 12.285 3.320 1.00 57.19 335 LEU A C 1
ATOM 2584 O O . LEU A 1 335 ? 18.705 11.176 3.337 1.00 57.19 335 LEU A O 1
ATOM 2588 N N . ASN A 1 336 ? 18.854 13.390 3.641 1.00 53.78 336 ASN A N 1
ATOM 2589 C CA . ASN A 1 336 ? 20.290 13.416 3.918 1.00 53.78 336 ASN A CA 1
ATOM 2590 C C . ASN A 1 336 ? 20.620 14.493 4.975 1.00 53.78 336 ASN A C 1
ATOM 2592 O O . ASN A 1 336 ? 20.152 15.625 4.825 1.00 53.78 336 ASN A O 1
ATOM 2596 N N . PRO A 1 337 ? 21.446 14.196 5.999 1.00 49.41 337 PRO A N 1
ATOM 2597 C CA . PRO A 1 337 ? 22.000 12.885 6.333 1.00 49.41 337 PRO A CA 1
ATOM 2598 C C . PRO A 1 337 ? 20.937 11.887 6.766 1.00 49.41 337 PRO A C 1
ATOM 2600 O O . PRO A 1 337 ? 20.056 12.220 7.553 1.00 49.41 337 PRO A O 1
ATOM 2603 N N . LEU A 1 338 ? 21.064 10.645 6.275 1.00 49.69 338 LEU A N 1
ATOM 2604 C CA . LEU A 1 338 ? 20.435 9.492 6.911 1.00 49.69 338 LEU A CA 1
ATOM 2605 C C . LEU A 1 338 ? 20.751 9.602 8.409 1.00 49.69 338 LEU A C 1
ATOM 2607 O O . LEU A 1 338 ? 21.939 9.635 8.754 1.00 49.69 338 LEU A O 1
ATOM 2611 N N . PRO A 1 339 ? 19.748 9.635 9.301 1.00 46.41 339 PRO A N 1
ATOM 2612 C CA . PRO A 1 339 ? 19.994 9.680 10.741 1.00 46.41 339 PRO A CA 1
ATOM 2613 C C . PRO A 1 339 ? 20.899 8.529 11.233 1.00 46.41 339 PRO A C 1
ATOM 2615 O O . PRO A 1 339 ? 21.459 8.599 12.322 1.00 46.41 339 PRO A O 1
ATOM 2618 N N . CYS A 1 340 ? 21.078 7.477 10.421 1.00 50.75 340 CYS A N 1
ATOM 2619 C CA . CYS A 1 340 ? 21.598 6.176 10.821 1.00 50.75 340 CYS A CA 1
ATOM 2620 C C . CYS A 1 340 ? 22.638 5.551 9.863 1.00 50.75 340 CYS A C 1
ATOM 2622 O O . CYS A 1 340 ? 22.651 4.342 9.665 1.00 50.75 340 CYS A O 1
ATOM 2624 N N . ASN A 1 341 ? 23.567 6.326 9.294 1.00 40.28 341 ASN A N 1
ATOM 2625 C CA . ASN A 1 341 ? 24.656 5.777 8.459 1.00 40.28 341 ASN A CA 1
ATOM 2626 C C . ASN A 1 341 ? 25.863 5.231 9.268 1.00 40.28 341 ASN A C 1
ATOM 2628 O O . ASN A 1 341 ? 27.018 5.412 8.879 1.00 40.28 341 ASN A O 1
ATOM 2632 N N . LYS A 1 342 ? 25.633 4.588 10.423 1.00 40.03 342 LYS A N 1
ATOM 2633 C CA . LYS A 1 342 ? 26.699 3.909 11.186 1.00 40.03 342 LYS A CA 1
ATOM 2634 C C . LYS A 1 342 ? 26.510 2.401 11.098 1.00 40.03 342 LYS A C 1
ATOM 2636 O O . LYS A 1 342 ? 25.565 1.863 11.658 1.00 40.03 342 LYS A O 1
ATOM 2641 N N . GLY A 1 343 ? 27.433 1.742 10.403 1.00 37.19 343 GLY A N 1
ATOM 2642 C CA . GLY A 1 343 ? 27.468 0.298 10.172 1.00 37.19 343 GLY A CA 1
ATOM 2643 C C . GLY A 1 343 ? 27.751 -0.569 11.402 1.00 37.19 343 GLY A C 1
ATOM 2644 O O . GLY A 1 343 ? 28.472 -1.542 11.267 1.00 37.19 343 GLY A O 1
ATOM 2645 N N . ASP A 1 344 ? 27.189 -0.262 12.571 1.00 33.28 344 ASP A N 1
ATOM 2646 C CA . ASP A 1 344 ? 27.324 -1.091 13.769 1.00 33.28 344 ASP A CA 1
ATOM 2647 C C . ASP A 1 344 ? 26.043 -1.031 14.620 1.00 33.28 344 ASP A C 1
ATOM 2649 O O . ASP A 1 344 ? 25.783 -0.044 15.300 1.00 33.28 344 ASP A O 1
ATOM 2653 N N . THR A 1 345 ? 25.257 -2.114 14.575 1.00 37.56 345 THR A N 1
ATOM 2654 C CA . THR A 1 345 ? 24.419 -2.715 15.647 1.00 37.56 345 THR A CA 1
ATOM 2655 C C . THR A 1 345 ? 23.499 -1.860 16.551 1.00 37.56 345 THR A C 1
ATOM 2657 O O . THR A 1 345 ? 22.910 -2.410 17.479 1.00 37.56 345 THR A O 1
ATOM 2660 N N . GLY A 1 346 ? 23.292 -0.566 16.309 1.00 40.19 346 GLY A N 1
ATOM 2661 C CA . GLY A 1 346 ? 22.546 0.308 17.223 1.00 40.19 346 GLY A CA 1
ATOM 2662 C C . GLY A 1 346 ? 21.257 0.888 16.644 1.00 40.19 346 GLY A C 1
ATOM 2663 O O . GLY A 1 346 ? 21.312 1.758 15.783 1.00 40.19 346 GLY A O 1
ATOM 2664 N N . ILE A 1 347 ? 20.108 0.494 17.205 1.00 45.75 347 ILE A N 1
ATOM 2665 C CA . ILE A 1 347 ? 18.808 1.171 17.052 1.00 45.75 347 ILE A CA 1
ATOM 2666 C C . ILE A 1 347 ? 18.982 2.667 17.374 1.00 45.75 347 ILE A C 1
ATOM 2668 O O . ILE A 1 347 ? 19.139 3.028 18.548 1.00 45.75 347 ILE A O 1
ATOM 2672 N N . CYS A 1 348 ? 18.948 3.538 16.360 1.00 46.88 348 CYS A N 1
ATOM 2673 C CA . CYS A 1 348 ? 19.110 4.983 16.541 1.00 46.88 348 CYS A CA 1
ATOM 2674 C C . CYS A 1 348 ? 17.956 5.555 17.376 1.00 46.88 348 CYS A C 1
ATOM 2676 O O . CYS A 1 348 ? 16.804 5.324 17.016 1.00 46.88 348 CYS A O 1
ATOM 2678 N N . PRO A 1 349 ? 18.221 6.307 18.459 1.00 47.69 349 PRO A N 1
ATOM 2679 C CA . PRO A 1 349 ? 17.182 6.982 19.236 1.00 47.69 349 PRO A CA 1
ATOM 2680 C C . PRO A 1 349 ? 16.279 7.896 18.395 1.00 47.69 349 PRO A C 1
ATOM 2682 O O . PRO A 1 349 ? 15.088 7.975 18.661 1.00 47.69 349 PRO A O 1
ATOM 2685 N N . GLU A 1 350 ? 16.821 8.533 17.357 1.00 46.91 350 GLU A N 1
ATOM 2686 C CA . GLU A 1 350 ? 16.107 9.449 16.459 1.00 46.91 350 GLU A CA 1
ATOM 2687 C C . GLU A 1 350 ? 15.197 8.708 15.464 1.00 46.91 350 GLU A C 1
ATOM 2689 O O . GLU A 1 350 ? 14.138 9.211 15.103 1.00 46.91 350 GLU A O 1
ATOM 2694 N N . ALA A 1 351 ? 15.548 7.473 15.081 1.00 48.59 351 ALA A N 1
ATOM 2695 C CA . ALA A 1 351 ? 14.677 6.599 14.286 1.00 48.59 351 ALA A CA 1
ATOM 2696 C C . ALA A 1 351 ? 13.486 6.051 15.099 1.00 48.59 351 ALA A C 1
ATOM 2698 O O . ALA A 1 351 ? 12.580 5.462 14.519 1.00 48.59 351 ALA A O 1
ATOM 2699 N N . ARG A 1 352 ? 13.469 6.251 16.430 1.00 52.03 352 ARG A N 1
ATOM 2700 C CA . ARG A 1 352 ? 12.357 5.871 17.328 1.00 52.03 352 ARG A CA 1
ATOM 2701 C C . ARG A 1 352 ? 11.221 6.899 17.353 1.00 52.03 352 ARG A C 1
ATOM 2703 O O . ARG A 1 352 ? 10.272 6.710 18.101 1.00 52.03 352 ARG A O 1
ATOM 2710 N N . GLN A 1 353 ? 11.341 8.004 16.613 1.00 52.84 353 GLN A N 1
ATOM 2711 C CA . GLN A 1 353 ? 10.371 9.110 16.618 1.00 52.84 353 GLN A CA 1
ATOM 2712 C C . GLN A 1 353 ? 9.741 9.384 15.240 1.00 52.84 353 GLN A C 1
ATOM 2714 O O . GLN A 1 353 ? 9.001 10.355 15.101 1.00 52.84 353 GLN A O 1
ATOM 2719 N N . GLY A 1 354 ? 10.026 8.558 14.227 1.00 58.34 354 GLY A N 1
ATOM 2720 C CA . GLY A 1 354 ? 9.562 8.765 12.853 1.00 58.34 354 GLY A CA 1
ATOM 2721 C C . GLY A 1 354 ? 9.078 7.482 12.182 1.00 58.34 354 GLY A C 1
ATOM 2722 O O . GLY A 1 354 ? 9.308 6.382 12.676 1.00 58.34 354 GLY A O 1
ATOM 2723 N N . CYS A 1 355 ? 8.445 7.637 11.019 1.00 65.62 355 CYS A N 1
ATOM 2724 C CA . CYS A 1 355 ? 7.816 6.592 10.193 1.00 65.62 355 CYS A CA 1
ATOM 2725 C C . CYS A 1 355 ? 8.805 5.622 9.511 1.00 65.62 355 CYS A C 1
ATOM 2727 O O . CYS A 1 355 ? 8.581 5.157 8.394 1.00 65.62 355 CYS A O 1
ATOM 2729 N N . THR A 1 356 ? 9.956 5.397 10.145 1.00 57.59 356 THR A N 1
ATOM 2730 C CA . THR A 1 356 ? 11.154 4.767 9.579 1.00 57.59 356 THR A CA 1
ATOM 2731 C C . THR A 1 356 ? 11.730 3.721 10.536 1.00 57.59 356 THR A C 1
ATOM 2733 O O . THR A 1 356 ? 12.927 3.422 10.477 1.00 57.59 356 THR A O 1
ATOM 2736 N N . TYR A 1 357 ? 10.927 3.239 11.492 1.00 56.97 357 TYR A N 1
ATOM 2737 C CA . TYR A 1 357 ? 11.420 2.387 12.564 1.00 56.97 357 TYR A CA 1
ATOM 2738 C C . TYR A 1 357 ? 11.703 0.978 12.048 1.00 56.97 357 TYR A C 1
ATOM 2740 O O . TYR A 1 357 ? 10.796 0.213 11.752 1.00 56.97 357 TYR A O 1
ATOM 2748 N N . ASP A 1 358 ? 12.982 0.626 11.952 1.00 54.44 358 ASP A N 1
ATOM 2749 C CA . ASP A 1 358 ? 13.420 -0.683 11.482 1.00 54.44 358 ASP A CA 1
ATOM 2750 C C . ASP A 1 358 ? 13.618 -1.660 12.646 1.00 54.44 358 ASP A C 1
ATOM 2752 O O . ASP A 1 358 ? 14.670 -1.690 13.291 1.00 54.44 358 ASP A O 1
ATOM 2756 N N . MET A 1 359 ? 12.607 -2.495 12.882 1.00 47.78 359 MET A N 1
ATOM 2757 C CA . MET A 1 359 ? 12.632 -3.542 13.911 1.00 47.78 359 MET A CA 1
ATOM 2758 C C . MET A 1 359 ? 13.674 -4.635 13.660 1.00 47.78 359 MET A C 1
ATOM 2760 O O . MET A 1 359 ? 14.073 -5.335 14.591 1.00 47.78 359 MET A O 1
ATOM 2764 N N . PHE A 1 360 ? 14.122 -4.799 12.416 1.00 50.25 360 PHE A N 1
ATOM 2765 C CA . PHE A 1 360 ? 15.048 -5.858 12.022 1.00 50.25 360 PHE A CA 1
ATOM 2766 C C . PHE A 1 360 ? 16.499 -5.391 11.982 1.00 50.25 360 PHE A C 1
ATOM 2768 O O . PHE A 1 360 ? 17.374 -6.172 11.603 1.00 50.25 360 PHE A O 1
ATOM 2775 N N . ASN A 1 361 ? 16.766 -4.135 12.361 1.00 47.91 361 ASN A N 1
ATOM 2776 C CA . ASN A 1 361 ? 18.084 -3.522 12.246 1.00 47.91 361 ASN A CA 1
ATOM 2777 C C . ASN A 1 361 ? 18.646 -3.644 10.810 1.00 47.91 361 ASN A C 1
ATOM 2779 O O . ASN A 1 361 ? 19.848 -3.821 10.609 1.00 47.91 361 ASN A O 1
ATOM 2783 N N . GLN A 1 362 ? 17.763 -3.587 9.804 1.00 48.97 362 GLN A N 1
ATOM 2784 C CA . GLN A 1 362 ? 18.103 -3.667 8.377 1.00 48.97 362 GLN A CA 1
ATOM 2785 C C . GLN A 1 362 ? 18.390 -2.288 7.746 1.00 48.97 362 GLN A C 1
ATOM 2787 O O . GLN A 1 362 ? 18.611 -2.190 6.536 1.00 48.97 362 GLN A O 1
ATOM 2792 N N . GLY A 1 363 ? 18.474 -1.228 8.558 1.00 49.06 363 GLY A N 1
ATOM 2793 C CA . GLY A 1 363 ? 18.830 0.126 8.135 1.00 49.06 363 GLY A CA 1
ATOM 2794 C C . GLY A 1 363 ? 17.707 0.934 7.470 1.00 49.06 363 GLY A C 1
ATOM 2795 O O . GLY A 1 363 ? 17.972 1.587 6.464 1.00 49.06 363 GLY A O 1
ATOM 2796 N N . GLY A 1 364 ? 16.485 0.920 8.008 1.00 50.50 364 GLY A N 1
ATOM 2797 C CA . GLY A 1 364 ? 15.383 1.780 7.552 1.00 50.50 364 GLY A CA 1
ATOM 2798 C C . GLY A 1 364 ? 14.709 1.252 6.291 1.00 50.50 364 GLY A C 1
ATOM 2799 O O . GLY A 1 364 ? 14.539 1.981 5.321 1.00 50.50 364 GLY A O 1
ATOM 2800 N N . ARG A 1 365 ? 14.398 -0.045 6.247 1.00 61.16 365 ARG A N 1
ATOM 2801 C CA . ARG A 1 365 ? 13.837 -0.688 5.051 1.00 61.16 365 ARG A CA 1
ATOM 2802 C C . ARG A 1 365 ? 12.527 -1.365 5.411 1.00 61.16 365 ARG A C 1
ATOM 2804 O O . ARG A 1 365 ? 12.516 -2.557 5.667 1.00 61.16 365 ARG A O 1
ATOM 2811 N N . LEU A 1 366 ? 11.436 -0.616 5.486 1.00 72.19 366 LEU A N 1
ATOM 2812 C CA . LEU A 1 366 ? 10.091 -1.166 5.675 1.00 72.19 366 LEU A CA 1
ATOM 2813 C C . LEU A 1 366 ? 9.111 -0.447 4.751 1.00 72.19 366 LEU A C 1
ATOM 2815 O O . LEU A 1 366 ? 9.406 0.654 4.289 1.00 72.19 366 LEU A O 1
ATOM 2819 N N . GLY A 1 367 ? 7.984 -1.081 4.441 1.00 78.69 367 GLY A N 1
ATOM 2820 C CA . GLY A 1 367 ? 6.927 -0.490 3.623 1.00 78.69 367 GLY A CA 1
ATOM 2821 C C . GLY A 1 367 ? 5.584 -0.535 4.339 1.00 78.69 367 GLY A C 1
ATOM 2822 O O . GLY A 1 367 ? 5.389 -1.406 5.179 1.00 78.69 367 GLY A O 1
ATOM 2823 N N . GLY A 1 368 ? 4.642 0.351 4.009 1.00 85.69 368 GLY A N 1
ATOM 2824 C CA . GLY A 1 368 ? 3.261 0.225 4.497 1.00 85.69 368 GLY A CA 1
ATOM 2825 C C . GLY A 1 368 ? 2.684 -1.166 4.219 1.00 85.69 368 GLY A C 1
ATOM 2826 O O . GLY A 1 368 ? 2.072 -1.767 5.101 1.00 85.69 368 GLY A O 1
ATOM 2827 N N . PHE A 1 369 ? 3.009 -1.716 3.047 1.00 87.31 369 PHE A N 1
ATOM 2828 C CA . PHE A 1 369 ? 2.955 -3.149 2.773 1.00 87.31 369 PHE A CA 1
ATOM 2829 C C . PHE A 1 369 ? 4.369 -3.709 2.613 1.00 87.31 369 PHE A C 1
ATOM 2831 O O . PHE A 1 369 ? 5.181 -3.174 1.854 1.00 87.31 369 PHE A O 1
ATOM 2838 N N . PHE A 1 370 ? 4.637 -4.814 3.297 1.00 85.62 370 PHE A N 1
ATOM 2839 C CA . PHE A 1 370 ? 5.882 -5.564 3.242 1.00 85.62 370 PHE A CA 1
ATOM 2840 C C . PHE A 1 370 ? 5.597 -6.962 2.692 1.00 85.62 370 PHE A C 1
ATOM 2842 O O . PHE A 1 370 ? 4.897 -7.755 3.323 1.00 85.62 370 PHE A O 1
ATOM 2849 N N . VAL A 1 371 ? 6.103 -7.250 1.492 1.00 87.12 371 VAL A N 1
ATOM 2850 C CA . VAL A 1 371 ? 5.616 -8.367 0.675 1.00 87.12 371 VAL A CA 1
ATOM 2851 C C . VAL A 1 371 ? 6.748 -9.317 0.286 1.00 87.12 371 VAL A C 1
ATOM 2853 O O . VAL A 1 371 ? 7.615 -8.967 -0.512 1.00 87.12 371 VAL A O 1
ATOM 2856 N N . ILE A 1 372 ? 6.711 -10.539 0.819 1.00 85.06 372 ILE A N 1
ATOM 2857 C CA . ILE A 1 372 ? 7.545 -11.679 0.398 1.00 85.06 372 ILE A CA 1
ATOM 2858 C C . ILE A 1 372 ? 6.700 -12.659 -0.436 1.00 85.06 372 ILE A C 1
ATOM 2860 O O . ILE A 1 372 ? 7.161 -13.177 -1.455 1.00 85.06 372 ILE A O 1
ATOM 2864 N N . GLY A 1 373 ? 5.430 -12.864 -0.071 1.00 82.94 373 GLY A N 1
ATOM 2865 C CA . GLY A 1 373 ? 4.451 -13.569 -0.905 1.00 82.94 373 GLY A CA 1
ATOM 2866 C C . GLY A 1 373 ? 4.018 -12.724 -2.104 1.00 82.94 373 GLY A C 1
ATOM 2867 O O . GLY A 1 373 ? 3.072 -11.945 -2.015 1.00 82.94 373 GLY A O 1
ATOM 2868 N N . MET A 1 374 ? 4.697 -12.868 -3.244 1.00 88.56 374 MET A N 1
ATOM 2869 C CA . MET A 1 374 ? 4.451 -12.020 -4.425 1.00 88.56 374 MET A CA 1
ATOM 2870 C C . MET A 1 374 ? 3.090 -12.262 -5.086 1.00 88.56 374 MET A C 1
ATOM 2872 O O . MET A 1 374 ? 2.498 -11.346 -5.656 1.00 88.56 374 MET A O 1
ATOM 2876 N N . THR A 1 375 ? 2.568 -13.487 -5.000 1.00 90.75 375 THR A N 1
ATOM 2877 C CA . THR A 1 375 ? 1.361 -13.932 -5.714 1.00 90.75 375 THR A CA 1
ATOM 2878 C C . THR A 1 375 ? 0.076 -13.481 -5.010 1.00 90.75 375 THR A C 1
ATOM 2880 O O . THR A 1 375 ? -0.831 -14.274 -4.791 1.00 90.75 375 THR A O 1
ATOM 2883 N N . ASN A 1 376 ? -0.014 -12.208 -4.625 1.00 90.81 376 ASN A N 1
ATOM 2884 C CA . ASN A 1 376 ? -1.183 -11.595 -3.993 1.00 90.81 376 ASN A CA 1
ATOM 2885 C C . ASN A 1 376 ? -1.652 -10.372 -4.784 1.00 90.81 376 ASN A C 1
ATOM 2887 O O . ASN A 1 376 ? -0.903 -9.801 -5.575 1.00 90.81 376 ASN A O 1
ATOM 2891 N N . ASN A 1 377 ? -2.908 -9.985 -4.573 1.00 94.50 377 ASN A N 1
ATOM 2892 C CA . ASN A 1 377 ? -3.527 -8.849 -5.240 1.00 94.50 377 ASN A CA 1
ATOM 2893 C C . ASN A 1 377 ? -3.472 -7.609 -4.337 1.00 94.50 377 ASN A C 1
ATOM 2895 O O . ASN A 1 377 ? -3.926 -7.664 -3.194 1.00 94.50 377 ASN A O 1
ATOM 2899 N N . PHE A 1 378 ? -2.989 -6.491 -4.873 1.00 95.75 378 PHE A N 1
ATOM 2900 C CA . PHE A 1 378 ? -2.918 -5.179 -4.233 1.00 95.75 378 PHE A CA 1
ATOM 2901 C C . PHE A 1 378 ? -3.694 -4.177 -5.088 1.00 95.75 378 PHE A C 1
ATOM 2903 O O . PHE A 1 378 ? -3.220 -3.737 -6.138 1.00 95.75 378 PHE A O 1
ATOM 2910 N N . VAL A 1 379 ? -4.921 -3.865 -4.667 1.00 97.69 379 VAL A N 1
ATOM 2911 C CA . VAL A 1 379 ? -5.889 -3.136 -5.490 1.00 97.69 379 VAL A CA 1
ATOM 2912 C C . VAL A 1 379 ? -6.442 -1.911 -4.763 1.00 97.69 379 VAL A C 1
ATOM 2914 O O . VAL A 1 379 ? -7.179 -2.043 -3.790 1.00 97.69 379 VAL A O 1
ATOM 2917 N N . ARG A 1 380 ? -6.174 -0.707 -5.271 1.00 97.81 380 ARG A N 1
ATOM 2918 C CA . ARG A 1 380 ? -6.719 0.556 -4.735 1.00 97.81 380 ARG A CA 1
ATOM 2919 C C . ARG A 1 380 ? -6.396 0.806 -3.260 1.00 97.81 380 ARG A C 1
ATOM 2921 O O . ARG A 1 380 ? -7.183 1.405 -2.535 1.00 97.81 380 ARG A O 1
ATOM 2928 N N . ASN A 1 381 ? -5.241 0.335 -2.798 1.00 97.75 381 ASN A N 1
ATOM 2929 C CA . ASN A 1 381 ? -4.728 0.685 -1.477 1.00 97.75 381 ASN A CA 1
ATOM 2930 C C . ASN A 1 381 ? -4.099 2.079 -1.504 1.00 97.75 381 ASN A C 1
ATOM 2932 O O . ASN A 1 381 ? -3.685 2.569 -2.553 1.00 97.75 381 ASN A O 1
ATOM 2936 N N . ARG A 1 382 ? -4.016 2.712 -0.337 1.00 97.69 382 ARG A N 1
ATOM 2937 C CA . ARG A 1 382 ? -3.422 4.034 -0.160 1.00 97.69 382 ARG A CA 1
ATOM 2938 C C . ARG A 1 382 ? -2.398 3.966 0.956 1.00 97.69 382 ARG A C 1
ATOM 2940 O O . ARG A 1 382 ? -2.718 3.491 2.045 1.00 97.69 382 ARG A O 1
ATOM 2947 N N . VAL A 1 383 ? -1.172 4.391 0.686 1.00 96.00 383 VAL A N 1
ATOM 2948 C CA . VAL A 1 383 ? -0.103 4.403 1.690 1.00 96.00 383 VAL A CA 1
ATOM 2949 C C . VAL A 1 383 ? 0.560 5.761 1.701 1.00 96.00 383 VAL A C 1
ATOM 2951 O O . VAL A 1 383 ? 1.062 6.239 0.676 1.00 96.00 383 VAL A O 1
ATOM 2954 N N . VAL A 1 384 ? 0.561 6.356 2.886 1.00 94.38 384 VAL A N 1
ATOM 2955 C CA . VAL A 1 384 ? 0.940 7.744 3.075 1.00 94.38 384 VAL A CA 1
ATOM 2956 C C . VAL A 1 384 ? 1.997 7.855 4.151 1.00 94.38 384 VAL A C 1
ATOM 2958 O O . VAL A 1 384 ? 1.833 7.324 5.255 1.00 94.38 384 VAL A O 1
ATOM 2961 N N . ASN A 1 385 ? 3.043 8.622 3.843 1.00 89.44 385 ASN A N 1
ATOM 2962 C CA . ASN A 1 385 ? 4.010 9.089 4.833 1.00 89.44 385 ASN A CA 1
ATOM 2963 C C . ASN A 1 385 ? 4.796 7.956 5.532 1.00 89.44 385 ASN A C 1
ATOM 2965 O O . ASN A 1 385 ? 5.247 8.108 6.663 1.00 89.44 385 ASN A O 1
ATOM 2969 N N . MET A 1 386 ? 4.960 6.811 4.865 1.00 85.94 386 MET A N 1
ATOM 2970 C CA . MET A 1 386 ? 5.757 5.666 5.326 1.00 85.94 386 MET A CA 1
ATOM 2971 C C . MET A 1 386 ? 7.203 5.755 4.816 1.00 85.94 386 MET A C 1
ATOM 2973 O O . MET A 1 386 ? 7.522 6.590 3.972 1.00 85.94 386 MET A O 1
ATOM 2977 N N . GLU A 1 387 ? 8.104 4.874 5.263 1.00 81.94 387 GLU A N 1
ATOM 2978 C CA . GLU A 1 387 ? 9.444 4.755 4.660 1.00 81.94 387 GLU A CA 1
ATOM 2979 C C . GLU A 1 387 ? 9.364 4.336 3.178 1.00 81.94 387 GLU A C 1
ATOM 2981 O O . GLU A 1 387 ? 9.924 5.018 2.320 1.00 81.94 387 GLU A O 1
ATOM 2986 N N . ASN A 1 388 ? 8.634 3.259 2.868 1.00 87.19 388 ASN A N 1
ATOM 2987 C CA . ASN A 1 388 ? 8.245 2.874 1.507 1.00 87.19 388 ASN A CA 1
ATOM 2988 C C . ASN A 1 388 ? 6.723 2.638 1.437 1.00 87.19 388 ASN A C 1
ATOM 2990 O O . ASN A 1 388 ? 6.107 2.307 2.450 1.00 87.19 388 ASN A O 1
ATOM 2994 N N . CYS A 1 389 ? 6.109 2.751 0.260 1.00 92.75 389 CYS A N 1
ATOM 2995 C CA . CYS A 1 389 ? 4.674 2.492 0.096 1.00 92.75 389 CYS A CA 1
ATOM 2996 C C . CYS A 1 389 ? 4.348 0.986 0.130 1.00 92.75 389 CYS A C 1
ATOM 2998 O O . CYS A 1 389 ? 3.946 0.445 1.162 1.00 92.75 389 CYS A O 1
ATOM 3000 N N . ILE A 1 390 ? 4.551 0.292 -0.994 1.00 93.31 390 ILE A N 1
ATOM 3001 C CA . ILE A 1 390 ? 4.374 -1.157 -1.135 1.00 93.31 390 ILE A CA 1
ATOM 3002 C C . ILE A 1 390 ? 5.720 -1.721 -1.560 1.00 93.31 390 ILE A C 1
ATOM 3004 O O . ILE A 1 390 ? 6.161 -1.497 -2.688 1.00 93.31 390 ILE A O 1
ATOM 3008 N N . TRP A 1 391 ? 6.379 -2.431 -0.647 1.00 90.31 391 TRP A N 1
ATOM 3009 C CA . TRP A 1 391 ? 7.680 -3.023 -0.905 1.00 90.31 391 TRP A CA 1
ATOM 3010 C C . TRP A 1 391 ? 7.576 -4.529 -1.112 1.00 90.31 391 TRP A C 1
ATOM 3012 O O . TRP A 1 391 ? 7.342 -5.291 -0.173 1.00 90.31 391 TRP A O 1
ATOM 3022 N N . PHE A 1 392 ? 7.824 -4.948 -2.348 1.00 90.75 392 PHE A N 1
ATOM 3023 C CA . PHE A 1 392 ? 8.050 -6.338 -2.710 1.00 90.75 392 PHE A CA 1
ATOM 3024 C C . PHE A 1 392 ? 9.525 -6.644 -2.479 1.00 90.75 392 PHE A C 1
ATOM 3026 O O . PHE A 1 392 ? 10.385 -6.084 -3.151 1.00 90.75 392 PHE A O 1
ATOM 3033 N N . LYS A 1 393 ? 9.814 -7.479 -1.482 1.00 83.12 393 LYS A N 1
ATOM 3034 C CA . LYS A 1 393 ? 11.149 -7.716 -0.921 1.00 83.12 393 LYS A CA 1
ATOM 3035 C C . LYS A 1 393 ? 11.703 -9.069 -1.370 1.00 83.12 393 LYS A C 1
ATOM 3037 O O . LYS A 1 393 ? 12.039 -9.932 -0.563 1.00 83.12 393 LYS A O 1
ATOM 3042 N N . GLY A 1 394 ? 11.783 -9.291 -2.677 1.00 75.50 394 GLY A N 1
ATOM 3043 C CA . GLY A 1 394 ? 12.225 -10.578 -3.215 1.00 75.50 394 GLY A CA 1
ATOM 3044 C C . GLY A 1 394 ? 13.692 -10.849 -2.902 1.00 75.50 394 GLY A C 1
ATOM 3045 O O . GLY A 1 394 ? 14.040 -11.925 -2.425 1.00 75.50 394 GLY A O 1
ATOM 3046 N N . SER A 1 395 ? 14.558 -9.859 -3.132 1.00 77.75 395 SER A N 1
ATOM 3047 C CA . SER A 1 395 ? 16.017 -10.048 -3.040 1.00 77.75 395 SER A CA 1
ATOM 3048 C C . SER A 1 395 ? 16.556 -10.228 -1.638 1.00 77.75 395 SER A C 1
ATOM 3050 O O . SER A 1 395 ? 17.608 -10.840 -1.462 1.00 77.75 395 SER A O 1
ATOM 3052 N N . ALA A 1 396 ? 15.888 -9.655 -0.641 1.00 74.81 396 ALA A N 1
ATOM 3053 C CA . ALA A 1 396 ? 16.371 -9.743 0.727 1.00 74.81 396 ALA A CA 1
ATOM 3054 C C . ALA A 1 396 ? 15.908 -11.028 1.426 1.00 74.81 396 ALA A C 1
ATOM 3056 O O . ALA A 1 396 ? 16.488 -11.370 2.452 1.00 74.81 396 ALA A O 1
ATOM 3057 N N . ASP A 1 397 ? 14.923 -11.744 0.869 1.00 79.81 397 ASP A N 1
ATOM 3058 C CA . ASP A 1 397 ? 14.474 -13.062 1.336 1.00 79.81 397 ASP A CA 1
ATOM 3059 C C . ASP A 1 397 ? 14.288 -14.036 0.153 1.00 79.81 397 ASP A C 1
ATOM 3061 O O . ASP A 1 397 ? 13.200 -14.571 -0.063 1.00 79.81 397 ASP A O 1
ATOM 3065 N N . PRO A 1 398 ? 15.349 -14.307 -0.632 1.00 84.62 398 PRO A N 1
ATOM 3066 C CA . PRO A 1 398 ? 15.241 -14.985 -1.927 1.00 84.62 398 PRO A CA 1
ATOM 3067 C C . PRO A 1 398 ? 14.868 -16.469 -1.824 1.00 84.62 398 PRO A C 1
ATOM 3069 O O . PRO A 1 398 ? 14.550 -17.083 -2.837 1.00 84.62 398 PRO A O 1
ATOM 3072 N N . ALA A 1 399 ? 14.884 -17.039 -0.617 1.00 87.50 399 ALA A N 1
ATOM 3073 C CA . ALA A 1 399 ? 14.470 -18.410 -0.329 1.00 87.50 399 ALA A CA 1
ATOM 3074 C C . ALA A 1 399 ? 13.175 -18.486 0.506 1.00 87.50 399 ALA A C 1
ATOM 3076 O O . ALA A 1 399 ? 12.836 -19.563 0.990 1.00 87.50 399 ALA A O 1
ATOM 3077 N N . GLY A 1 400 ? 12.478 -17.364 0.719 1.00 85.00 400 GLY A N 1
ATOM 3078 C CA . GLY A 1 400 ? 11.355 -17.274 1.657 1.00 85.00 400 GLY A CA 1
ATOM 3079 C C . GLY A 1 400 ? 11.780 -17.285 3.128 1.00 85.00 400 GLY A C 1
ATOM 3080 O O . GLY A 1 400 ? 12.970 -17.347 3.457 1.00 85.00 400 GLY A O 1
ATOM 3081 N N . ARG A 1 401 ? 10.789 -17.222 4.019 1.00 79.25 401 ARG A N 1
ATOM 3082 C CA . ARG A 1 401 ? 10.955 -17.245 5.481 1.00 79.25 401 ARG A CA 1
ATOM 3083 C C . ARG A 1 401 ? 10.130 -18.352 6.123 1.00 79.25 401 ARG A C 1
ATOM 3085 O O . ARG A 1 401 ? 9.451 -19.109 5.433 1.00 79.25 401 ARG A O 1
ATOM 3092 N N . GLY A 1 402 ? 10.301 -18.494 7.438 1.00 78.56 402 GLY A N 1
ATOM 3093 C CA . GLY A 1 402 ? 9.463 -19.347 8.270 1.00 78.56 402 GLY A CA 1
ATOM 3094 C C . GLY A 1 402 ? 9.309 -20.757 7.710 1.00 78.56 402 GLY A C 1
ATOM 3095 O O . GLY A 1 402 ? 10.295 -21.467 7.485 1.00 78.56 402 GLY A O 1
ATOM 3096 N N . HIS A 1 403 ? 8.064 -21.168 7.489 1.00 78.31 403 HIS A N 1
ATOM 3097 C CA . HIS A 1 403 ? 7.748 -22.511 7.013 1.00 78.31 403 HIS A CA 1
ATOM 3098 C C . HIS A 1 403 ? 8.037 -22.707 5.510 1.00 78.31 403 HIS A C 1
ATOM 3100 O O . HIS A 1 403 ? 8.254 -23.845 5.066 1.00 78.31 403 HIS A O 1
ATOM 3106 N N . ALA A 1 404 ? 8.107 -21.616 4.743 1.00 84.50 404 ALA A N 1
ATOM 3107 C CA . ALA A 1 404 ? 8.422 -21.603 3.317 1.00 84.50 404 ALA A CA 1
ATOM 3108 C C . ALA A 1 404 ? 9.928 -21.535 3.008 1.00 84.50 404 ALA A C 1
ATOM 3110 O O . ALA A 1 404 ? 10.316 -21.714 1.852 1.00 84.50 404 ALA A O 1
ATOM 3111 N N . ALA A 1 405 ? 10.783 -21.329 4.014 1.00 90.06 405 ALA A N 1
ATOM 3112 C CA . ALA A 1 405 ? 12.228 -21.212 3.843 1.00 90.06 405 ALA A CA 1
ATOM 3113 C C . ALA A 1 405 ? 12.823 -22.399 3.053 1.00 90.06 405 ALA A C 1
ATOM 3115 O O . ALA A 1 405 ? 12.700 -23.564 3.441 1.00 90.06 405 ALA A O 1
ATOM 3116 N N . GLY A 1 406 ? 13.477 -22.097 1.929 1.00 91.94 406 GLY A N 1
ATOM 3117 C CA . GLY A 1 406 ? 14.072 -23.066 1.004 1.00 91.94 406 GLY A CA 1
ATOM 3118 C C . GLY A 1 406 ? 13.073 -23.821 0.118 1.00 91.94 406 GLY A C 1
ATOM 3119 O O . GLY A 1 406 ? 13.484 -24.712 -0.621 1.00 91.94 406 GLY A O 1
ATOM 3120 N N . LYS A 1 407 ? 11.778 -23.493 0.185 1.00 93.44 407 LYS A N 1
ATOM 3121 C CA . LYS A 1 407 ? 10.693 -24.127 -0.589 1.00 93.44 407 LYS A CA 1
ATOM 3122 C C . LYS A 1 407 ? 10.040 -23.175 -1.595 1.00 93.44 407 LYS A C 1
ATOM 3124 O O . LYS A 1 407 ? 9.168 -23.587 -2.361 1.00 93.44 407 LYS A O 1
ATOM 3129 N N . VAL A 1 408 ? 10.431 -21.903 -1.581 1.00 92.19 408 VAL A N 1
ATOM 3130 C CA . VAL A 1 408 ? 9.941 -20.846 -2.473 1.00 92.19 408 VAL A CA 1
ATOM 3131 C C . VAL A 1 408 ? 11.102 -19.985 -2.972 1.00 92.19 408 VAL A C 1
ATOM 3133 O O . VAL A 1 408 ? 12.172 -19.982 -2.368 1.00 92.19 408 VAL A O 1
ATOM 3136 N N . CYS A 1 409 ? 10.887 -19.235 -4.055 1.00 92.81 409 CYS A N 1
ATOM 3137 C CA . CYS A 1 409 ? 11.842 -18.238 -4.556 1.00 92.81 409 CYS A CA 1
ATOM 3138 C C . CYS A 1 409 ? 11.164 -16.903 -4.852 1.00 92.81 409 CYS A C 1
ATOM 3140 O O . CYS A 1 409 ? 10.836 -16.637 -6.009 1.00 92.81 409 CYS A O 1
ATOM 3142 N N . PRO A 1 410 ? 10.963 -16.055 -3.828 1.00 90.56 410 PRO A N 1
ATOM 3143 C CA . PRO A 1 410 ? 10.210 -14.808 -3.919 1.00 90.56 410 PRO A CA 1
ATOM 3144 C C . PRO A 1 410 ? 10.582 -13.906 -5.093 1.00 90.56 410 PRO A C 1
ATOM 3146 O O . PRO A 1 410 ? 9.685 -13.383 -5.736 1.00 90.56 410 PRO A O 1
ATOM 3149 N N . MET A 1 411 ? 11.866 -13.808 -5.453 1.00 91.19 411 MET A N 1
ATOM 3150 C CA . MET A 1 411 ? 12.325 -13.029 -6.616 1.00 91.19 411 MET A CA 1
ATOM 3151 C C . MET A 1 411 ? 11.734 -13.470 -7.961 1.00 91.19 411 MET A C 1
ATOM 3153 O O . MET A 1 411 ? 11.736 -12.694 -8.912 1.00 91.19 411 MET A O 1
ATOM 3157 N N . HIS A 1 412 ? 11.303 -14.725 -8.081 1.00 93.56 412 HIS A N 1
ATOM 3158 C CA . HIS A 1 412 ? 10.854 -15.319 -9.340 1.00 93.56 412 HIS A CA 1
ATOM 3159 C C . HIS A 1 412 ? 9.377 -15.700 -9.333 1.00 93.56 412 HIS A C 1
ATOM 3161 O O . HIS A 1 412 ? 8.859 -16.216 -10.326 1.00 93.56 412 HIS A O 1
ATOM 3167 N N . LEU A 1 413 ? 8.684 -15.435 -8.227 1.00 92.31 413 LEU A N 1
ATOM 3168 C CA . LEU A 1 413 ? 7.263 -15.708 -8.121 1.00 92.31 413 LEU A CA 1
ATOM 3169 C C . LEU A 1 413 ? 6.461 -14.710 -8.966 1.00 92.31 413 LEU A C 1
ATOM 3171 O O . LEU A 1 413 ? 6.733 -13.511 -8.913 1.00 92.31 413 LEU A O 1
ATOM 3175 N N . PRO A 1 414 ? 5.435 -15.173 -9.697 1.00 93.19 414 PRO A N 1
ATOM 3176 C CA . PRO A 1 414 ? 4.489 -14.282 -10.356 1.00 93.19 414 PRO A CA 1
ATOM 3177 C C . PRO A 1 414 ? 3.758 -13.386 -9.361 1.00 93.19 414 PRO A C 1
ATOM 3179 O O . PRO A 1 414 ? 3.382 -13.835 -8.270 1.00 93.19 414 PRO A O 1
ATOM 3182 N N . PHE A 1 415 ? 3.489 -12.149 -9.779 1.00 95.00 415 PHE A N 1
ATOM 3183 C CA . PHE A 1 415 ? 2.609 -11.249 -9.041 1.00 95.00 415 PHE A CA 1
ATOM 3184 C C . PHE A 1 415 ? 1.139 -11.605 -9.258 1.00 95.00 415 PHE A C 1
ATOM 3186 O O . PHE A 1 415 ? 0.762 -12.130 -10.312 1.00 95.00 415 PHE A O 1
ATOM 3193 N N . GLY A 1 416 ? 0.301 -11.277 -8.272 1.00 94.50 416 GLY A N 1
ATOM 3194 C CA . GLY A 1 416 ? -1.134 -11.124 -8.498 1.00 94.50 416 GLY A CA 1
ATOM 3195 C C . GLY A 1 416 ? -1.449 -9.804 -9.212 1.00 94.50 416 GLY A C 1
ATOM 3196 O O . GLY A 1 416 ? -0.609 -9.219 -9.896 1.00 94.50 416 GLY A O 1
ATOM 3197 N N . GLN A 1 417 ? -2.679 -9.320 -9.066 1.00 96.56 417 GLN A N 1
ATOM 3198 C CA . GLN A 1 417 ? -3.083 -8.023 -9.605 1.00 96.56 417 GLN A CA 1
ATOM 3199 C C . GLN A 1 417 ? -2.454 -6.877 -8.802 1.00 96.56 417 GLN A C 1
ATOM 3201 O O . GLN A 1 417 ? -2.628 -6.820 -7.589 1.00 96.56 417 GLN A O 1
ATOM 3206 N N . ILE A 1 418 ? -1.808 -5.925 -9.475 1.00 98.06 418 ILE A N 1
ATOM 3207 C CA . ILE A 1 418 ? -1.339 -4.669 -8.876 1.00 98.06 418 ILE A CA 1
ATOM 3208 C C . ILE A 1 418 ? -2.013 -3.534 -9.640 1.00 98.06 418 ILE A C 1
ATOM 3210 O O . ILE A 1 418 ? -1.705 -3.317 -10.814 1.00 98.06 418 ILE A O 1
ATOM 3214 N N . SER A 1 419 ? -3.002 -2.889 -9.017 1.00 98.19 419 SER A N 1
ATOM 3215 C CA . SER A 1 419 ? -3.835 -1.919 -9.724 1.00 98.19 419 SER A CA 1
ATOM 3216 C C . SER A 1 419 ? -4.377 -0.794 -8.851 1.00 98.19 419 SER A C 1
ATOM 3218 O O . SER A 1 419 ? -5.014 -1.041 -7.824 1.00 98.19 419 SER A O 1
ATOM 3220 N N . GLY A 1 420 ? -4.247 0.442 -9.329 1.00 98.19 420 GLY A N 1
ATOM 3221 C CA . GLY A 1 420 ? -4.978 1.592 -8.808 1.00 98.19 420 GLY A CA 1
ATOM 3222 C C . GLY A 1 420 ? -4.538 2.055 -7.424 1.00 98.19 420 GLY A C 1
ATOM 3223 O O . GLY A 1 420 ? -5.314 2.761 -6.777 1.00 98.19 420 GLY A O 1
ATOM 3224 N N . ASN A 1 421 ? -3.375 1.620 -6.924 1.00 98.56 421 ASN A N 1
ATOM 3225 C CA . ASN A 1 421 ? -2.906 2.068 -5.617 1.00 98.56 421 ASN A CA 1
ATOM 3226 C C . ASN A 1 421 ? -2.396 3.520 -5.693 1.00 98.56 421 ASN A C 1
ATOM 3228 O O . ASN A 1 421 ? -2.031 4.034 -6.754 1.00 98.56 421 ASN A O 1
ATOM 3232 N N . VAL A 1 422 ? -2.437 4.202 -4.546 1.00 98.62 422 VAL A N 1
ATOM 3233 C CA . VAL A 1 422 ? -1.940 5.570 -4.390 1.00 98.62 422 VAL A CA 1
ATOM 3234 C C . VAL A 1 422 ? -0.865 5.584 -3.316 1.00 98.62 422 VAL A C 1
ATOM 3236 O O . VAL A 1 422 ? -1.107 5.234 -2.161 1.00 98.62 422 VAL A O 1
ATOM 3239 N N . CYS A 1 423 ? 0.327 6.010 -3.700 1.00 97.25 423 CYS A N 1
ATOM 3240 C CA . CYS A 1 423 ? 1.494 6.060 -2.838 1.00 97.25 423 CYS A CA 1
ATOM 3241 C C . CYS A 1 423 ? 1.976 7.500 -2.758 1.00 97.25 423 CYS A C 1
ATOM 3243 O O . CYS A 1 423 ? 2.453 8.037 -3.762 1.00 97.25 423 CYS A O 1
ATOM 3245 N N . HIS A 1 424 ? 1.891 8.141 -1.592 1.00 95.00 424 HIS A N 1
ATOM 3246 C CA . HIS A 1 424 ? 2.362 9.517 -1.517 1.00 95.00 424 HIS A CA 1
ATOM 3247 C C . HIS A 1 424 ? 2.988 9.967 -0.219 1.00 95.00 424 HIS A C 1
ATOM 3249 O O . HIS A 1 424 ? 2.800 9.377 0.843 1.00 95.00 424 HIS A O 1
ATOM 3255 N N . ASP A 1 425 ? 3.796 11.016 -0.358 1.00 89.94 425 ASP A N 1
ATOM 3256 C CA . ASP A 1 425 ? 4.540 11.640 0.729 1.00 89.94 425 ASP A CA 1
ATOM 3257 C C . ASP A 1 425 ? 5.450 10.651 1.493 1.00 89.94 425 ASP A C 1
ATOM 3259 O O . ASP A 1 425 ? 5.949 10.962 2.574 1.00 89.94 425 ASP A O 1
ATOM 3263 N N . ASN A 1 426 ? 5.732 9.468 0.930 1.00 88.38 426 ASN A N 1
ATOM 3264 C CA . ASN A 1 426 ? 6.593 8.465 1.554 1.00 88.38 426 ASN A CA 1
ATOM 3265 C C . ASN A 1 426 ? 8.053 8.907 1.491 1.00 88.38 426 ASN A C 1
ATOM 3267 O O . ASN A 1 426 ? 8.462 9.650 0.593 1.00 88.38 426 ASN A O 1
ATOM 3271 N N . ARG A 1 427 ? 8.871 8.454 2.443 1.00 83.25 427 ARG A N 1
ATOM 3272 C CA . ARG A 1 427 ? 10.267 8.875 2.565 1.00 83.25 427 ARG A CA 1
ATOM 3273 C C . ARG A 1 427 ? 11.103 8.500 1.352 1.00 83.25 427 ARG A C 1
ATOM 3275 O O . ARG A 1 427 ? 11.790 9.363 0.814 1.00 83.25 427 ARG A O 1
ATOM 3282 N N . ARG A 1 428 ? 11.066 7.227 0.972 1.00 83.62 428 ARG A N 1
ATOM 3283 C CA . ARG A 1 428 ? 11.887 6.660 -0.091 1.00 83.62 428 ARG A CA 1
ATOM 3284 C C . ARG A 1 428 ? 11.010 6.260 -1.256 1.00 83.62 428 ARG A C 1
ATOM 3286 O O . ARG A 1 428 ? 10.624 7.126 -2.037 1.00 83.62 428 ARG A O 1
ATOM 3293 N N . PHE A 1 429 ? 10.712 4.974 -1.392 1.00 89.44 429 PHE A N 1
ATOM 3294 C CA . PHE A 1 429 ? 9.987 4.491 -2.549 1.00 89.44 429 PHE A CA 1
ATOM 3295 C C . PHE A 1 429 ? 8.476 4.647 -2.369 1.00 89.44 429 PHE A C 1
ATOM 3297 O O . PHE A 1 429 ? 7.924 4.342 -1.313 1.00 89.44 429 PHE A O 1
ATOM 3304 N N . GLY A 1 430 ? 7.805 5.062 -3.437 1.00 93.62 430 GLY A N 1
ATOM 3305 C CA . GLY A 1 430 ? 6.409 4.741 -3.680 1.00 93.62 430 GLY A CA 1
ATOM 3306 C C . GLY A 1 430 ? 6.253 3.235 -3.922 1.00 93.62 430 GLY A C 1
ATOM 3307 O O . GLY A 1 430 ? 6.746 2.432 -3.119 1.00 93.62 430 GLY A O 1
ATOM 3308 N N . ILE A 1 431 ? 5.602 2.804 -5.003 1.00 94.94 431 ILE A N 1
ATOM 3309 C CA . ILE A 1 431 ? 5.640 1.373 -5.344 1.00 94.94 431 ILE A CA 1
ATOM 3310 C C . ILE A 1 431 ? 7.094 0.909 -5.570 1.00 94.94 431 ILE A C 1
ATOM 3312 O O . ILE A 1 431 ? 7.859 1.552 -6.298 1.00 94.94 431 ILE A O 1
ATOM 3316 N N . TYR A 1 432 ? 7.488 -0.191 -4.912 1.00 93.56 432 TYR A N 1
ATOM 3317 C CA . TYR A 1 432 ? 8.863 -0.694 -4.908 1.00 93.56 432 TYR A CA 1
ATOM 3318 C C . TYR A 1 432 ? 8.945 -2.191 -5.237 1.00 93.56 432 TYR A C 1
ATOM 3320 O O . TYR A 1 432 ? 8.784 -3.051 -4.366 1.00 93.56 432 TYR A O 1
ATOM 3328 N N . LEU A 1 433 ? 9.237 -2.496 -6.503 1.00 92.94 433 LEU A N 1
ATOM 3329 C CA . LEU A 1 433 ? 9.438 -3.848 -7.036 1.00 92.94 433 LEU A CA 1
ATOM 3330 C C . LEU A 1 433 ? 10.933 -4.189 -7.071 1.00 92.94 433 LEU A C 1
ATOM 3332 O O . LEU A 1 433 ? 11.540 -4.209 -8.133 1.00 92.94 433 LEU A O 1
ATOM 3336 N N . ASP A 1 434 ? 11.549 -4.405 -5.909 1.00 86.12 434 ASP A N 1
ATOM 3337 C CA . ASP A 1 434 ? 13.009 -4.421 -5.722 1.00 86.12 434 ASP A CA 1
ATOM 3338 C C . ASP A 1 434 ? 13.855 -5.099 -6.831 1.00 86.12 434 ASP A C 1
ATOM 3340 O O . ASP A 1 434 ? 14.449 -4.428 -7.673 1.00 86.12 434 ASP A O 1
ATOM 3344 N N . PHE A 1 435 ? 13.953 -6.419 -6.827 1.00 87.50 435 PHE A N 1
ATOM 3345 C CA . PHE A 1 435 ? 14.726 -7.270 -7.715 1.00 87.50 435 PHE A CA 1
ATOM 3346 C C . PHE A 1 435 ? 13.834 -8.452 -8.052 1.00 87.50 435 PHE A C 1
ATOM 3348 O O . PHE A 1 435 ? 13.847 -9.492 -7.390 1.00 87.50 435 PHE A O 1
ATOM 3355 N N . GLN A 1 436 ? 13.011 -8.241 -9.065 1.00 91.31 436 GLN A N 1
ATOM 3356 C CA . GLN A 1 436 ? 11.905 -9.116 -9.387 1.00 91.31 436 GLN A CA 1
ATOM 3357 C C . GLN A 1 436 ? 12.052 -9.594 -10.820 1.00 91.31 436 GLN A C 1
ATOM 3359 O O . GLN A 1 436 ? 12.259 -8.831 -11.758 1.00 91.31 436 GLN A O 1
ATOM 3364 N N . SER A 1 437 ? 12.010 -10.899 -11.007 1.00 91.81 437 SER A N 1
ATOM 3365 C CA . SER A 1 437 ? 12.057 -11.523 -12.321 1.00 91.81 437 SER A CA 1
ATOM 3366 C C . SER A 1 437 ? 11.095 -12.697 -12.348 1.00 91.81 437 SER A C 1
ATOM 3368 O O . SER A 1 437 ? 11.558 -13.838 -12.263 1.00 91.81 437 SER A O 1
ATOM 3370 N N . PRO A 1 438 ? 9.776 -12.419 -12.389 1.00 94.69 438 PRO A N 1
ATOM 3371 C CA . PRO A 1 438 ? 8.730 -13.426 -12.449 1.00 94.69 438 PRO A CA 1
ATOM 3372 C C . PRO A 1 438 ? 8.959 -14.455 -13.552 1.00 94.69 438 PRO A C 1
ATOM 3374 O O . PRO A 1 438 ? 9.283 -14.118 -14.690 1.00 94.69 438 PRO A O 1
ATOM 3377 N N . ARG A 1 439 ? 8.743 -15.724 -13.215 1.00 94.06 439 ARG A N 1
ATOM 3378 C CA . ARG A 1 439 ? 8.915 -16.863 -14.121 1.00 94.06 439 ARG A CA 1
ATOM 3379 C C . ARG A 1 439 ? 7.711 -17.788 -14.072 1.00 94.06 439 ARG A C 1
ATOM 3381 O O . ARG A 1 439 ? 6.903 -17.759 -13.144 1.00 94.06 439 ARG A O 1
ATOM 3388 N N . MET A 1 440 ? 7.623 -18.668 -15.061 1.00 91.75 440 MET A N 1
ATOM 3389 C CA . MET A 1 440 ? 6.670 -19.775 -15.047 1.00 91.75 440 MET A CA 1
ATOM 3390 C C . MET A 1 440 ? 7.126 -20.837 -14.037 1.00 91.75 440 MET A C 1
ATOM 3392 O O . MET A 1 440 ? 8.004 -21.644 -14.343 1.00 91.75 440 MET A O 1
ATOM 3396 N N . ILE A 1 441 ? 6.541 -20.838 -12.835 1.00 91.25 441 ILE A N 1
ATOM 3397 C CA . ILE A 1 441 ? 6.934 -21.727 -11.729 1.00 91.25 441 ILE A CA 1
ATOM 3398 C C . ILE A 1 441 ? 5.756 -22.614 -11.295 1.00 91.25 441 ILE A C 1
ATOM 3400 O O . ILE A 1 441 ? 4.689 -22.084 -10.968 1.00 91.25 441 ILE A O 1
ATOM 3404 N N . PRO A 1 442 ? 5.916 -23.952 -11.251 1.00 91.94 442 PRO A N 1
ATOM 3405 C CA . PRO A 1 442 ? 4.876 -24.843 -10.752 1.00 91.94 442 PRO A CA 1
ATOM 3406 C C . PRO A 1 442 ? 4.756 -24.750 -9.224 1.00 91.94 442 PRO A C 1
ATOM 3408 O O . PRO A 1 442 ? 5.757 -24.708 -8.506 1.00 91.94 442 PRO A O 1
ATOM 3411 N N . ARG A 1 443 ? 3.521 -24.758 -8.714 1.00 89.19 443 ARG A N 1
ATOM 3412 C CA . ARG A 1 443 ? 3.218 -24.726 -7.275 1.00 89.19 443 ARG A CA 1
ATOM 3413 C C . ARG A 1 443 ? 2.448 -25.967 -6.831 1.00 89.19 443 ARG A C 1
ATOM 3415 O O . ARG A 1 443 ? 1.666 -26.507 -7.614 1.00 89.19 443 ARG A O 1
ATOM 3422 N N . ASP A 1 444 ? 2.668 -26.402 -5.594 1.00 89.12 444 ASP A N 1
ATOM 3423 C CA . ASP A 1 444 ? 1.857 -27.431 -4.938 1.00 89.12 444 ASP A CA 1
ATOM 3424 C C . ASP A 1 444 ? 0.625 -26.835 -4.223 1.00 89.12 444 ASP A C 1
ATOM 3426 O O . ASP A 1 444 ? 0.336 -25.643 -4.334 1.00 89.12 444 ASP A O 1
ATOM 3430 N N . GLU A 1 445 ? -0.132 -27.677 -3.514 1.00 83.19 445 GLU A N 1
ATOM 3431 C CA . GLU A 1 445 ? -1.358 -27.281 -2.802 1.00 83.19 445 GLU A CA 1
ATOM 3432 C C . GLU A 1 445 ? -1.135 -26.388 -1.572 1.00 83.19 445 GLU A C 1
ATOM 3434 O O . GLU A 1 445 ? -2.103 -25.833 -1.063 1.00 83.19 445 GLU A O 1
ATOM 3439 N N . ASN A 1 446 ? 0.109 -26.257 -1.100 1.00 79.12 446 ASN A N 1
ATOM 3440 C CA . ASN A 1 446 ? 0.486 -25.428 0.051 1.00 79.12 446 ASN A CA 1
ATOM 3441 C C . ASN A 1 446 ? 1.234 -24.154 -0.379 1.00 79.12 446 ASN A C 1
ATOM 3443 O O . ASN A 1 446 ? 1.835 -23.468 0.451 1.00 79.12 446 ASN A O 1
ATOM 3447 N N . GLY A 1 447 ? 1.280 -23.890 -1.687 1.00 81.88 447 GLY A N 1
ATOM 3448 C CA . GLY A 1 447 ? 1.978 -22.751 -2.259 1.00 81.88 447 GLY A CA 1
ATOM 3449 C C . GLY A 1 447 ? 3.493 -22.874 -2.322 1.00 81.88 447 GLY A C 1
ATOM 3450 O O . GLY A 1 447 ? 4.163 -21.880 -2.605 1.00 81.88 447 GLY A O 1
ATOM 3451 N N . PHE A 1 448 ? 4.064 -24.065 -2.131 1.00 91.38 448 PHE A N 1
ATOM 3452 C CA . PHE A 1 448 ? 5.493 -24.288 -2.350 1.00 91.38 448 PHE A CA 1
ATOM 3453 C C . PHE A 1 448 ? 5.801 -24.519 -3.822 1.00 91.38 448 PHE A C 1
ATOM 3455 O O . PHE A 1 448 ? 4.940 -24.908 -4.606 1.00 91.38 448 PHE A O 1
ATOM 3462 N N . VAL A 1 449 ? 7.042 -24.248 -4.219 1.00 94.12 449 VAL A N 1
ATOM 3463 C CA . VAL A 1 449 ? 7.514 -24.542 -5.574 1.00 94.12 449 VAL A CA 1
ATOM 3464 C C . VAL A 1 449 ? 7.659 -26.055 -5.722 1.00 94.12 449 VAL A C 1
ATOM 3466 O O . VAL A 1 449 ? 8.475 -26.681 -5.046 1.00 94.12 449 VAL A O 1
ATOM 3469 N N . ALA A 1 450 ? 6.843 -26.650 -6.592 1.00 94.44 450 ALA A N 1
ATOM 3470 C CA . ALA A 1 450 ? 6.677 -28.103 -6.669 1.00 94.44 450 ALA A CA 1
ATOM 3471 C C . ALA A 1 450 ? 7.953 -28.832 -7.127 1.00 94.44 450 ALA A C 1
ATOM 3473 O O . ALA A 1 450 ? 8.168 -29.991 -6.777 1.00 94.44 450 ALA A O 1
ATOM 3474 N N . ASP A 1 451 ? 8.799 -28.152 -7.899 1.00 93.81 451 ASP A N 1
ATOM 3475 C CA . ASP A 1 451 ? 10.041 -28.676 -8.461 1.00 93.81 451 ASP A CA 1
ATOM 3476 C C . ASP A 1 451 ? 11.295 -28.049 -7.830 1.00 93.81 451 ASP A C 1
ATOM 3478 O O . ASP A 1 451 ? 12.372 -28.148 -8.402 1.00 93.81 451 ASP A O 1
ATOM 3482 N N . ILE A 1 452 ? 11.200 -27.452 -6.632 1.00 94.19 452 ILE A N 1
ATOM 3483 C CA . ILE A 1 452 ? 12.312 -26.716 -5.991 1.00 94.19 452 ILE A CA 1
ATOM 3484 C C . ILE A 1 452 ? 13.590 -27.553 -5.800 1.00 94.19 452 ILE A C 1
ATOM 3486 O O . ILE A 1 452 ? 14.684 -27.010 -5.689 1.00 94.19 452 ILE A O 1
ATOM 3490 N N . ALA A 1 453 ? 13.467 -28.882 -5.744 1.00 93.38 453 ALA A N 1
ATOM 3491 C CA . ALA A 1 453 ? 14.597 -29.801 -5.618 1.00 93.38 453 ALA A CA 1
ATOM 3492 C C . ALA A 1 453 ? 15.222 -30.207 -6.969 1.00 93.38 453 ALA A C 1
ATOM 3494 O O . ALA A 1 453 ? 16.273 -30.851 -6.974 1.00 93.38 453 ALA A O 1
ATOM 3495 N N . ASP A 1 454 ? 14.590 -29.877 -8.099 1.00 92.75 454 ASP A N 1
ATOM 3496 C CA . ASP A 1 454 ? 15.122 -30.129 -9.438 1.00 92.75 454 ASP A CA 1
ATOM 3497 C C . ASP A 1 454 ? 16.160 -29.047 -9.790 1.00 92.75 454 ASP A C 1
ATOM 3499 O O . ASP A 1 454 ? 15.822 -27.860 -9.825 1.00 92.75 454 ASP A O 1
ATOM 3503 N N . PRO A 1 455 ? 17.416 -29.418 -10.107 1.00 88.44 455 PRO A N 1
ATOM 3504 C CA . PRO A 1 455 ? 18.423 -28.472 -10.583 1.00 88.44 455 PRO A CA 1
ATOM 3505 C C . PRO A 1 455 ? 18.008 -27.695 -11.838 1.00 88.44 455 PRO A C 1
ATOM 3507 O O . PRO A 1 455 ? 18.594 -26.652 -12.105 1.00 88.44 455 PRO A O 1
ATOM 3510 N N . ASN A 1 456 ? 17.026 -28.188 -12.600 1.00 88.19 456 ASN A N 1
ATOM 3511 C CA . ASN A 1 456 ? 16.476 -27.540 -13.791 1.00 88.19 456 ASN A CA 1
ATOM 3512 C C . ASN A 1 456 ? 15.252 -26.658 -13.499 1.00 88.19 456 ASN A C 1
ATOM 3514 O O . ASN A 1 456 ? 14.669 -26.124 -14.440 1.00 88.19 456 ASN A O 1
ATOM 3518 N N . SER A 1 457 ? 14.842 -26.497 -12.234 1.00 91.69 457 SER A N 1
ATOM 3519 C CA . SER A 1 457 ? 13.705 -25.641 -11.885 1.00 91.69 457 SER A CA 1
ATOM 3520 C C . SER A 1 457 ? 13.928 -24.210 -12.375 1.00 91.69 457 SER A C 1
ATOM 3522 O O . SER A 1 457 ? 15.012 -23.632 -12.215 1.00 91.69 457 SER A O 1
ATOM 3524 N N . ASN A 1 458 ? 12.870 -23.599 -12.906 1.00 90.75 458 ASN A N 1
ATOM 3525 C CA . ASN A 1 458 ? 12.869 -22.191 -13.314 1.00 90.75 458 ASN A CA 1
ATOM 3526 C C . ASN A 1 458 ? 13.089 -21.241 -12.127 1.00 90.75 458 ASN A C 1
ATOM 3528 O O . ASN A 1 458 ? 13.401 -20.069 -12.306 1.00 90.75 458 ASN A O 1
ATOM 3532 N N . CYS A 1 459 ? 12.982 -21.740 -10.899 1.00 90.25 459 CYS A N 1
ATOM 3533 C CA . CYS A 1 459 ? 13.355 -21.015 -9.696 1.00 90.25 459 CYS A CA 1
ATOM 3534 C C . CYS A 1 459 ? 14.841 -20.603 -9.678 1.00 90.25 459 CYS A C 1
ATOM 3536 O O . CYS A 1 459 ? 15.188 -19.566 -9.122 1.00 90.25 459 CYS A O 1
ATOM 3538 N N . PHE A 1 460 ? 15.714 -21.375 -10.335 1.00 88.12 460 PHE A N 1
ATOM 3539 C CA . PHE A 1 460 ? 17.157 -21.104 -10.408 1.00 88.12 460 PHE A CA 1
ATOM 3540 C C . PHE A 1 460 ? 17.639 -20.825 -11.830 1.00 88.12 460 PHE A C 1
ATOM 3542 O O . PHE A 1 460 ? 18.651 -20.153 -12.015 1.00 88.12 460 PHE A O 1
ATOM 3549 N N . ASN A 1 461 ? 16.905 -21.302 -12.834 1.00 85.06 461 ASN A N 1
ATOM 3550 C CA . ASN A 1 461 ? 17.305 -21.210 -14.230 1.00 85.06 461 ASN A CA 1
ATOM 3551 C C . ASN A 1 461 ? 16.448 -20.187 -14.964 1.00 85.06 461 ASN A C 1
ATOM 3553 O O . ASN A 1 461 ? 15.226 -20.275 -14.977 1.00 85.06 461 ASN A O 1
ATOM 3557 N N . GLU A 1 462 ? 17.108 -19.216 -15.584 1.00 77.81 462 GLU A N 1
ATOM 3558 C CA . GLU A 1 462 ? 16.455 -18.213 -16.424 1.00 77.81 462 GLU A CA 1
ATOM 3559 C C . GLU A 1 462 ? 16.062 -18.764 -17.798 1.00 77.81 462 GLU A C 1
ATOM 3561 O O . GLU A 1 462 ? 15.154 -18.246 -18.446 1.00 77.81 462 GLU A O 1
ATOM 3566 N N . VAL A 1 463 ? 16.705 -19.853 -18.210 1.00 80.75 463 VAL A N 1
ATOM 3567 C CA . VAL A 1 463 ? 16.475 -20.524 -19.482 1.00 80.75 463 VAL A CA 1
ATOM 3568 C C . VAL A 1 463 ? 16.070 -21.963 -19.197 1.00 80.75 463 VAL A C 1
ATOM 3570 O O . VAL A 1 463 ? 16.689 -22.644 -18.379 1.00 80.75 463 VAL A O 1
ATOM 3573 N N . THR A 1 464 ? 15.029 -22.432 -19.873 1.00 78.44 464 THR A N 1
ATOM 3574 C CA . THR A 1 464 ? 14.593 -23.825 -19.811 1.00 78.44 464 THR A CA 1
ATOM 3575 C C . THR A 1 464 ? 15.658 -24.753 -20.419 1.00 78.44 464 THR A C 1
ATOM 3577 O O . THR A 1 464 ? 16.467 -24.315 -21.240 1.00 78.44 464 THR A O 1
ATOM 3580 N N . PRO A 1 465 ? 15.659 -26.064 -20.107 1.00 77.88 465 PRO A N 1
ATOM 3581 C CA . PRO A 1 465 ? 16.637 -27.005 -20.669 1.00 77.88 465 PRO A CA 1
ATOM 3582 C C . PRO A 1 465 ? 16.694 -27.060 -22.206 1.00 77.88 465 PRO A C 1
ATOM 3584 O O . PRO A 1 465 ? 17.698 -27.488 -22.771 1.00 77.88 465 PRO A O 1
ATOM 3587 N N . ASP A 1 466 ? 15.630 -26.638 -22.893 1.00 79.50 466 ASP A N 1
ATOM 3588 C CA . ASP A 1 466 ? 15.551 -26.548 -24.353 1.00 79.50 466 ASP A CA 1
ATOM 3589 C C . ASP A 1 466 ? 15.860 -25.147 -24.916 1.00 79.50 466 ASP A C 1
ATOM 3591 O O . ASP A 1 466 ? 15.639 -24.900 -26.102 1.00 79.50 466 ASP A O 1
ATOM 3595 N N . GLY A 1 467 ? 16.402 -24.244 -24.095 1.00 77.44 467 GLY A N 1
ATOM 3596 C CA . GLY A 1 467 ? 16.933 -22.954 -24.533 1.00 77.44 467 GLY A CA 1
ATOM 3597 C C . GLY A 1 467 ? 15.911 -21.818 -24.610 1.00 77.44 467 GLY A C 1
ATOM 3598 O O . GLY A 1 467 ? 16.228 -20.774 -25.177 1.00 77.44 467 GLY A O 1
ATOM 3599 N N . ARG A 1 468 ? 14.689 -21.993 -24.088 1.00 81.56 468 ARG A N 1
ATOM 3600 C CA . ARG A 1 468 ? 13.668 -20.932 -24.084 1.00 81.56 468 ARG A CA 1
ATOM 3601 C C . ARG A 1 468 ? 13.758 -20.081 -22.826 1.00 81.56 468 ARG A C 1
ATOM 3603 O O . ARG A 1 468 ? 14.149 -20.558 -21.770 1.00 81.56 468 ARG A O 1
ATOM 3610 N N . ASP A 1 469 ? 13.335 -18.830 -22.939 1.00 84.69 469 ASP A N 1
ATOM 3611 C CA . ASP A 1 469 ? 13.154 -17.944 -21.792 1.00 84.69 469 ASP A CA 1
ATOM 3612 C C . ASP A 1 469 ? 12.121 -18.540 -20.812 1.00 84.69 469 ASP A C 1
ATOM 3614 O O . ASP A 1 469 ? 11.014 -18.905 -21.214 1.00 84.69 469 ASP A O 1
ATOM 3618 N N . SER A 1 470 ? 12.494 -18.671 -19.537 1.00 89.81 470 SER A N 1
ATOM 3619 C CA . SER A 1 470 ? 11.617 -19.153 -18.452 1.00 89.81 470 SER A CA 1
ATOM 3620 C C . SER A 1 470 ? 10.685 -18.073 -17.884 1.00 89.81 470 SER A C 1
ATOM 3622 O O . SER A 1 470 ? 9.892 -18.348 -16.974 1.00 89.81 470 SER A O 1
ATOM 3624 N N . GLY A 1 471 ? 10.805 -16.848 -18.398 1.00 93.31 471 GLY A N 1
ATOM 3625 C CA . GLY A 1 471 ? 10.037 -15.677 -18.011 1.00 93.31 471 GLY A CA 1
ATOM 3626 C C . GLY A 1 471 ? 8.528 -15.876 -18.043 1.00 93.31 471 GLY A C 1
ATOM 3627 O O . GLY A 1 471 ? 7.992 -16.774 -18.699 1.00 93.31 471 GLY A O 1
ATOM 3628 N N . LEU A 1 472 ? 7.826 -15.040 -17.286 1.00 95.25 472 LEU A N 1
ATOM 3629 C CA . LEU A 1 472 ? 6.381 -15.143 -17.141 1.00 95.25 472 LEU A CA 1
ATOM 3630 C C . LEU A 1 472 ? 5.646 -14.806 -18.450 1.00 95.25 472 LEU A C 1
ATOM 3632 O O . LEU A 1 472 ? 5.901 -13.779 -19.077 1.00 95.25 472 LEU A O 1
ATOM 3636 N N . ILE A 1 473 ? 4.681 -15.652 -18.831 1.00 94.12 473 ILE A N 1
ATOM 3637 C CA . ILE A 1 473 ? 3.817 -15.442 -20.000 1.00 94.12 473 ILE A CA 1
ATOM 3638 C C . ILE A 1 473 ? 2.342 -15.583 -19.578 1.00 94.12 473 ILE A C 1
ATOM 3640 O O . ILE A 1 473 ? 1.932 -16.679 -19.186 1.00 94.12 473 ILE A O 1
ATOM 3644 N N . PRO A 1 474 ? 1.507 -14.534 -19.717 1.00 95.69 474 PRO A N 1
ATOM 3645 C CA . PRO A 1 474 ? 1.862 -13.168 -20.123 1.00 95.69 474 PRO A CA 1
ATOM 3646 C C . PRO A 1 474 ? 2.642 -12.417 -19.032 1.00 95.69 474 PRO A C 1
ATOM 3648 O O . PRO A 1 474 ? 2.532 -12.762 -17.856 1.00 95.69 474 PRO A O 1
ATOM 3651 N N . ALA A 1 475 ? 3.363 -11.359 -19.411 1.00 96.62 475 ALA A N 1
ATOM 3652 C CA . ALA A 1 475 ? 4.029 -10.478 -18.452 1.00 96.62 475 ALA A CA 1
ATOM 3653 C C . ALA A 1 475 ? 3.023 -9.894 -17.437 1.00 96.62 475 ALA A C 1
ATOM 3655 O O . ALA A 1 475 ? 1.896 -9.530 -17.799 1.00 96.62 475 ALA A O 1
ATOM 3656 N N . ASN A 1 476 ? 3.429 -9.771 -16.169 1.00 97.00 476 ASN A N 1
ATOM 3657 C CA . ASN A 1 476 ? 2.625 -9.101 -15.146 1.00 97.00 476 ASN A CA 1
ATOM 3658 C C . ASN A 1 476 ? 2.425 -7.618 -15.505 1.00 97.00 476 ASN A C 1
ATOM 3660 O O . ASN A 1 476 ? 3.207 -7.013 -16.243 1.00 97.00 476 ASN A O 1
ATOM 3664 N N . ILE A 1 477 ? 1.373 -7.009 -14.959 1.00 97.81 477 ILE A N 1
ATOM 3665 C CA . ILE A 1 477 ? 1.054 -5.601 -15.194 1.00 97.81 477 ILE A CA 1
ATOM 3666 C C . ILE A 1 477 ? 0.890 -4.897 -13.851 1.00 97.81 477 ILE A C 1
ATOM 3668 O O . ILE A 1 477 ? 0.173 -5.377 -12.977 1.00 97.81 477 ILE A O 1
ATOM 3672 N N . VAL A 1 478 ? 1.543 -3.747 -13.739 1.00 98.25 478 VAL A N 1
ATOM 3673 C CA . VAL A 1 478 ? 1.291 -2.719 -12.733 1.00 98.25 478 VAL A CA 1
ATOM 3674 C C . VAL A 1 478 ? 0.478 -1.636 -13.428 1.00 98.25 478 VAL A C 1
ATOM 3676 O O . VAL A 1 478 ? 0.975 -1.006 -14.370 1.00 98.25 478 VAL A O 1
ATOM 3679 N N . GLU A 1 479 ? -0.785 -1.471 -13.041 1.00 98.12 479 GLU A N 1
ATOM 3680 C CA . GLU A 1 479 ? -1.715 -0.595 -13.759 1.00 98.12 479 GLU A CA 1
ATOM 3681 C C . GLU A 1 479 ? -2.350 0.494 -12.899 1.00 98.12 479 GLU A C 1
ATOM 3683 O O . GLU A 1 479 ? -2.666 0.276 -11.739 1.00 98.12 479 GLU A O 1
ATOM 3688 N N . ASP A 1 480 ? -2.590 1.667 -13.486 1.00 98.38 480 ASP A N 1
ATOM 3689 C CA . ASP A 1 480 ? -3.324 2.770 -12.839 1.00 98.38 480 ASP A CA 1
ATOM 3690 C C . ASP A 1 480 ? -2.725 3.247 -11.499 1.00 98.38 480 ASP A C 1
ATOM 3692 O O . ASP A 1 480 ? -3.418 3.851 -10.684 1.00 98.38 480 ASP A O 1
ATOM 3696 N N . GLU A 1 481 ? -1.437 2.989 -11.273 1.00 97.94 481 GLU A N 1
ATOM 3697 C CA . GLU A 1 481 ? -0.710 3.448 -10.089 1.00 97.94 481 GLU A CA 1
ATOM 3698 C C . GLU A 1 481 ? -0.485 4.963 -10.126 1.00 97.94 481 GLU A C 1
ATOM 3700 O O . GLU A 1 481 ? -0.082 5.523 -11.157 1.00 97.94 481 GLU A O 1
ATOM 3705 N N . LEU A 1 482 ? -0.719 5.611 -8.984 1.00 98.06 482 LEU A N 1
ATOM 3706 C CA . LEU A 1 482 ? -0.477 7.033 -8.772 1.00 98.06 482 LEU A CA 1
ATOM 3707 C C . LEU A 1 482 ? 0.524 7.226 -7.632 1.00 98.06 482 LEU A C 1
ATOM 3709 O O . LEU A 1 482 ? 0.198 7.058 -6.457 1.00 98.06 482 LEU A O 1
ATOM 3713 N N . ASP A 1 483 ? 1.721 7.678 -7.983 1.00 96.81 483 ASP A N 1
ATOM 3714 C CA . ASP A 1 483 ? 2.774 7.980 -7.024 1.00 96.81 483 ASP A CA 1
ATOM 3715 C C . ASP A 1 483 ? 3.060 9.478 -7.023 1.00 96.81 483 ASP A C 1
ATOM 3717 O O . ASP A 1 483 ? 3.360 10.055 -8.073 1.00 96.81 483 ASP A O 1
ATOM 3721 N N . TRP A 1 484 ? 3.030 10.127 -5.860 1.00 93.69 484 TRP A N 1
ATOM 3722 C CA . TRP A 1 484 ? 3.393 11.540 -5.771 1.00 93.69 484 TRP A CA 1
ATOM 3723 C C . TRP A 1 484 ? 4.154 11.897 -4.499 1.00 93.69 484 TRP A C 1
ATOM 3725 O O . TRP A 1 484 ? 3.965 11.291 -3.454 1.00 93.69 484 TRP A O 1
ATOM 3735 N N . HIS A 1 485 ? 5.058 12.874 -4.587 1.00 90.56 485 HIS A N 1
ATOM 3736 C CA . HIS A 1 485 ? 5.858 13.352 -3.447 1.00 90.56 485 HIS A CA 1
ATOM 3737 C C . HIS A 1 485 ? 6.787 12.311 -2.776 1.00 90.56 485 HIS A C 1
ATOM 3739 O O . HIS A 1 485 ? 7.296 12.550 -1.677 1.00 90.56 485 HIS A O 1
ATOM 3745 N N . ASN A 1 486 ? 7.065 11.181 -3.433 1.00 88.12 486 ASN A N 1
ATOM 3746 C CA . ASN A 1 486 ? 8.027 10.178 -2.964 1.00 88.12 486 ASN A CA 1
ATOM 3747 C C . ASN A 1 486 ? 9.457 10.518 -3.430 1.00 88.12 486 ASN A C 1
ATOM 3749 O O . ASN A 1 486 ? 9.652 11.281 -4.377 1.00 88.12 486 ASN A O 1
ATOM 3753 N N . GLU A 1 487 ? 10.490 9.939 -2.816 1.00 82.75 487 GLU A N 1
ATOM 3754 C CA . GLU A 1 487 ? 11.867 10.105 -3.314 1.00 82.75 487 GLU A CA 1
ATOM 3755 C C . GLU A 1 487 ? 12.112 9.258 -4.569 1.00 82.75 487 GLU A C 1
ATOM 3757 O O . GLU A 1 487 ? 12.652 9.723 -5.569 1.00 82.75 487 GLU A O 1
ATOM 3762 N N . PHE A 1 488 ? 11.673 8.008 -4.540 1.00 86.12 488 PHE A N 1
ATOM 3763 C CA . PHE A 1 488 ? 11.819 7.065 -5.635 1.00 86.12 488 PHE A CA 1
ATOM 3764 C C . PHE A 1 488 ? 10.474 6.428 -5.956 1.00 86.12 488 PHE A C 1
ATOM 3766 O O . PHE A 1 488 ? 9.578 6.370 -5.123 1.00 86.12 488 PHE A O 1
ATOM 3773 N N . VAL A 1 489 ? 10.353 5.890 -7.159 1.00 92.44 489 VAL A N 1
ATOM 3774 C CA . VAL A 1 489 ? 9.323 4.921 -7.536 1.00 92.44 489 VAL A CA 1
ATOM 3775 C C . VAL A 1 489 ? 10.018 3.908 -8.431 1.00 92.44 489 VAL A C 1
ATOM 3777 O O . VAL A 1 489 ? 10.830 4.315 -9.260 1.00 92.44 489 VAL A O 1
ATOM 3780 N N . GLY A 1 490 ? 9.755 2.614 -8.275 1.00 89.81 490 GLY A N 1
ATOM 3781 C CA . GLY A 1 490 ? 10.233 1.609 -9.223 1.00 89.81 490 GLY A CA 1
ATOM 3782 C C . GLY A 1 490 ? 11.010 0.448 -8.607 1.00 89.81 490 GLY A C 1
ATOM 3783 O O . GLY A 1 490 ? 10.529 -0.218 -7.701 1.00 89.81 490 GLY A O 1
ATOM 3784 N N . GLN A 1 491 ? 12.184 0.148 -9.159 1.00 90.19 491 GLN A N 1
ATOM 3785 C CA . GLN A 1 491 ? 12.871 -1.140 -9.058 1.00 90.19 491 GLN A CA 1
ATOM 3786 C C . GLN A 1 491 ? 14.384 -1.016 -9.278 1.00 90.19 491 GLN A C 1
ATOM 3788 O O . GLN A 1 491 ? 14.901 -0.102 -9.919 1.00 90.19 491 GLN A O 1
ATOM 3793 N N . TYR A 1 492 ? 15.127 -2.018 -8.831 1.00 86.62 492 TYR A N 1
ATOM 3794 C CA . TYR A 1 492 ? 16.481 -2.242 -9.310 1.00 86.62 492 TYR A CA 1
ATOM 3795 C C . TYR A 1 492 ? 16.453 -3.110 -10.567 1.00 86.62 492 TYR A C 1
ATOM 3797 O O . TYR A 1 492 ? 16.708 -2.610 -11.661 1.00 86.62 492 TYR A O 1
ATOM 3805 N N . THR A 1 493 ? 16.090 -4.382 -10.430 1.00 85.88 493 THR A N 1
ATOM 3806 C CA . THR A 1 493 ? 15.947 -5.302 -11.568 1.00 85.88 493 THR A CA 1
ATOM 3807 C C . THR A 1 493 ? 14.488 -5.689 -11.697 1.00 85.88 493 THR A C 1
ATOM 3809 O O . THR A 1 493 ? 13.896 -6.133 -10.719 1.00 85.88 493 THR A O 1
ATOM 3812 N N . LEU A 1 494 ? 13.916 -5.539 -12.888 1.00 92.38 494 LEU A N 1
ATOM 3813 C CA . LEU A 1 494 ? 12.541 -5.953 -13.150 1.00 92.38 494 LEU A CA 1
ATOM 3814 C C . LEU A 1 494 ? 12.439 -6.544 -14.547 1.00 92.38 494 LEU A C 1
ATOM 3816 O O . LEU A 1 494 ? 12.778 -5.866 -15.515 1.00 92.38 494 LEU A O 1
ATOM 3820 N N . SER A 1 495 ? 11.985 -7.786 -14.660 1.00 91.19 495 SER A N 1
ATOM 3821 C CA . SER A 1 495 ? 11.710 -8.447 -15.940 1.00 91.19 495 SER A CA 1
ATOM 3822 C C . SER A 1 495 ? 10.271 -8.947 -15.998 1.00 91.19 495 SER A C 1
ATOM 3824 O O . SER A 1 495 ? 9.640 -9.071 -14.958 1.00 91.19 495 SER A O 1
ATOM 3826 N N . ASP A 1 496 ? 9.726 -9.148 -17.202 1.00 95.50 496 ASP A N 1
ATOM 3827 C CA . ASP A 1 496 ? 8.351 -9.637 -17.425 1.00 95.50 496 ASP A CA 1
ATOM 3828 C C . ASP A 1 496 ? 7.263 -8.917 -16.598 1.00 95.50 496 ASP A C 1
ATOM 3830 O O . ASP A 1 496 ? 6.244 -9.502 -16.232 1.00 95.50 496 ASP A O 1
ATOM 3834 N N . VAL A 1 497 ? 7.463 -7.620 -16.334 1.00 96.88 497 VAL A N 1
ATOM 3835 C CA . VAL A 1 497 ? 6.473 -6.718 -15.733 1.00 96.88 497 VAL A CA 1
ATOM 3836 C C . VAL A 1 497 ? 6.385 -5.434 -16.552 1.00 96.88 497 VAL A C 1
ATOM 3838 O O . VAL A 1 497 ? 7.397 -4.803 -16.864 1.00 96.88 497 VAL A O 1
ATOM 3841 N N . ARG A 1 498 ? 5.159 -5.027 -16.886 1.00 96.88 498 ARG A N 1
ATOM 3842 C CA . ARG A 1 498 ? 4.845 -3.781 -17.593 1.00 96.88 498 ARG A CA 1
ATOM 3843 C C . ARG A 1 498 ? 4.190 -2.771 -16.656 1.00 96.88 498 ARG A C 1
ATOM 3845 O O . ARG A 1 498 ? 3.253 -3.114 -15.946 1.00 96.88 498 ARG A O 1
ATOM 3852 N N . TYR A 1 499 ? 4.573 -1.504 -16.785 1.00 98.38 499 TYR A N 1
ATOM 3853 C CA . TYR A 1 499 ? 3.804 -0.373 -16.263 1.00 98.38 499 TYR A CA 1
ATOM 3854 C C . TYR A 1 499 ? 2.804 0.128 -17.310 1.00 98.38 499 TYR A C 1
ATOM 3856 O O . TYR A 1 499 ? 3.181 0.432 -18.447 1.00 98.38 499 TYR A O 1
ATOM 3864 N N . LEU A 1 500 ? 1.532 0.231 -16.932 1.00 98.56 500 LEU A N 1
ATOM 3865 C CA . LEU A 1 500 ? 0.441 0.674 -17.797 1.00 98.56 500 LEU A CA 1
ATOM 3866 C C . LEU A 1 500 ? -0.366 1.777 -17.107 1.00 98.56 500 LEU A C 1
ATOM 3868 O O . LEU A 1 500 ? -0.874 1.568 -16.015 1.00 98.56 500 LEU A O 1
ATOM 3872 N N . ARG A 1 501 ? -0.527 2.940 -17.748 1.00 98.56 501 ARG A N 1
ATOM 3873 C CA . ARG A 1 501 ? -1.277 4.081 -17.179 1.00 98.56 501 ARG A CA 1
ATOM 3874 C C . ARG A 1 501 ? -0.740 4.558 -15.821 1.00 98.56 501 ARG A C 1
ATOM 3876 O O . ARG A 1 501 ? -1.483 5.095 -15.010 1.00 98.56 501 ARG A O 1
ATOM 3883 N N . TYR A 1 502 ? 0.561 4.384 -15.594 1.00 98.12 502 TYR A N 1
ATOM 3884 C CA . TYR A 1 502 ? 1.242 4.884 -14.400 1.00 98.12 502 TYR A CA 1
ATOM 3885 C C . TYR A 1 502 ? 1.359 6.411 -14.441 1.00 98.12 502 TYR A C 1
ATOM 3887 O O . TYR A 1 502 ? 1.701 6.982 -15.482 1.00 98.12 502 TYR A O 1
ATOM 3895 N N . VAL A 1 503 ? 1.135 7.071 -13.308 1.00 97.69 503 VAL A N 1
ATOM 3896 C CA . VAL A 1 503 ? 1.291 8.518 -13.164 1.00 97.69 503 VAL A CA 1
ATOM 3897 C C . VAL A 1 503 ? 2.190 8.825 -11.968 1.00 97.69 503 VAL A C 1
ATOM 3899 O O . VAL A 1 503 ? 1.804 8.625 -10.822 1.00 97.69 503 VAL A O 1
ATOM 3902 N N . GLY A 1 504 ? 3.377 9.367 -12.245 1.00 94.94 504 GLY A N 1
ATOM 3903 C CA . GLY A 1 504 ? 4.287 9.900 -11.232 1.00 94.94 504 GLY A CA 1
ATOM 3904 C C . GLY A 1 504 ? 4.256 11.428 -11.204 1.00 94.94 504 GLY A C 1
ATOM 3905 O O . GLY A 1 504 ? 4.519 12.049 -12.237 1.00 94.94 504 GLY A O 1
ATOM 3906 N N . ILE A 1 505 ? 3.970 12.047 -10.053 1.00 92.94 505 ILE A N 1
ATOM 3907 C CA . ILE A 1 505 ? 3.875 13.513 -9.903 1.00 92.94 505 ILE A CA 1
ATOM 3908 C C . ILE A 1 505 ? 4.801 14.007 -8.795 1.00 92.94 505 ILE A C 1
ATOM 3910 O O . ILE A 1 505 ? 4.640 13.668 -7.630 1.00 92.94 505 ILE A O 1
ATOM 3914 N N . ASN A 1 506 ? 5.758 14.863 -9.149 1.00 89.38 506 ASN A N 1
ATOM 3915 C CA . ASN A 1 506 ? 6.677 15.520 -8.218 1.00 89.38 506 ASN A CA 1
ATOM 3916 C C . ASN A 1 506 ? 7.385 14.539 -7.263 1.00 89.38 506 ASN A C 1
ATOM 3918 O O . ASN A 1 506 ? 7.748 14.890 -6.142 1.00 89.38 506 ASN A O 1
ATOM 3922 N N . ASN A 1 507 ? 7.592 13.301 -7.719 1.00 88.12 507 ASN A N 1
ATOM 3923 C CA . ASN A 1 507 ? 8.534 12.389 -7.090 1.00 88.12 507 ASN A CA 1
ATOM 3924 C C . ASN A 1 507 ? 9.954 12.883 -7.392 1.00 88.12 507 ASN A C 1
ATOM 3926 O O . ASN A 1 507 ? 10.212 13.350 -8.509 1.00 88.12 507 ASN A O 1
ATOM 3930 N N . MET A 1 508 ? 10.890 12.739 -6.448 1.00 81.50 508 MET A N 1
ATOM 3931 C CA . MET A 1 508 ? 12.291 13.068 -6.721 1.00 81.50 508 MET A CA 1
ATOM 3932 C C . MET A 1 508 ? 12.813 12.226 -7.880 1.00 81.50 508 MET A C 1
ATOM 3934 O O . MET A 1 508 ? 13.548 12.768 -8.676 1.00 81.50 508 MET A O 1
ATOM 3938 N N . HIS A 1 509 ? 12.379 10.980 -8.056 1.00 85.12 509 HIS A N 1
ATOM 3939 C CA . HIS A 1 509 ? 12.547 10.216 -9.286 1.00 85.12 509 HIS A CA 1
ATOM 3940 C C . HIS A 1 509 ? 11.209 9.603 -9.686 1.00 85.12 509 HIS A C 1
ATOM 3942 O O . HIS A 1 509 ? 10.615 8.842 -8.927 1.00 85.12 509 HIS A O 1
ATOM 3948 N N . CYS A 1 510 ? 10.737 9.925 -10.892 1.00 89.94 510 CYS A N 1
ATOM 3949 C CA . CYS A 1 510 ? 9.472 9.395 -11.398 1.00 89.94 510 CYS A CA 1
ATOM 3950 C C . CYS A 1 510 ? 9.531 7.880 -11.613 1.00 89.94 510 CYS A C 1
ATOM 3952 O O . CYS A 1 510 ? 8.532 7.190 -11.451 1.00 89.94 510 CYS A O 1
ATOM 3954 N N . MET A 1 511 ? 10.689 7.372 -12.020 1.00 92.31 511 MET A N 1
ATOM 3955 C CA . MET A 1 511 ? 10.943 5.944 -12.114 1.00 92.31 511 MET A CA 1
ATOM 3956 C C . MET A 1 511 ? 12.429 5.715 -11.897 1.00 92.31 511 MET A C 1
ATOM 3958 O O . MET A 1 511 ? 13.254 6.458 -12.425 1.00 92.31 511 MET A O 1
ATOM 3962 N N . TYR A 1 512 ? 12.757 4.679 -11.149 1.00 90.50 512 TYR A N 1
ATOM 3963 C CA . TYR A 1 512 ? 14.096 4.187 -10.910 1.00 90.50 512 TYR A CA 1
ATOM 3964 C C . TYR A 1 512 ? 14.118 2.744 -11.398 1.00 90.50 512 TYR A C 1
ATOM 3966 O O . TYR A 1 512 ? 13.381 1.931 -10.865 1.00 90.50 512 TYR A O 1
ATOM 3974 N N . TRP A 1 513 ? 14.858 2.435 -12.463 1.00 91.56 513 TRP A N 1
ATOM 3975 C CA . TRP A 1 513 ? 14.906 1.105 -13.074 1.00 91.56 513 TRP A CA 1
ATOM 3976 C C . TRP A 1 513 ? 16.328 0.839 -13.563 1.00 91.56 513 TRP A C 1
ATOM 3978 O O . TRP A 1 513 ? 16.796 1.508 -14.477 1.00 91.56 513 TRP A O 1
ATOM 3988 N N . LYS A 1 514 ? 17.049 -0.112 -12.954 1.00 86.56 514 LYS A N 1
ATOM 3989 C CA . LYS A 1 514 ? 18.468 -0.356 -13.279 1.00 86.56 514 LYS A CA 1
ATOM 3990 C C . LYS A 1 514 ? 18.687 -1.364 -14.404 1.00 86.56 514 LYS A C 1
ATOM 3992 O O . LYS A 1 514 ? 19.550 -1.125 -15.247 1.00 86.56 514 LYS A O 1
ATOM 3997 N N . SER A 1 515 ? 17.933 -2.460 -14.445 1.00 85.44 515 SER A N 1
ATOM 3998 C CA . SER A 1 515 ? 18.064 -3.486 -15.491 1.00 85.44 515 SER A CA 1
ATOM 3999 C C . SER A 1 515 ? 16.754 -4.229 -15.780 1.00 85.44 515 SER A C 1
ATOM 4001 O O . SER A 1 515 ? 15.829 -4.248 -14.962 1.00 85.44 515 SER A O 1
ATOM 4003 N N . SER A 1 516 ? 16.659 -4.797 -16.985 1.00 89.69 516 SER A N 1
ATOM 4004 C CA . SER A 1 516 ? 15.503 -5.563 -17.473 1.00 89.69 516 SER A CA 1
ATOM 4005 C C . SER A 1 516 ? 15.919 -6.503 -18.618 1.00 89.69 516 SER A C 1
ATOM 4007 O O . SER A 1 516 ? 17.110 -6.711 -18.841 1.00 89.69 516 SER A O 1
ATOM 4009 N N . LYS A 1 517 ? 14.944 -7.062 -19.339 1.00 86.00 517 LYS A N 1
ATOM 4010 C CA . LYS A 1 517 ? 15.112 -7.873 -20.554 1.00 86.00 517 LYS A CA 1
ATOM 4011 C C . LYS A 1 517 ? 13.892 -7.717 -21.469 1.00 86.00 517 LYS A C 1
ATOM 4013 O O . LYS A 1 517 ? 12.882 -7.153 -21.062 1.00 86.00 517 LYS A O 1
ATOM 4018 N N . LYS A 1 518 ? 13.956 -8.254 -22.694 1.00 86.06 518 LYS A N 1
ATOM 4019 C CA . LYS A 1 518 ? 12.756 -8.399 -23.544 1.00 86.06 518 LYS A CA 1
ATOM 4020 C C . LYS A 1 518 ? 11.734 -9.303 -22.844 1.00 86.06 518 LYS A C 1
ATOM 4022 O O . LYS A 1 518 ? 12.129 -10.245 -22.163 1.00 86.06 518 LYS A O 1
ATOM 4027 N N . PHE A 1 519 ? 10.443 -9.029 -23.029 1.00 91.06 519 PHE A N 1
ATOM 4028 C CA . PHE A 1 519 ? 9.405 -9.868 -22.435 1.00 91.06 519 PHE A CA 1
ATOM 4029 C C . PHE A 1 519 ? 9.349 -11.243 -23.092 1.00 91.06 519 PHE A C 1
ATOM 4031 O O . PHE A 1 519 ? 9.365 -11.352 -24.322 1.00 91.06 519 PHE A O 1
ATOM 4038 N N . ALA A 1 520 ? 9.201 -12.276 -22.265 1.00 90.88 520 ALA A N 1
ATOM 4039 C CA . ALA A 1 520 ? 9.033 -13.655 -22.713 1.00 90.88 520 ALA A CA 1
ATOM 4040 C C . ALA A 1 520 ? 7.769 -13.830 -23.577 1.00 90.88 520 ALA A C 1
ATOM 4042 O O . ALA A 1 520 ? 7.728 -14.671 -24.474 1.00 90.88 520 ALA A O 1
ATOM 4043 N N . ASP A 1 521 ? 6.747 -12.994 -23.359 1.00 92.62 521 ASP A N 1
ATOM 4044 C CA . ASP A 1 521 ? 5.511 -12.974 -24.149 1.00 92.62 521 ASP A CA 1
ATOM 4045 C C . ASP A 1 521 ? 5.635 -12.257 -25.513 1.00 92.62 521 ASP A C 1
ATOM 4047 O O . ASP A 1 521 ? 4.665 -12.192 -26.272 1.00 92.62 521 ASP A O 1
ATOM 4051 N N . GLY A 1 522 ? 6.817 -11.722 -25.842 1.00 88.56 522 GLY A N 1
ATOM 4052 C CA . GLY A 1 522 ? 7.083 -10.980 -27.078 1.00 88.56 522 GLY A CA 1
ATOM 4053 C C . GLY A 1 522 ? 6.563 -9.537 -27.082 1.00 88.56 522 GLY A C 1
ATOM 4054 O O . GLY A 1 522 ? 6.638 -8.853 -28.105 1.00 88.56 522 GLY A O 1
ATOM 4055 N N . GLY A 1 523 ? 6.031 -9.044 -25.963 1.00 89.12 523 GLY A N 1
ATOM 4056 C CA . GLY A 1 523 ? 5.599 -7.663 -25.813 1.00 89.12 523 GLY A CA 1
ATOM 4057 C C . GLY A 1 523 ? 6.764 -6.671 -25.908 1.00 89.12 523 GLY A C 1
ATOM 4058 O O . GLY A 1 523 ? 7.814 -6.850 -25.301 1.00 89.12 523 GLY A O 1
ATOM 4059 N N . LEU A 1 524 ? 6.559 -5.577 -26.649 1.00 88.44 524 LEU A N 1
ATOM 4060 C CA . LEU A 1 524 ? 7.622 -4.598 -26.923 1.00 88.44 524 LEU A CA 1
ATOM 4061 C C . LEU A 1 524 ? 7.778 -3.534 -25.829 1.00 88.44 524 LEU A C 1
ATOM 4063 O O . LEU A 1 524 ? 8.886 -3.128 -25.484 1.00 88.44 524 LEU A O 1
ATOM 4067 N N . TYR A 1 525 ? 6.660 -3.035 -25.302 1.00 96.19 525 TYR A N 1
ATOM 4068 C CA . TYR A 1 525 ? 6.670 -1.834 -24.468 1.00 96.19 525 TYR A CA 1
ATOM 4069 C C . TYR A 1 525 ? 6.594 -2.186 -22.987 1.00 96.19 525 TYR A C 1
ATOM 4071 O O . TYR A 1 525 ? 5.621 -2.797 -22.537 1.00 96.19 525 TYR A O 1
ATOM 4079 N N . HIS A 1 526 ? 7.607 -1.751 -22.246 1.00 97.94 526 HIS A N 1
ATOM 4080 C CA . HIS A 1 526 ? 7.737 -1.901 -20.802 1.00 97.94 526 HIS A CA 1
ATOM 4081 C C . HIS A 1 526 ? 6.918 -0.848 -20.057 1.00 97.94 526 HIS A C 1
ATOM 4083 O O . HIS A 1 526 ? 6.384 -1.119 -18.986 1.00 97.94 526 HIS A O 1
ATOM 4089 N N . VAL A 1 527 ? 6.778 0.341 -20.650 1.00 98.44 527 VAL A N 1
ATOM 4090 C CA . VAL A 1 527 ? 5.967 1.437 -20.114 1.00 98.44 527 VAL A CA 1
ATOM 4091 C C . VAL A 1 527 ? 4.992 1.908 -21.182 1.00 98.44 527 VAL A C 1
ATOM 4093 O O . VAL A 1 527 ? 5.390 2.174 -22.321 1.00 98.44 527 VAL A O 1
ATOM 4096 N N . ARG A 1 528 ? 3.708 1.996 -20.835 1.00 98.38 528 ARG A N 1
ATOM 4097 C CA . ARG A 1 528 ? 2.649 2.387 -21.767 1.00 98.38 528 ARG A CA 1
ATOM 4098 C C . ARG A 1 528 ? 1.647 3.340 -21.143 1.00 98.38 528 ARG A C 1
ATOM 4100 O O . ARG A 1 528 ? 1.186 3.094 -20.037 1.00 98.38 528 ARG A O 1
ATOM 4107 N N . ASP A 1 529 ? 1.238 4.345 -21.912 1.00 98.50 529 ASP A N 1
ATOM 4108 C CA . ASP A 1 529 ? 0.145 5.260 -21.559 1.00 98.50 529 ASP A CA 1
ATOM 4109 C C . ASP A 1 529 ? 0.388 6.012 -20.232 1.00 98.50 529 ASP A C 1
ATOM 4111 O O . ASP A 1 529 ? -0.555 6.366 -19.529 1.00 98.50 529 ASP A O 1
ATOM 4115 N N . SER A 1 530 ? 1.659 6.241 -19.887 1.00 98.31 530 SER A N 1
ATOM 4116 C CA . SER A 1 530 ? 2.101 6.726 -18.572 1.00 98.31 530 SER A CA 1
ATOM 4117 C C . SER A 1 530 ? 2.585 8.179 -18.597 1.00 98.31 530 SER A C 1
ATOM 4119 O O . SER A 1 530 ? 2.900 8.741 -19.649 1.00 98.31 530 SER A O 1
ATOM 4121 N N . MET A 1 531 ? 2.693 8.801 -17.423 1.00 96.50 531 MET A N 1
ATOM 4122 C CA . MET A 1 531 ? 3.151 10.184 -17.278 1.00 96.50 531 MET A CA 1
ATOM 4123 C C . MET A 1 531 ? 4.190 10.330 -16.167 1.00 96.50 531 MET A C 1
ATOM 4125 O O . MET A 1 531 ? 4.015 9.810 -15.070 1.00 96.50 531 MET A O 1
ATOM 4129 N N . CYS A 1 532 ? 5.234 11.106 -16.453 1.00 93.50 532 CYS A N 1
ATOM 4130 C CA . CYS A 1 532 ? 6.191 11.609 -15.476 1.00 93.50 532 CYS A CA 1
ATOM 4131 C C . CYS A 1 532 ? 6.099 13.130 -15.418 1.00 93.50 532 CYS A C 1
ATOM 4133 O O . CYS A 1 532 ? 6.431 13.819 -16.386 1.00 93.50 532 CYS A O 1
ATOM 4135 N N . ILE A 1 533 ? 5.626 13.648 -14.291 1.00 91.88 533 ILE A N 1
ATOM 4136 C CA . ILE A 1 533 ? 5.317 15.061 -14.094 1.00 91.88 533 ILE A CA 1
ATOM 4137 C C . ILE A 1 533 ? 6.206 15.603 -12.980 1.00 91.88 533 ILE A C 1
ATOM 4139 O O . ILE A 1 533 ? 6.200 15.077 -11.875 1.00 91.88 533 ILE A O 1
ATOM 4143 N N . ASN A 1 534 ? 6.963 16.658 -13.271 1.00 87.88 534 ASN A N 1
ATOM 4144 C CA . ASN A 1 534 ? 7.811 17.356 -12.308 1.00 87.88 534 ASN A CA 1
ATOM 4145 C C . ASN A 1 534 ? 7.637 18.872 -12.446 1.00 87.88 534 ASN A C 1
ATOM 4147 O O . ASN A 1 534 ? 8.460 19.566 -13.050 1.00 87.88 534 ASN A O 1
ATOM 4151 N N . VAL A 1 535 ? 6.512 19.385 -11.969 1.00 84.44 535 VAL A N 1
ATOM 4152 C CA . VAL A 1 535 ? 6.142 20.795 -12.113 1.00 84.44 535 VAL A CA 1
ATOM 4153 C C . VAL A 1 535 ? 6.389 21.523 -10.795 1.00 84.44 535 VAL A C 1
ATOM 4155 O O . VAL A 1 535 ? 6.165 20.930 -9.742 1.00 84.44 535 VAL A O 1
ATOM 4158 N N . PRO A 1 536 ? 6.820 22.799 -10.816 1.00 69.31 536 PRO A N 1
ATOM 4159 C CA . PRO A 1 536 ? 6.952 23.575 -9.591 1.00 69.31 536 PRO A CA 1
ATOM 4160 C C . PRO A 1 536 ? 5.611 23.607 -8.847 1.00 69.31 536 PRO A C 1
ATOM 4162 O O . PRO A 1 536 ? 4.660 24.249 -9.288 1.00 69.31 536 PRO A O 1
ATOM 4165 N N . ALA A 1 537 ? 5.540 22.889 -7.734 1.00 59.62 537 ALA A N 1
ATOM 4166 C CA . ALA A 1 537 ? 4.497 22.999 -6.732 1.00 59.62 537 ALA A CA 1
ATOM 4167 C C . ALA A 1 537 ? 5.231 23.504 -5.493 1.00 59.62 537 ALA A C 1
ATOM 4169 O O . ALA A 1 537 ? 6.020 22.758 -4.918 1.00 59.62 537 ALA A O 1
ATOM 4170 N N . GLY A 1 538 ? 5.108 24.799 -5.190 1.00 51.56 538 GLY A N 1
ATOM 4171 C CA . GLY A 1 538 ? 5.953 25.458 -4.188 1.00 51.56 538 GLY A CA 1
ATOM 4172 C C . GLY A 1 538 ? 6.057 24.678 -2.868 1.00 51.56 538 GLY A C 1
ATOM 4173 O O . GLY A 1 538 ? 5.113 24.006 -2.463 1.00 51.56 538 GLY A O 1
ATOM 4174 N N . GLY A 1 539 ? 7.202 24.780 -2.187 1.00 52.78 539 GLY A N 1
ATOM 4175 C CA . GLY A 1 539 ? 7.455 24.104 -0.907 1.00 52.78 539 GLY A CA 1
ATOM 4176 C C . GLY A 1 539 ? 8.461 22.952 -1.007 1.00 52.78 539 GLY A C 1
ATOM 4177 O O . GLY A 1 539 ? 9.419 23.026 -1.772 1.00 52.78 539 GLY A O 1
ATOM 4178 N N . LEU A 1 540 ? 8.258 21.893 -0.209 1.00 49.25 540 LEU A N 1
ATOM 4179 C CA . LEU A 1 540 ? 9.166 20.739 -0.060 1.00 49.25 540 LEU A CA 1
ATOM 4180 C C . LEU A 1 540 ? 9.384 19.917 -1.344 1.00 49.25 540 LEU A C 1
ATOM 4182 O O . LEU A 1 540 ? 10.227 19.029 -1.336 1.00 49.25 540 LEU A O 1
ATOM 4186 N N . PHE A 1 541 ? 8.656 20.200 -2.426 1.00 58.12 541 PHE A N 1
ATOM 4187 C CA . PHE A 1 541 ? 8.566 19.357 -3.625 1.00 58.12 541 PHE A CA 1
ATOM 4188 C C . PHE A 1 541 ? 9.231 19.961 -4.866 1.00 58.12 541 PHE A C 1
ATOM 4190 O O . PHE A 1 541 ? 9.134 19.405 -5.959 1.00 58.12 541 PHE A O 1
ATOM 4197 N N . GLU A 1 542 ? 9.969 21.064 -4.711 1.00 53.56 542 GLU A N 1
ATOM 4198 C CA . GLU A 1 542 ? 10.859 21.607 -5.744 1.00 53.56 542 GLU A CA 1
ATOM 4199 C C . GLU A 1 542 ? 12.148 20.768 -5.865 1.00 53.56 542 GLU A C 1
ATOM 4201 O O . GLU A 1 542 ? 13.266 21.266 -5.716 1.00 53.56 542 GLU A O 1
ATOM 4206 N N . PHE A 1 543 ? 12.020 19.463 -6.120 1.00 54.88 543 PHE A N 1
ATOM 4207 C CA . PHE A 1 543 ? 13.185 18.611 -6.336 1.00 54.88 543 PHE A CA 1
ATOM 4208 C C . PHE A 1 543 ? 13.649 18.691 -7.799 1.00 54.88 543 PHE A C 1
ATOM 4210 O O . PHE A 1 543 ? 12.893 18.390 -8.730 1.00 54.88 543 PHE A O 1
ATOM 4217 N N . PRO A 1 544 ? 14.924 19.034 -8.058 1.00 50.97 544 PRO A N 1
ATOM 4218 C CA . PRO A 1 544 ? 15.458 19.179 -9.410 1.00 50.97 544 PRO A CA 1
ATOM 4219 C C . PRO A 1 544 ? 15.750 17.825 -10.081 1.00 50.97 544 PRO A C 1
ATOM 4221 O O . PRO A 1 544 ? 16.678 17.736 -10.880 1.00 50.97 544 PRO A O 1
ATOM 4224 N N . ALA A 1 545 ? 15.017 16.757 -9.759 1.00 59.19 545 ALA A N 1
ATOM 4225 C CA . ALA A 1 545 ? 15.408 15.401 -10.136 1.00 59.19 545 ALA A CA 1
ATOM 4226 C C . ALA A 1 545 ? 14.290 14.512 -10.693 1.00 59.19 545 ALA A C 1
ATOM 4228 O O . ALA A 1 545 ? 14.602 13.355 -10.953 1.00 59.19 545 ALA A O 1
ATOM 4229 N N . GLY A 1 546 ? 13.065 15.020 -10.936 1.00 63.06 546 GLY A N 1
ATOM 4230 C CA . GLY A 1 546 ? 11.883 14.262 -11.401 1.00 63.06 546 GLY A CA 1
ATOM 4231 C C . GLY A 1 546 ? 12.031 13.587 -12.771 1.00 63.06 546 GLY A C 1
ATOM 4232 O O . GLY A 1 546 ? 11.376 13.926 -13.754 1.00 63.06 546 GLY A O 1
ATOM 4233 N N . GLN A 1 547 ? 12.935 12.624 -12.815 1.00 83.00 547 GLN A N 1
ATOM 4234 C CA . GLN A 1 547 ? 13.494 11.962 -13.975 1.00 83.00 547 GLN A CA 1
ATOM 4235 C C . GLN A 1 547 ? 13.046 10.508 -13.988 1.00 83.00 547 GLN A C 1
ATOM 4237 O O . GLN A 1 547 ? 12.834 9.893 -12.940 1.00 83.00 547 GLN A O 1
ATOM 4242 N N . PHE A 1 548 ? 12.957 9.949 -15.186 1.00 91.50 548 PHE A N 1
ATOM 4243 C CA . PHE A 1 548 ? 12.891 8.517 -15.402 1.00 91.50 548 PHE A CA 1
ATOM 4244 C C . PHE A 1 548 ? 14.312 8.002 -15.586 1.00 91.50 548 PHE A C 1
ATOM 4246 O O . PHE A 1 548 ? 14.970 8.270 -16.590 1.00 91.50 548 PHE A O 1
ATOM 4253 N N . LEU A 1 549 ? 14.790 7.277 -14.594 1.00 88.56 549 LEU A N 1
ATOM 4254 C CA . LEU A 1 549 ? 16.087 6.635 -14.574 1.00 88.56 549 LEU A CA 1
ATOM 4255 C C . LEU A 1 549 ? 15.921 5.230 -15.145 1.00 88.56 549 LEU A C 1
ATOM 4257 O O . LEU A 1 549 ? 15.446 4.326 -14.463 1.00 88.56 549 LEU A O 1
ATOM 4261 N N . GLY A 1 550 ? 16.200 5.099 -16.440 1.00 90.44 550 GLY A N 1
ATOM 4262 C CA . GLY A 1 550 ? 15.886 3.909 -17.216 1.00 90.44 550 GLY A CA 1
ATOM 4263 C C . GLY A 1 550 ? 16.983 2.842 -17.184 1.00 90.44 550 GLY A C 1
ATOM 4264 O O . GLY A 1 550 ? 18.160 3.156 -16.949 1.00 90.44 550 GLY A O 1
ATOM 4265 N N . PRO A 1 551 ? 16.608 1.585 -17.482 1.00 89.62 551 PRO A N 1
ATOM 4266 C CA . PRO A 1 551 ? 17.492 0.444 -17.324 1.00 89.62 551 PRO A CA 1
ATOM 4267 C C . PRO A 1 551 ? 18.630 0.421 -18.339 1.00 89.62 551 PRO A C 1
ATOM 4269 O O . PRO A 1 551 ? 18.547 1.002 -19.422 1.00 89.62 551 PRO A O 1
ATOM 4272 N N . ALA A 1 552 ? 19.685 -0.294 -17.971 1.00 79.56 552 ALA A N 1
ATOM 4273 C CA . ALA A 1 552 ? 20.791 -0.705 -18.819 1.00 79.56 552 ALA A CA 1
ATOM 4274 C C . ALA A 1 552 ? 20.736 -2.220 -19.062 1.00 79.56 552 ALA A C 1
ATOM 4276 O O . ALA A 1 552 ? 20.180 -2.954 -18.244 1.00 79.56 552 ALA A O 1
ATOM 4277 N N . GLY A 1 553 ? 21.328 -2.691 -20.159 1.00 75.81 553 GLY A N 1
ATOM 4278 C CA . GLY A 1 553 ? 21.334 -4.102 -20.539 1.00 75.81 553 GLY A CA 1
ATOM 4279 C C . GLY A 1 553 ? 21.290 -4.336 -22.042 1.00 75.81 553 GLY A C 1
ATOM 4280 O O . GLY A 1 553 ? 20.971 -3.437 -22.805 1.00 75.81 553 GLY A O 1
ATOM 4281 N N . SER A 1 554 ? 21.547 -5.562 -22.479 1.00 73.38 554 SER A N 1
ATOM 4282 C CA . SER A 1 554 ? 21.516 -5.933 -23.898 1.00 73.38 554 SER A CA 1
ATOM 4283 C C . SER A 1 554 ? 20.093 -6.278 -24.341 1.00 73.38 554 SER A C 1
ATOM 4285 O O . SER A 1 554 ? 19.730 -7.435 -24.504 1.00 73.38 554 SER A O 1
ATOM 4287 N N . PHE A 1 555 ? 19.219 -5.282 -24.452 1.00 77.12 555 PHE A N 1
ATOM 4288 C CA . PHE A 1 555 ? 17.831 -5.484 -24.871 1.00 77.12 555 PHE A CA 1
ATOM 4289 C C . PHE A 1 555 ? 17.211 -4.180 -25.373 1.00 77.12 555 PHE A C 1
ATOM 4291 O O . PHE A 1 555 ? 17.807 -3.106 -25.281 1.00 77.12 555 PHE A O 1
ATOM 4298 N N . THR A 1 556 ? 15.986 -4.279 -25.887 1.00 80.38 556 THR A N 1
ATOM 4299 C CA . THR A 1 556 ? 15.194 -3.113 -26.279 1.00 80.38 556 THR A CA 1
ATOM 4300 C C . THR A 1 556 ? 14.211 -2.757 -25.165 1.00 80.38 556 THR A C 1
ATOM 4302 O O . THR A 1 556 ? 13.266 -3.506 -24.918 1.00 80.38 556 THR A O 1
ATOM 4305 N N . PHE A 1 557 ? 14.400 -1.611 -24.514 1.00 89.94 557 PHE A N 1
ATOM 4306 C CA . PHE A 1 557 ? 13.440 -1.036 -23.577 1.00 89.94 557 PHE A CA 1
ATOM 4307 C C . PHE A 1 557 ? 12.419 -0.184 -24.336 1.00 89.94 557 PHE A C 1
ATOM 4309 O O . PHE A 1 557 ? 12.749 0.852 -24.915 1.00 89.94 557 PHE A O 1
ATOM 4316 N N . GLY A 1 558 ? 11.166 -0.634 -24.366 1.00 88.38 558 GLY A N 1
ATOM 4317 C CA . GLY A 1 558 ? 10.102 0.035 -25.113 1.00 88.38 558 GLY A CA 1
ATOM 4318 C C . GLY A 1 558 ? 9.244 0.965 -24.259 1.00 88.38 558 GLY A C 1
ATOM 4319 O O . GLY A 1 558 ? 8.777 0.584 -23.184 1.00 88.38 558 GLY A O 1
ATOM 4320 N N . MET A 1 559 ? 8.947 2.149 -24.785 1.00 97.12 559 MET A N 1
ATOM 4321 C CA . MET A 1 559 ? 7.994 3.105 -24.226 1.00 97.12 559 MET A CA 1
ATOM 4322 C C . MET A 1 559 ? 6.982 3.500 -25.301 1.00 97.12 559 MET A C 1
ATOM 4324 O O . MET A 1 559 ? 7.377 3.841 -26.415 1.00 97.12 559 MET A O 1
ATOM 4328 N N . LYS A 1 560 ? 5.687 3.473 -24.968 1.00 97.62 560 LYS A N 1
ATOM 4329 C CA . LYS A 1 560 ? 4.620 3.912 -25.877 1.00 97.62 560 LYS A CA 1
ATOM 4330 C C . LYS A 1 560 ? 3.669 4.894 -25.215 1.00 97.62 560 LYS A C 1
ATOM 4332 O O . LYS A 1 560 ? 3.140 4.586 -24.151 1.00 97.62 560 LYS A O 1
ATOM 4337 N N . ASN A 1 561 ? 3.398 6.024 -25.869 1.00 97.88 561 ASN A N 1
ATOM 4338 C CA . ASN A 1 561 ? 2.475 7.048 -25.371 1.00 97.88 561 ASN A CA 1
ATOM 4339 C C . ASN A 1 561 ? 2.836 7.497 -23.941 1.00 97.88 561 ASN A C 1
ATOM 4341 O O . ASN A 1 561 ? 2.018 7.451 -23.024 1.00 97.88 561 ASN A O 1
ATOM 4345 N N . VAL A 1 562 ? 4.105 7.865 -23.734 1.00 97.19 562 VAL A N 1
ATOM 4346 C CA . VAL A 1 562 ? 4.611 8.320 -22.430 1.00 97.19 562 VAL A CA 1
ATOM 4347 C C . VAL A 1 562 ? 4.883 9.814 -22.474 1.00 97.19 562 VAL A C 1
ATOM 4349 O O . VAL A 1 562 ? 5.559 10.294 -23.379 1.00 97.19 562 VAL A O 1
ATOM 4352 N N . SER A 1 563 ? 4.369 10.563 -21.501 1.00 94.06 563 SER A N 1
ATOM 4353 C CA . SER A 1 563 ? 4.552 12.017 -21.435 1.00 94.06 563 SER A CA 1
ATOM 4354 C C . SER A 1 563 ? 5.493 12.423 -20.309 1.00 94.06 563 SER A C 1
ATOM 4356 O O . SER A 1 563 ? 5.309 12.021 -19.163 1.00 94.06 563 SER A O 1
ATOM 4358 N N . PHE A 1 564 ? 6.448 13.288 -20.633 1.00 91.44 564 PHE A N 1
ATOM 4359 C CA . PHE A 1 564 ? 7.321 13.957 -19.679 1.00 91.44 564 PHE A CA 1
ATOM 4360 C C . PHE A 1 564 ? 6.935 15.432 -19.579 1.00 91.44 564 PHE A C 1
ATOM 4362 O O . PHE A 1 564 ? 6.836 16.133 -20.590 1.00 91.44 564 PHE A O 1
ATOM 4369 N N . VAL A 1 565 ? 6.709 15.909 -18.358 1.00 90.25 565 VAL A N 1
ATOM 4370 C CA . VAL A 1 565 ? 6.179 17.250 -18.085 1.00 90.25 565 VAL A CA 1
ATOM 4371 C C . VAL A 1 565 ? 7.028 17.925 -17.016 1.00 90.25 565 VAL A C 1
ATOM 4373 O O . VAL A 1 565 ? 7.363 17.306 -16.011 1.00 90.25 565 VAL A O 1
ATOM 4376 N N . GLY A 1 566 ? 7.332 19.210 -17.196 1.00 87.88 566 GLY A N 1
ATOM 4377 C CA . GLY A 1 566 ? 8.008 20.003 -16.176 1.00 87.88 566 GLY A CA 1
ATOM 4378 C C . GLY A 1 566 ? 9.535 20.019 -16.290 1.00 87.88 566 GLY A C 1
ATOM 4379 O O . GLY A 1 566 ? 10.101 20.017 -17.389 1.00 87.88 566 GLY A O 1
ATOM 4380 N N . SER A 1 567 ? 10.218 20.104 -15.150 1.00 84.00 567 SER A N 1
ATOM 4381 C CA . SER A 1 567 ? 11.676 20.143 -15.082 1.00 84.00 567 SER A CA 1
ATOM 4382 C C . SER A 1 567 ? 12.274 18.768 -15.407 1.00 84.00 567 SER A C 1
ATOM 4384 O O . SER A 1 567 ? 11.989 17.802 -14.699 1.00 84.00 567 SER A O 1
ATOM 4386 N N . PRO A 1 568 ? 13.158 18.659 -16.417 1.00 75.62 568 PRO A N 1
ATOM 4387 C CA . PRO A 1 568 ? 13.780 17.392 -16.804 1.00 75.62 568 PRO A CA 1
ATOM 4388 C C . PRO A 1 568 ? 14.897 16.944 -15.846 1.00 75.62 568 PRO A C 1
ATOM 4390 O O . PRO A 1 568 ? 15.624 16.005 -16.140 1.00 75.62 568 PRO A O 1
ATOM 4393 N N . GLY A 1 569 ? 15.087 17.636 -14.726 1.00 75.94 569 GLY A N 1
ATOM 4394 C CA . GLY A 1 569 ? 16.137 17.360 -13.757 1.00 75.94 569 GLY A CA 1
ATOM 4395 C C . GLY A 1 569 ? 17.569 17.401 -14.305 1.00 75.94 569 GLY A C 1
ATOM 4396 O O . GLY A 1 569 ? 17.847 18.017 -15.336 1.00 75.94 569 GLY A O 1
ATOM 4397 N N . VAL A 1 570 ? 18.509 16.786 -13.580 1.00 73.25 570 VAL A N 1
ATOM 4398 C CA . VAL A 1 570 ? 19.960 16.961 -13.807 1.00 73.25 570 VAL A CA 1
ATOM 4399 C C . VAL A 1 570 ? 20.531 16.143 -14.972 1.00 73.25 570 VAL A C 1
ATOM 4401 O O . VAL A 1 570 ? 21.485 16.567 -15.625 1.00 73.25 570 VAL A O 1
ATOM 4404 N N . SER A 1 571 ? 19.944 14.989 -15.269 1.00 74.06 571 SER A N 1
ATOM 4405 C CA . SER A 1 571 ? 20.368 14.054 -16.329 1.00 74.06 571 SER A CA 1
ATOM 4406 C C . SER A 1 571 ? 19.282 13.871 -17.394 1.00 74.06 571 SER A C 1
ATOM 4408 O O . SER A 1 571 ? 19.214 12.835 -18.034 1.00 74.06 571 SER A O 1
ATOM 4410 N N . GLY A 1 572 ? 18.417 14.867 -17.582 1.00 80.75 572 GLY A N 1
ATOM 4411 C CA . GLY A 1 572 ? 17.322 14.816 -18.548 1.00 80.75 572 GLY A CA 1
ATOM 4412 C C . GLY A 1 572 ? 16.100 14.028 -18.072 1.00 80.75 572 GLY A C 1
ATOM 4413 O O . GLY A 1 572 ? 16.188 13.209 -17.156 1.00 80.75 572 GLY A O 1
ATOM 4414 N N . ALA A 1 573 ? 14.947 14.309 -18.687 1.00 86.06 573 ALA A N 1
ATOM 4415 C CA . ALA A 1 573 ? 13.662 13.736 -18.282 1.00 86.06 573 ALA A CA 1
ATOM 4416 C C . ALA A 1 573 ? 13.669 12.202 -18.368 1.00 86.06 573 ALA A C 1
ATOM 4418 O O . ALA A 1 573 ? 13.104 11.541 -17.502 1.00 86.06 573 ALA A O 1
ATOM 4419 N N . LEU A 1 574 ? 14.371 11.653 -19.364 1.00 88.19 574 LEU A N 1
ATOM 4420 C CA . LEU A 1 574 ? 14.734 10.243 -19.464 1.00 88.19 574 LEU A CA 1
ATOM 4421 C C . LEU A 1 574 ? 16.262 10.094 -19.413 1.00 88.19 574 LEU A C 1
ATOM 4423 O O . LEU A 1 574 ? 16.969 10.559 -20.305 1.00 88.19 574 LEU A O 1
ATOM 4427 N N . SER A 1 575 ? 16.772 9.408 -18.397 1.00 86.94 575 SER A N 1
ATOM 4428 C CA . SER A 1 575 ? 18.177 9.015 -18.288 1.00 86.94 575 SER A CA 1
ATOM 4429 C C . SER A 1 575 ? 18.312 7.556 -18.720 1.00 86.94 575 SER A C 1
ATOM 4431 O O . SER A 1 575 ? 18.083 6.638 -17.934 1.00 86.94 575 SER A O 1
ATOM 4433 N N . ALA A 1 576 ? 18.623 7.347 -19.995 1.00 84.75 576 ALA A N 1
ATOM 4434 C CA . ALA A 1 576 ? 18.697 6.046 -20.638 1.00 84.75 576 ALA A CA 1
ATOM 4435 C C . ALA A 1 576 ? 19.992 5.309 -20.258 1.00 84.75 576 ALA A C 1
ATOM 4437 O O . ALA A 1 576 ? 21.093 5.746 -20.605 1.00 84.75 576 ALA A O 1
ATOM 4438 N N . GLY A 1 577 ? 19.852 4.179 -19.558 1.00 79.12 577 GLY A N 1
ATOM 4439 C CA . GLY A 1 577 ? 20.982 3.347 -19.144 1.00 79.12 577 GLY A CA 1
ATOM 4440 C C . GLY A 1 577 ? 21.824 3.969 -18.030 1.00 79.12 577 GLY A C 1
ATOM 4441 O O . GLY A 1 577 ? 23.032 3.753 -17.988 1.00 79.12 577 GLY A O 1
ATOM 4442 N N . GLN A 1 578 ? 21.209 4.747 -17.131 1.00 76.69 578 GLN A N 1
ATOM 4443 C CA . GLN A 1 578 ? 21.920 5.504 -16.088 1.00 76.69 578 GLN A CA 1
ATOM 4444 C C . GLN A 1 578 ? 22.833 4.625 -15.216 1.00 76.69 578 GLN A C 1
ATOM 4446 O O . GLN A 1 578 ? 23.911 5.061 -14.816 1.00 76.69 578 GLN A O 1
ATOM 4451 N N . HIS A 1 579 ? 22.398 3.400 -14.919 1.00 73.94 579 HIS A N 1
ATOM 4452 C CA . HIS A 1 579 ? 23.122 2.446 -14.077 1.00 73.94 579 HIS A CA 1
ATOM 4453 C C . HIS A 1 579 ? 23.980 1.466 -14.876 1.00 73.94 579 HIS A C 1
ATOM 4455 O O . HIS A 1 579 ? 24.306 0.390 -14.380 1.00 73.94 579 HIS A O 1
ATOM 4461 N N . CYS A 1 580 ? 24.339 1.783 -16.120 1.00 71.25 580 CYS A N 1
ATOM 4462 C CA . CYS A 1 580 ? 25.164 0.860 -16.876 1.00 71.25 580 CYS A CA 1
ATOM 4463 C C . CYS A 1 580 ? 26.575 0.749 -16.276 1.00 71.25 580 CYS A C 1
ATOM 4465 O O . CYS A 1 580 ? 27.150 1.740 -15.828 1.00 71.25 580 CYS A O 1
ATOM 4467 N N . MET A 1 581 ? 27.100 -0.478 -16.214 1.00 60.75 581 MET A N 1
ATOM 4468 C CA . MET A 1 581 ? 28.353 -0.832 -15.518 1.00 60.75 581 MET A CA 1
ATOM 4469 C C . MET A 1 581 ? 28.372 -0.549 -13.998 1.00 60.75 581 MET A C 1
ATOM 4471 O O . MET A 1 581 ? 29.420 -0.684 -13.366 1.00 60.75 581 MET A O 1
ATOM 4475 N N . ASP A 1 582 ? 27.233 -0.199 -13.389 1.00 58.41 582 ASP A N 1
ATOM 4476 C CA . ASP A 1 582 ? 27.066 -0.134 -11.933 1.00 58.41 582 ASP A CA 1
ATOM 4477 C C . ASP A 1 582 ? 26.929 -1.575 -11.411 1.00 58.41 582 ASP A C 1
ATOM 4479 O O . ASP A 1 582 ? 25.848 -2.170 -11.466 1.00 58.41 582 ASP A O 1
ATOM 4483 N N . GLY A 1 583 ? 28.058 -2.176 -11.011 1.00 49.00 583 GLY A N 1
ATOM 4484 C CA . GLY A 1 583 ? 28.144 -3.576 -10.584 1.00 49.00 583 GLY A CA 1
ATOM 4485 C C . GLY A 1 583 ? 27.035 -3.984 -9.603 1.00 49.00 583 GLY A C 1
ATOM 4486 O O . GLY A 1 583 ? 26.602 -3.205 -8.755 1.00 49.00 583 GLY A O 1
ATOM 4487 N N . GLY A 1 584 ? 26.555 -5.224 -9.726 1.00 55.91 584 GLY A N 1
ATOM 4488 C CA . GLY A 1 584 ? 25.422 -5.751 -8.961 1.00 55.91 584 GLY A CA 1
ATOM 4489 C C . GLY A 1 584 ? 24.113 -5.718 -9.753 1.00 55.91 584 GLY A C 1
ATOM 4490 O O . GLY A 1 584 ? 23.705 -6.744 -10.281 1.00 55.91 584 GLY A O 1
ATOM 4491 N N . ALA A 1 585 ? 23.453 -4.556 -9.822 1.00 54.25 585 ALA A N 1
ATOM 4492 C CA . ALA A 1 585 ? 22.091 -4.413 -10.367 1.00 54.25 585 ALA A CA 1
ATOM 4493 C C . ALA A 1 585 ? 22.006 -3.746 -11.755 1.00 54.25 585 ALA A C 1
ATOM 4495 O O . ALA A 1 585 ? 20.938 -3.738 -12.372 1.00 54.25 585 ALA A O 1
ATOM 4496 N N . GLY A 1 586 ? 23.096 -3.128 -12.214 1.00 61.28 586 GLY A N 1
ATOM 4497 C CA . GLY A 1 586 ? 23.202 -2.504 -13.528 1.00 61.28 586 GLY A CA 1
ATOM 4498 C C . GLY A 1 586 ? 23.522 -3.508 -14.636 1.00 61.28 586 GLY A C 1
ATOM 4499 O O . GLY A 1 586 ? 24.185 -4.515 -14.404 1.00 61.28 586 GLY A O 1
ATOM 4500 N N . GLY A 1 587 ? 23.055 -3.229 -15.855 1.00 64.62 587 GLY A N 1
ATOM 4501 C CA . GLY A 1 587 ? 23.410 -3.992 -17.056 1.00 64.62 587 GLY A CA 1
ATOM 4502 C C . GLY A 1 587 ? 24.566 -3.371 -17.857 1.00 64.62 587 GLY A C 1
ATOM 4503 O O . GLY A 1 587 ? 25.019 -2.265 -17.546 1.00 64.62 587 GLY A O 1
ATOM 4504 N N . PRO A 1 588 ? 25.047 -4.045 -18.916 1.00 66.50 588 PRO A N 1
ATOM 4505 C CA . PRO A 1 588 ? 25.942 -3.434 -19.902 1.00 66.50 588 PRO A CA 1
ATOM 4506 C C . PRO A 1 588 ? 25.321 -2.184 -20.558 1.00 66.50 588 PRO A C 1
ATOM 4508 O O . PRO A 1 588 ? 24.104 -2.004 -20.594 1.00 66.50 588 PRO A O 1
ATOM 4511 N N . CYS A 1 589 ? 26.161 -1.291 -21.087 1.00 67.88 589 CYS A N 1
ATOM 4512 C CA . CYS A 1 589 ? 25.741 0.012 -21.629 1.00 67.88 589 CYS A CA 1
ATOM 4513 C C . CYS A 1 589 ? 25.093 -0.027 -23.027 1.00 67.88 589 CYS A C 1
ATOM 4515 O O . CYS A 1 589 ? 24.987 1.012 -23.669 1.00 67.88 589 CYS A O 1
ATOM 4517 N N . ASN A 1 590 ? 24.659 -1.190 -23.512 1.00 67.69 590 ASN A N 1
ATOM 4518 C CA . ASN A 1 590 ? 24.191 -1.403 -24.886 1.00 67.69 590 ASN A CA 1
ATOM 4519 C C . ASN A 1 590 ? 22.660 -1.533 -25.015 1.00 67.69 590 ASN A C 1
ATOM 4521 O O . ASN A 1 590 ? 22.158 -2.212 -25.908 1.00 67.69 590 ASN A O 1
ATOM 4525 N N . VAL A 1 591 ? 21.916 -0.891 -24.118 1.00 75.69 591 VAL A N 1
ATOM 4526 C CA . VAL A 1 591 ? 20.448 -0.880 -24.157 1.00 75.69 591 VAL A CA 1
ATOM 4527 C C . VAL A 1 591 ? 19.943 -0.031 -25.317 1.00 75.69 591 VAL A C 1
ATOM 4529 O O . VAL A 1 591 ? 20.348 1.116 -25.498 1.00 75.69 591 VAL A O 1
ATOM 4532 N N . GLN A 1 592 ? 19.006 -0.582 -26.081 1.00 79.06 592 GLN A N 1
ATOM 4533 C CA . GLN A 1 592 ? 18.280 0.147 -27.114 1.00 79.06 592 GLN A CA 1
ATOM 4534 C C . GLN A 1 592 ? 16.971 0.676 -26.528 1.00 79.06 592 GLN A C 1
ATOM 4536 O O . GLN A 1 592 ? 16.250 -0.055 -25.855 1.00 79.06 592 GLN A O 1
ATOM 4541 N N . TYR A 1 593 ? 16.624 1.932 -26.799 1.00 84.12 593 TYR A N 1
ATOM 4542 C CA . TYR A 1 593 ? 15.344 2.507 -26.377 1.00 84.12 593 TYR A CA 1
ATOM 4543 C C . TYR A 1 593 ? 14.418 2.666 -27.582 1.00 84.12 593 TYR A C 1
ATOM 4545 O O . TYR A 1 593 ? 14.709 3.440 -28.492 1.00 84.12 593 TYR A O 1
ATOM 4553 N N . LEU A 1 594 ? 13.282 1.964 -27.570 1.00 84.31 594 LEU A N 1
ATOM 4554 C CA . LEU A 1 594 ? 12.210 2.134 -28.552 1.00 84.31 594 LEU A CA 1
ATOM 4555 C C . LEU A 1 594 ? 11.192 3.132 -27.999 1.00 84.31 594 LEU A C 1
ATOM 4557 O O . LEU A 1 594 ? 10.430 2.805 -27.091 1.00 84.31 594 LEU A O 1
ATOM 4561 N N . LEU A 1 595 ? 11.184 4.345 -28.546 1.00 89.69 595 LEU A N 1
ATOM 4562 C CA . LEU A 1 595 ? 10.301 5.426 -28.112 1.00 89.69 595 LEU A CA 1
ATOM 4563 C C . LEU A 1 595 ? 9.225 5.675 -29.172 1.00 89.69 595 LEU A C 1
ATOM 4565 O O . LEU A 1 595 ? 9.508 6.231 -30.230 1.00 89.69 595 LEU A O 1
ATOM 4569 N N . GLU A 1 596 ? 7.987 5.287 -28.878 1.00 90.81 596 GLU A N 1
ATOM 4570 C CA . GLU A 1 596 ? 6.828 5.498 -29.748 1.00 90.81 596 GLU A CA 1
ATOM 4571 C C . GLU A 1 596 ? 5.841 6.457 -29.079 1.00 90.81 596 GLU A C 1
ATOM 4573 O O . GLU A 1 596 ? 5.438 6.249 -27.937 1.00 90.81 596 GLU A O 1
ATOM 4578 N N . ASP A 1 597 ? 5.457 7.536 -29.760 1.00 93.88 597 ASP A N 1
ATOM 4579 C CA . ASP A 1 597 ? 4.551 8.559 -29.213 1.00 93.88 597 ASP A CA 1
ATOM 4580 C C . ASP A 1 597 ? 4.992 9.117 -27.841 1.00 93.88 597 ASP A C 1
ATOM 4582 O O . ASP A 1 597 ? 4.173 9.471 -26.992 1.00 93.88 597 ASP A O 1
ATOM 4586 N N . VAL A 1 598 ? 6.304 9.187 -27.595 1.00 93.50 598 VAL A N 1
ATOM 4587 C CA . VAL A 1 598 ? 6.847 9.770 -26.362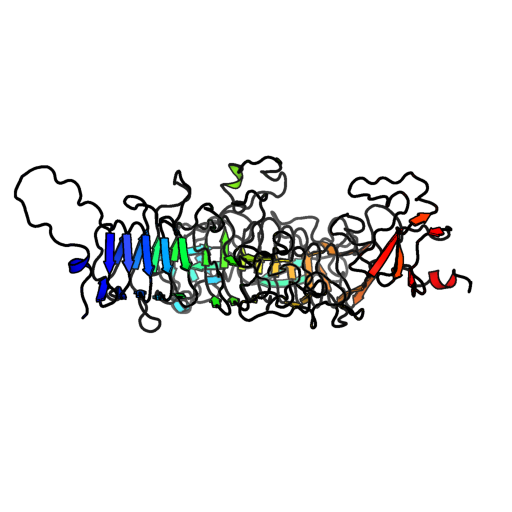 1.00 93.50 598 VAL A CA 1
ATOM 4588 C C . VAL A 1 598 ? 6.872 11.290 -26.485 1.00 93.50 598 VAL A C 1
ATOM 4590 O O . VAL A 1 598 ? 7.477 11.849 -27.402 1.00 93.50 598 VAL A O 1
ATOM 4593 N N . ASN A 1 599 ? 6.213 11.972 -25.551 1.00 90.38 599 ASN A N 1
ATOM 4594 C CA . ASN A 1 599 ? 5.992 13.407 -25.609 1.00 90.38 599 ASN A CA 1
ATOM 4595 C C . ASN A 1 599 ? 6.865 14.178 -24.606 1.00 90.38 599 ASN A C 1
ATOM 4597 O O . ASN A 1 599 ? 6.697 14.053 -23.395 1.00 90.38 599 ASN A O 1
ATOM 4601 N N . PHE A 1 600 ? 7.735 15.049 -25.125 1.00 88.62 600 PHE A N 1
ATOM 4602 C CA . PHE A 1 600 ? 8.562 15.982 -24.348 1.00 88.62 600 PHE A CA 1
ATOM 4603 C C . PHE A 1 600 ? 8.132 17.454 -24.508 1.00 88.62 600 PHE A C 1
ATOM 4605 O O . PHE A 1 600 ? 8.817 18.355 -24.019 1.00 88.62 600 PHE A O 1
ATOM 4612 N N . SER A 1 601 ? 7.017 17.742 -25.193 1.00 86.94 601 SER A N 1
ATOM 4613 C CA . SER A 1 601 ? 6.584 19.106 -25.549 1.00 86.94 601 SER A CA 1
ATOM 4614 C C . SER A 1 601 ? 6.361 20.025 -24.344 1.00 86.94 601 SER A C 1
ATOM 4616 O O . SER A 1 601 ? 6.429 21.253 -24.470 1.00 86.94 601 SER A O 1
ATOM 4618 N N . HIS A 1 602 ? 6.096 19.425 -23.182 1.00 88.19 602 HIS A N 1
ATOM 4619 C CA . HIS A 1 602 ? 5.833 20.092 -21.909 1.00 88.19 602 HIS A CA 1
ATOM 4620 C C . HIS A 1 602 ? 7.018 20.052 -20.943 1.00 88.19 602 HIS A C 1
ATOM 4622 O O . HIS A 1 602 ? 6.854 20.393 -19.778 1.00 88.19 602 HIS A O 1
ATOM 4628 N N . THR A 1 603 ? 8.212 19.680 -21.404 1.00 86.62 603 THR A N 1
ATOM 4629 C CA . THR A 1 603 ? 9.439 19.783 -20.599 1.00 86.62 603 THR A CA 1
ATOM 4630 C C . THR A 1 603 ? 10.119 21.147 -20.769 1.00 86.62 603 THR A C 1
ATOM 4632 O O . THR A 1 603 ? 10.040 21.770 -21.835 1.00 86.62 603 THR A O 1
ATOM 4635 N N . ALA A 1 604 ? 10.797 21.624 -19.720 1.00 80.44 604 ALA A N 1
ATOM 4636 C CA . ALA A 1 604 ? 11.441 22.941 -19.675 1.00 80.44 604 ALA A CA 1
ATOM 4637 C C . ALA A 1 604 ? 12.329 23.240 -20.904 1.00 80.44 604 ALA A C 1
ATOM 4639 O O . ALA A 1 604 ? 13.053 22.372 -21.403 1.00 80.44 604 ALA A O 1
ATOM 4640 N N . GLN A 1 605 ? 12.311 24.487 -21.391 1.00 68.38 605 GLN A N 1
ATOM 4641 C CA . GLN A 1 605 ? 13.005 24.898 -22.623 1.00 68.38 605 GLN A CA 1
ATOM 4642 C C . GLN A 1 605 ? 14.536 24.718 -22.596 1.00 68.38 605 GLN A C 1
ATOM 4644 O O . GLN A 1 605 ? 15.139 24.437 -23.630 1.00 68.38 605 GLN A O 1
ATOM 4649 N N . SER A 1 606 ? 15.162 24.850 -21.427 1.00 64.56 606 SER A N 1
ATOM 4650 C CA . SER A 1 606 ? 16.622 24.847 -21.253 1.00 64.56 606 SER A CA 1
ATOM 4651 C C . SER A 1 606 ? 17.226 23.486 -20.886 1.00 64.56 606 SER A C 1
ATOM 4653 O O . SER A 1 606 ? 18.445 23.386 -20.753 1.00 64.56 606 SER A O 1
ATOM 4655 N N . GLY A 1 607 ? 16.409 22.445 -20.700 1.00 67.69 607 GLY A N 1
ATOM 4656 C CA . GLY A 1 607 ? 16.879 21.147 -20.219 1.00 67.69 607 GLY A CA 1
ATOM 4657 C C . GLY A 1 607 ? 17.020 20.080 -21.306 1.00 67.69 607 GLY A C 1
ATOM 4658 O O . GLY A 1 607 ? 16.415 20.161 -22.376 1.00 67.69 607 GLY A O 1
ATOM 4659 N N . LYS A 1 608 ? 17.833 19.058 -21.014 1.00 75.19 608 LYS A N 1
ATOM 4660 C CA . LYS A 1 608 ? 17.971 17.858 -21.850 1.00 75.19 608 LYS A CA 1
ATOM 4661 C C . LYS A 1 608 ? 16.686 17.032 -21.768 1.00 75.19 608 LYS A C 1
ATOM 4663 O O . LYS A 1 608 ? 16.170 16.820 -20.679 1.00 75.19 608 LYS A O 1
ATOM 4668 N N . PHE A 1 609 ? 16.183 16.535 -22.892 1.00 82.12 609 PHE A N 1
ATOM 4669 C CA . PHE A 1 609 ? 15.045 15.605 -22.872 1.00 82.12 609 PHE A CA 1
ATOM 4670 C C . PHE A 1 609 ? 15.483 14.205 -22.478 1.00 82.12 609 PHE A C 1
ATOM 4672 O O . PHE A 1 609 ? 14.906 13.596 -21.584 1.00 82.12 609 PHE A O 1
ATOM 4679 N N . ILE A 1 610 ? 16.535 13.737 -23.140 1.00 83.44 610 ILE A N 1
ATOM 4680 C CA . ILE A 1 610 ? 17.091 12.408 -22.961 1.00 83.44 610 ILE A CA 1
ATOM 4681 C C . ILE A 1 610 ? 18.592 12.560 -22.742 1.00 83.44 610 ILE A C 1
ATOM 4683 O O . ILE A 1 610 ? 19.250 13.343 -23.433 1.00 83.44 610 ILE A O 1
ATOM 4687 N N . GLN A 1 611 ? 19.126 11.817 -21.784 1.00 77.75 611 GLN A N 1
ATOM 4688 C CA . GLN A 1 611 ? 20.555 11.585 -21.630 1.00 77.75 611 GLN A CA 1
ATOM 4689 C C . GLN A 1 611 ? 20.823 10.108 -21.890 1.00 77.75 611 GLN A C 1
ATOM 4691 O O . GLN A 1 611 ? 20.183 9.258 -21.284 1.00 77.75 611 GLN A O 1
ATOM 4696 N N . PHE A 1 612 ? 21.781 9.816 -22.763 1.00 69.88 612 PHE A N 1
ATOM 4697 C CA . PHE A 1 612 ? 22.278 8.461 -22.992 1.00 69.88 612 PHE A CA 1
ATOM 4698 C C . PHE A 1 612 ? 23.618 8.257 -22.266 1.00 69.88 612 PHE A C 1
ATOM 4700 O O . PHE A 1 612 ? 24.429 9.191 -22.205 1.00 69.88 612 PHE A O 1
ATOM 4707 N N . GLY A 1 613 ? 23.851 7.038 -21.770 1.00 55.22 613 GLY A N 1
ATOM 4708 C CA . GLY A 1 613 ? 25.158 6.526 -21.329 1.00 55.22 613 GLY A CA 1
ATOM 4709 C C . GLY A 1 613 ? 25.553 6.807 -19.870 1.00 55.22 613 GLY A C 1
ATOM 4710 O O . GLY A 1 613 ? 24.925 7.607 -19.176 1.00 55.22 613 GLY A O 1
ATOM 4711 N N . VAL A 1 614 ? 26.637 6.158 -19.413 1.00 50.66 614 VAL A N 1
ATOM 4712 C CA . VAL A 1 614 ? 27.317 6.469 -18.139 1.00 50.66 614 VAL A CA 1
ATOM 4713 C C . VAL A 1 614 ? 27.822 7.920 -18.177 1.00 50.66 614 VAL A C 1
ATOM 4715 O O . VAL A 1 614 ? 28.245 8.415 -19.224 1.00 50.66 614 VAL A O 1
ATOM 4718 N N . ASN A 1 615 ? 27.992 8.550 -17.014 1.00 45.19 615 ASN A N 1
ATOM 4719 C CA . ASN A 1 615 ? 28.891 9.705 -16.844 1.00 45.19 615 ASN A CA 1
ATOM 4720 C C . ASN A 1 615 ? 30.395 9.389 -17.142 1.00 45.19 615 ASN A C 1
ATOM 4722 O O . ASN A 1 615 ? 31.277 10.137 -16.722 1.00 45.19 615 ASN A O 1
ATOM 4726 N N . SER A 1 616 ? 30.713 8.322 -17.892 1.00 32.97 616 SER A N 1
ATOM 4727 C CA . SER A 1 616 ? 32.041 7.948 -18.408 1.00 32.97 616 SER A CA 1
ATOM 4728 C C . SER A 1 616 ? 31.958 6.982 -19.624 1.00 32.97 616 SER A C 1
ATOM 4730 O O . SER A 1 616 ? 31.460 5.873 -19.496 1.00 32.97 616 SER A O 1
ATOM 4732 N N . LYS A 1 617 ? 32.469 7.442 -20.782 1.00 35.56 617 LYS A N 1
ATOM 4733 C CA . LYS A 1 617 ? 32.670 6.832 -22.138 1.00 35.56 617 LYS A CA 1
ATOM 4734 C C . LYS A 1 617 ? 33.020 5.315 -22.207 1.00 35.56 617 LYS A C 1
ATOM 4736 O O . LYS A 1 617 ? 33.628 4.868 -21.238 1.00 35.56 617 LYS A O 1
ATOM 4741 N N . PRO A 1 618 ? 32.937 4.590 -23.365 1.00 46.47 618 PRO A N 1
ATOM 4742 C CA . PRO A 1 618 ? 32.263 4.756 -24.679 1.00 46.47 618 PRO A CA 1
ATOM 4743 C C . PRO A 1 618 ? 31.319 3.550 -25.024 1.00 46.47 618 PRO A C 1
ATOM 4745 O O . PRO A 1 618 ? 30.806 2.923 -24.108 1.00 46.47 618 PRO A O 1
ATOM 4748 N N . GLU A 1 619 ? 31.052 3.279 -26.314 1.00 50.12 619 GLU A N 1
ATOM 4749 C CA . GLU A 1 619 ? 30.111 2.297 -26.915 1.00 50.12 619 GLU A CA 1
ATOM 4750 C C . GLU A 1 619 ? 30.446 0.804 -26.664 1.00 50.12 619 GLU A C 1
ATOM 4752 O O . GLU A 1 619 ? 31.596 0.444 -26.401 1.00 50.12 619 GLU A O 1
ATOM 4757 N N . GLY A 1 620 ? 29.425 -0.069 -26.714 1.00 52.78 620 GLY A N 1
ATOM 4758 C CA . GLY A 1 620 ? 29.500 -1.469 -26.272 1.00 52.78 620 GLY A CA 1
ATOM 4759 C C . GLY A 1 620 ? 29.514 -2.524 -27.393 1.00 52.78 620 GLY A C 1
ATOM 4760 O O . GLY A 1 620 ? 28.733 -2.451 -28.337 1.00 52.78 620 GLY A O 1
ATOM 4761 N N . LEU A 1 621 ? 30.367 -3.538 -27.240 1.00 47.84 621 LEU A N 1
ATOM 4762 C CA . LEU A 1 621 ? 30.418 -4.810 -27.972 1.00 47.84 621 LEU A CA 1
ATOM 4763 C C . LEU A 1 621 ? 29.638 -5.875 -27.186 1.00 47.84 621 LEU A C 1
ATOM 4765 O O . LEU A 1 621 ? 29.852 -6.019 -25.983 1.00 47.84 621 LEU A O 1
ATOM 4769 N N . SER A 1 622 ? 28.777 -6.648 -27.848 1.00 55.38 622 SER A N 1
ATOM 4770 C CA . SER A 1 622 ? 28.079 -7.793 -27.246 1.00 55.38 622 SER A CA 1
ATOM 4771 C C . SER A 1 622 ? 28.413 -9.086 -27.976 1.00 55.38 622 SER A C 1
ATOM 4773 O O . SER A 1 622 ? 28.477 -9.125 -29.200 1.00 55.38 622 SER A O 1
ATOM 4775 N N . VAL A 1 623 ? 28.629 -10.158 -27.222 1.00 54.12 623 VAL A N 1
ATOM 4776 C CA . VAL A 1 623 ? 28.918 -11.495 -27.748 1.00 54.12 623 VAL A CA 1
ATOM 4777 C C . VAL A 1 623 ? 27.876 -12.452 -27.192 1.00 54.12 623 VAL A C 1
ATOM 4779 O O . VAL A 1 623 ? 27.890 -12.771 -26.006 1.00 54.12 623 VAL A O 1
ATOM 4782 N N . TRP A 1 624 ? 26.967 -12.915 -28.036 1.00 51.59 624 TRP A N 1
ATOM 4783 C CA . TRP A 1 624 ? 25.888 -13.823 -27.675 1.00 51.59 624 TRP A CA 1
ATOM 4784 C C . TRP A 1 624 ? 26.316 -15.271 -27.910 1.00 51.59 624 TRP A C 1
ATOM 4786 O O . TRP A 1 624 ? 26.774 -15.641 -28.993 1.00 51.59 624 TRP A O 1
ATOM 4796 N N . THR A 1 625 ? 26.161 -16.115 -26.892 1.00 51.38 625 THR A N 1
ATOM 4797 C CA . THR A 1 625 ? 26.368 -17.560 -27.025 1.00 51.38 625 THR A CA 1
ATOM 4798 C C . THR A 1 625 ? 25.619 -18.288 -25.914 1.00 51.38 625 THR A C 1
ATOM 4800 O O . THR A 1 625 ? 25.748 -17.955 -24.738 1.00 51.38 625 THR A O 1
ATOM 4803 N N . ALA A 1 626 ? 24.822 -19.296 -26.275 1.00 45.53 626 ALA A N 1
ATOM 4804 C CA . ALA A 1 626 ? 24.100 -20.112 -25.306 1.00 45.53 626 ALA A CA 1
ATOM 4805 C C . ALA A 1 626 ? 25.091 -20.954 -24.494 1.00 45.53 626 ALA A C 1
ATOM 4807 O O . ALA A 1 626 ? 25.567 -21.956 -25.012 1.00 45.53 626 ALA A O 1
ATOM 4808 N N . ALA A 1 627 ? 25.414 -20.542 -23.261 1.00 49.62 627 ALA A N 1
ATOM 4809 C CA . ALA A 1 627 ? 26.147 -21.300 -22.233 1.00 49.62 627 ALA A CA 1
ATOM 4810 C C . ALA A 1 627 ? 27.101 -22.410 -22.758 1.00 49.62 627 ALA A C 1
ATOM 4812 O O . ALA A 1 627 ? 27.024 -23.572 -22.348 1.00 49.62 627 ALA A O 1
ATOM 4813 N N . ALA A 1 628 ? 28.004 -22.067 -23.685 1.00 46.22 628 ALA A N 1
ATOM 4814 C CA . ALA A 1 628 ? 28.846 -23.029 -24.407 1.00 46.22 628 ALA A CA 1
ATOM 4815 C C . ALA A 1 628 ? 30.348 -22.741 -24.272 1.00 46.22 628 ALA A C 1
ATOM 4817 O O . ALA A 1 628 ? 31.139 -23.095 -25.147 1.00 46.22 628 ALA A O 1
ATOM 4818 N N . LEU A 1 629 ? 30.765 -22.143 -23.158 1.00 55.00 629 LEU A N 1
ATOM 4819 C CA . LEU A 1 629 ? 32.173 -21.856 -22.893 1.00 55.00 629 LEU A CA 1
ATOM 4820 C C . LEU A 1 629 ? 32.725 -22.757 -21.784 1.00 55.00 629 LEU A C 1
ATOM 4822 O O . LEU A 1 629 ? 32.015 -23.165 -20.859 1.00 55.00 629 LEU A O 1
ATOM 4826 N N . ALA A 1 630 ? 33.983 -23.163 -21.942 1.00 48.41 630 ALA A N 1
ATOM 4827 C CA . ALA A 1 630 ? 34.725 -23.975 -20.979 1.00 48.41 630 ALA A CA 1
ATOM 4828 C C . ALA A 1 630 ? 35.683 -23.135 -20.108 1.00 48.41 630 ALA A C 1
ATOM 4830 O O . ALA A 1 630 ? 36.214 -23.670 -19.135 1.00 48.41 630 ALA A O 1
ATOM 4831 N N . GLY A 1 631 ? 35.866 -21.845 -20.423 1.00 62.06 631 GLY A N 1
ATOM 4832 C CA . GLY A 1 631 ? 36.817 -20.939 -19.769 1.00 62.06 631 GLY A CA 1
ATOM 4833 C C . GLY A 1 631 ? 36.385 -19.465 -19.776 1.00 62.06 631 GLY A C 1
ATOM 4834 O O . GLY A 1 631 ? 35.263 -19.137 -20.167 1.00 62.06 631 GLY A O 1
ATOM 4835 N N . GLU A 1 632 ? 37.275 -18.587 -19.303 1.00 69.88 632 GLU A N 1
ATOM 4836 C CA . GLU A 1 632 ? 37.070 -17.132 -19.243 1.00 69.88 632 GLU A CA 1
ATOM 4837 C C . GLU A 1 632 ? 37.067 -16.507 -20.650 1.00 69.88 632 GLU A C 1
ATOM 4839 O O . GLU A 1 632 ? 37.802 -16.943 -21.537 1.00 69.88 632 GLU A O 1
ATOM 4844 N N . VAL A 1 633 ? 36.244 -15.474 -20.854 1.00 75.50 633 VAL A N 1
ATOM 4845 C CA . VAL A 1 633 ? 36.236 -14.681 -22.092 1.00 75.50 633 VAL A CA 1
ATOM 4846 C C . VAL A 1 633 ? 37.045 -13.418 -21.861 1.00 75.50 633 VAL A C 1
ATOM 4848 O O . VAL A 1 633 ? 36.780 -12.680 -20.912 1.00 75.50 633 VAL A O 1
ATOM 4851 N N . GLN A 1 634 ? 38.012 -13.150 -22.734 1.00 82.19 634 GLN A N 1
ATOM 4852 C CA . GLN A 1 634 ? 38.885 -11.991 -22.632 1.00 82.19 634 GLN A CA 1
ATOM 4853 C C . GLN A 1 634 ? 38.933 -11.198 -23.936 1.00 82.19 634 GLN A C 1
ATOM 4855 O O . GLN A 1 634 ? 39.258 -11.725 -24.995 1.00 82.19 634 GLN A O 1
ATOM 4860 N N . LEU A 1 635 ? 38.682 -9.897 -23.839 1.00 80.94 635 LEU A N 1
ATOM 4861 C CA . LEU A 1 635 ? 38.878 -8.930 -24.905 1.00 80.94 635 LEU A CA 1
ATOM 4862 C C . LEU A 1 635 ? 40.229 -8.228 -24.728 1.00 80.94 635 LEU A C 1
ATOM 4864 O O . LEU A 1 635 ? 40.483 -7.582 -23.717 1.00 80.94 635 LEU A O 1
ATOM 4868 N N . SER A 1 636 ? 41.109 -8.328 -25.714 1.00 83.56 636 SER A N 1
ATOM 4869 C CA . SER A 1 636 ? 42.398 -7.633 -25.741 1.00 83.56 636 SER A CA 1
ATOM 4870 C C . SER A 1 636 ? 42.378 -6.520 -26.780 1.00 83.56 636 SER A C 1
ATOM 4872 O O . SER A 1 636 ? 41.892 -6.704 -27.888 1.00 83.56 636 SER A O 1
ATOM 4874 N N . GLY A 1 637 ? 42.891 -5.341 -26.431 1.00 81.06 637 GLY A N 1
ATOM 4875 C CA . GLY A 1 637 ? 42.934 -4.195 -27.341 1.00 81.06 637 GLY A CA 1
ATOM 4876 C C . GLY A 1 637 ? 43.051 -2.854 -26.614 1.00 81.06 637 GLY A C 1
ATOM 4877 O O . GLY A 1 637 ? 43.292 -2.818 -25.399 1.00 81.06 637 GLY A O 1
ATOM 4878 N N . PRO A 1 638 ? 42.907 -1.727 -27.334 1.00 76.06 638 PRO A N 1
ATOM 4879 C CA . PRO A 1 638 ? 42.989 -0.393 -26.750 1.00 76.06 638 PRO A CA 1
ATOM 4880 C C . PRO A 1 638 ? 41.994 -0.209 -25.595 1.00 76.06 638 PRO A C 1
ATOM 4882 O O . PRO A 1 638 ? 40.784 -0.306 -25.785 1.00 76.06 638 PRO A O 1
ATOM 4885 N N . GLY A 1 639 ? 42.519 0.068 -24.397 1.00 70.44 639 GLY A N 1
ATOM 4886 C CA . GLY A 1 639 ? 41.734 0.184 -23.160 1.00 70.44 639 GLY A CA 1
ATOM 4887 C C . GLY A 1 639 ? 41.859 -1.004 -22.197 1.00 70.44 639 GLY A C 1
ATOM 4888 O O . GLY A 1 639 ? 41.531 -0.837 -21.029 1.00 70.44 639 GLY A O 1
ATOM 4889 N N . PHE A 1 640 ? 42.416 -2.141 -22.635 1.00 79.94 640 PHE A N 1
ATOM 4890 C CA . PHE A 1 640 ? 42.501 -3.386 -21.846 1.00 79.94 640 PHE A CA 1
ATOM 4891 C C . PHE A 1 640 ? 43.934 -3.892 -21.610 1.00 79.94 640 PHE A C 1
ATOM 4893 O O . PHE A 1 640 ? 44.143 -5.022 -21.192 1.00 79.94 640 PHE A O 1
ATOM 4900 N N . ALA A 1 641 ? 44.948 -3.057 -21.853 1.00 75.31 641 ALA A N 1
ATOM 4901 C CA . ALA A 1 641 ? 46.363 -3.437 -21.735 1.00 75.31 641 ALA A CA 1
ATOM 4902 C C . ALA A 1 641 ? 46.908 -3.467 -20.285 1.00 75.31 641 ALA A C 1
ATOM 4904 O O . ALA A 1 641 ? 48.102 -3.686 -20.077 1.00 75.31 641 ALA A O 1
ATOM 4905 N N . GLY A 1 642 ? 46.069 -3.171 -19.286 1.00 77.00 642 GLY A N 1
ATOM 4906 C CA . GLY A 1 642 ? 46.447 -3.156 -17.871 1.00 77.00 642 GLY A CA 1
ATOM 4907 C C . GLY A 1 642 ? 46.388 -4.539 -17.216 1.00 77.00 642 GLY A C 1
ATOM 4908 O O . GLY A 1 642 ? 45.789 -5.466 -17.748 1.00 77.00 642 GLY A O 1
ATOM 4909 N N . ALA A 1 643 ? 46.982 -4.678 -16.028 1.00 80.25 643 ALA A N 1
ATOM 4910 C CA . ALA A 1 643 ? 46.801 -5.882 -15.216 1.00 80.25 643 ALA A CA 1
ATOM 4911 C C . ALA A 1 643 ? 45.350 -5.977 -14.691 1.00 80.25 643 ALA A C 1
ATOM 4913 O O . ALA A 1 643 ? 44.774 -4.942 -14.329 1.00 80.25 643 ALA A O 1
ATOM 4914 N N . PRO A 1 644 ? 44.756 -7.184 -14.619 1.00 78.44 644 PRO A N 1
ATOM 4915 C CA . PRO A 1 644 ? 43.398 -7.360 -14.115 1.00 78.44 644 PRO A CA 1
ATOM 4916 C C . PRO A 1 644 ? 43.311 -6.954 -12.642 1.00 78.44 644 PRO A C 1
ATOM 4918 O O . PRO A 1 644 ? 44.123 -7.373 -11.816 1.00 78.44 644 PRO A O 1
ATOM 4921 N N . ASN A 1 645 ? 42.318 -6.130 -12.316 1.00 74.88 645 ASN A N 1
ATOM 4922 C CA . ASN A 1 645 ? 41.924 -5.857 -10.944 1.00 74.88 645 ASN A CA 1
ATOM 4923 C C . ASN A 1 645 ? 40.767 -6.788 -10.572 1.00 74.88 645 ASN A C 1
ATOM 4925 O O . ASN A 1 645 ? 39.632 -6.572 -10.989 1.00 74.88 645 ASN A O 1
ATOM 4929 N N . ASN A 1 646 ? 41.067 -7.809 -9.774 1.00 73.62 646 ASN A N 1
ATOM 4930 C CA . ASN A 1 646 ? 40.106 -8.839 -9.379 1.00 73.62 646 ASN A CA 1
ATOM 4931 C C . ASN A 1 646 ? 39.289 -8.472 -8.130 1.00 73.62 646 ASN A C 1
ATOM 4933 O O . ASN A 1 646 ? 38.485 -9.281 -7.672 1.00 73.62 646 ASN A O 1
ATOM 4937 N N . GLU A 1 647 ? 39.494 -7.285 -7.554 1.00 61.94 647 GLU A N 1
ATOM 4938 C CA . GLU A 1 647 ? 38.684 -6.820 -6.431 1.00 61.94 647 GLU A CA 1
ATOM 4939 C C . GLU A 1 647 ? 37.267 -6.464 -6.897 1.00 61.94 647 GLU A C 1
ATOM 4941 O O . GLU A 1 647 ? 37.051 -5.976 -8.010 1.00 61.94 647 GLU A O 1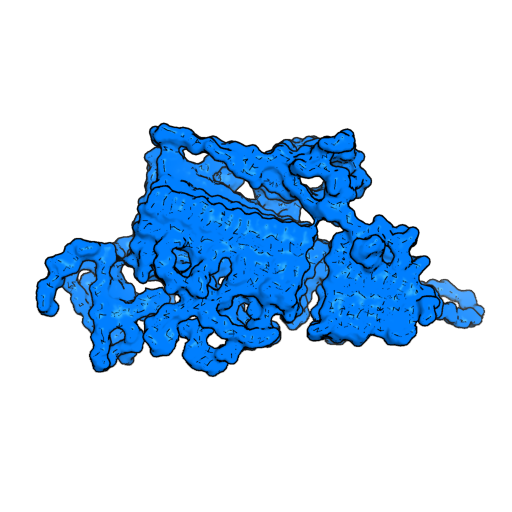
ATOM 4946 N N . PHE A 1 648 ? 36.283 -6.695 -6.027 1.00 42.41 648 PHE A N 1
ATOM 4947 C CA . PHE A 1 648 ? 34.916 -6.234 -6.250 1.00 42.41 648 PHE A CA 1
ATOM 4948 C C . PHE A 1 648 ? 34.892 -4.698 -6.396 1.00 42.41 648 PHE A C 1
ATOM 4950 O O . PHE A 1 648 ? 35.523 -4.016 -5.585 1.00 42.41 648 PHE A O 1
ATOM 4957 N N . PRO A 1 649 ? 34.151 -4.124 -7.366 1.00 42.75 649 PRO A N 1
ATOM 4958 C CA . PRO A 1 649 ? 33.255 -4.776 -8.333 1.00 42.75 649 PRO A CA 1
ATOM 4959 C C . PRO A 1 649 ? 33.892 -5.025 -9.715 1.00 42.75 649 PRO A C 1
ATOM 4961 O O . PRO A 1 649 ? 33.177 -5.283 -10.677 1.00 42.75 649 PRO A O 1
ATOM 4964 N N . ILE A 1 650 ? 35.210 -4.870 -9.849 1.00 54.16 650 ILE A N 1
ATOM 4965 C CA . ILE A 1 650 ? 35.885 -4.746 -11.147 1.00 54.16 650 ILE A CA 1
ATOM 4966 C C . ILE A 1 650 ? 36.095 -6.110 -11.808 1.00 54.16 650 ILE A C 1
ATOM 4968 O O . ILE A 1 650 ? 35.984 -6.196 -13.029 1.00 54.16 650 ILE A O 1
ATOM 4972 N N . TYR A 1 651 ? 36.374 -7.160 -11.027 1.00 63.41 651 TYR A N 1
ATOM 4973 C CA . TYR A 1 651 ? 36.451 -8.557 -11.491 1.00 63.41 651 TYR A CA 1
ATOM 4974 C C . TYR A 1 651 ? 37.241 -8.763 -12.802 1.00 63.41 651 TYR A C 1
ATOM 4976 O O . TYR A 1 651 ? 36.861 -9.549 -13.664 1.00 63.41 651 TYR A O 1
ATOM 4984 N N . GLY A 1 652 ? 38.336 -8.023 -12.980 1.00 68.69 652 GLY A N 1
ATOM 4985 C CA . GLY A 1 652 ? 39.200 -8.097 -14.157 1.00 68.69 652 GLY A CA 1
ATOM 4986 C C . GLY A 1 652 ? 38.682 -7.364 -15.401 1.00 68.69 652 GLY A C 1
ATOM 4987 O O . GLY A 1 652 ? 39.401 -7.306 -16.400 1.00 68.69 652 GLY A O 1
ATOM 4988 N N . GLY A 1 653 ? 37.497 -6.745 -15.363 1.00 68.75 653 GLY A N 1
ATOM 4989 C CA . GLY A 1 653 ? 36.906 -6.033 -16.504 1.00 68.75 653 GLY A CA 1
ATOM 4990 C C . GLY A 1 653 ? 37.766 -4.880 -17.033 1.00 68.75 653 GLY A C 1
ATOM 4991 O O . GLY A 1 653 ? 37.748 -4.574 -18.223 1.00 68.75 653 GLY A O 1
ATOM 4992 N N . ASN A 1 654 ? 38.616 -4.292 -16.185 1.00 71.00 654 ASN A N 1
ATOM 4993 C CA . ASN A 1 654 ? 39.611 -3.290 -16.584 1.00 71.00 654 ASN A CA 1
ATOM 4994 C C . ASN A 1 654 ? 40.727 -3.843 -17.499 1.00 71.00 654 ASN A C 1
ATOM 4996 O O . ASN A 1 654 ? 41.421 -3.067 -18.150 1.00 71.00 654 ASN A O 1
ATOM 5000 N N . ALA A 1 655 ? 40.918 -5.162 -17.527 1.00 78.62 655 ALA A N 1
ATOM 5001 C CA . ALA A 1 655 ? 41.850 -5.882 -18.396 1.00 78.62 655 ALA A CA 1
ATOM 5002 C C . ALA A 1 655 ? 41.111 -6.753 -19.429 1.00 78.62 655 ALA A C 1
ATOM 5004 O O . ALA A 1 655 ? 41.667 -7.715 -19.963 1.00 78.62 655 ALA A O 1
ATOM 5005 N N . GLY A 1 656 ? 39.839 -6.428 -19.681 1.00 71.00 656 GLY A N 1
ATOM 5006 C CA . GLY A 1 656 ? 39.036 -7.041 -20.729 1.00 71.00 656 GLY A CA 1
ATOM 5007 C C . GLY A 1 656 ? 38.470 -8.414 -20.388 1.00 71.00 656 GLY A C 1
ATOM 5008 O O . GLY A 1 656 ? 37.957 -9.071 -21.285 1.00 71.00 656 GLY A O 1
ATOM 5009 N N . LEU A 1 657 ? 38.522 -8.858 -19.127 1.00 78.25 657 LEU A N 1
ATOM 5010 C CA . LEU A 1 657 ? 37.762 -10.036 -18.695 1.00 78.25 657 LEU A CA 1
ATOM 5011 C C . LEU A 1 657 ? 36.264 -9.739 -18.767 1.00 78.25 657 LEU A C 1
ATOM 5013 O O . LEU A 1 657 ? 35.769 -8.811 -18.124 1.00 78.25 657 LEU A O 1
ATOM 5017 N N . LEU A 1 658 ? 35.545 -10.523 -19.564 1.00 73.12 658 LEU A N 1
ATOM 5018 C CA . LEU A 1 658 ? 34.118 -10.347 -19.780 1.00 73.12 658 LEU A CA 1
ATOM 5019 C C . LEU A 1 658 ? 33.346 -11.284 -18.857 1.00 73.12 658 LEU A C 1
ATOM 5021 O O . LEU A 1 658 ? 33.490 -12.506 -18.907 1.00 73.12 658 LEU A O 1
ATOM 5025 N N . SER A 1 659 ? 32.492 -10.698 -18.021 1.00 68.00 659 SER A N 1
ATOM 5026 C CA . SER A 1 659 ? 31.558 -11.467 -17.204 1.00 68.00 659 SER A CA 1
ATOM 5027 C C . SER A 1 659 ? 30.377 -11.909 -18.056 1.00 68.00 659 SER A C 1
ATOM 5029 O O . SER A 1 659 ? 29.803 -11.105 -18.794 1.00 68.00 659 SER A O 1
ATOM 5031 N N . TYR A 1 660 ? 30.009 -13.185 -17.941 1.00 63.38 660 TYR A N 1
ATOM 5032 C CA . TYR A 1 660 ? 28.799 -13.688 -18.574 1.00 63.38 660 TYR A CA 1
ATOM 5033 C C . TYR A 1 660 ? 27.590 -13.025 -17.926 1.00 63.38 660 TYR A C 1
ATOM 5035 O O . TYR A 1 660 ? 27.343 -13.179 -16.728 1.00 63.38 660 TYR A O 1
ATOM 5043 N N . ALA A 1 661 ? 26.851 -12.267 -18.717 1.00 57.06 661 ALA A N 1
ATOM 5044 C CA . ALA A 1 661 ? 25.664 -11.583 -18.272 1.00 57.06 661 ALA A CA 1
ATOM 5045 C C . ALA A 1 661 ? 24.487 -12.549 -18.462 1.00 57.06 661 ALA A C 1
ATOM 5047 O O . ALA A 1 661 ? 23.907 -12.641 -19.543 1.00 57.06 661 ALA A O 1
ATOM 5048 N N . THR A 1 662 ? 24.176 -13.310 -17.409 1.00 52.34 662 THR A N 1
ATOM 5049 C CA . THR A 1 662 ? 23.177 -14.396 -17.421 1.00 52.34 662 THR A CA 1
ATOM 5050 C C . THR A 1 662 ? 21.827 -13.947 -17.975 1.00 52.34 662 THR A C 1
ATOM 5052 O O . THR A 1 662 ? 21.294 -14.628 -18.847 1.00 52.34 662 THR A O 1
ATOM 5055 N N . ASN A 1 663 ? 21.385 -12.739 -17.602 1.00 46.31 663 ASN A N 1
ATOM 5056 C CA . ASN A 1 663 ? 20.128 -12.127 -18.058 1.00 46.31 663 ASN A CA 1
ATOM 5057 C C . ASN A 1 663 ? 20.073 -11.835 -19.566 1.00 46.31 663 ASN A C 1
ATOM 5059 O O . ASN A 1 663 ? 19.023 -11.505 -20.114 1.00 46.31 663 ASN A O 1
ATOM 5063 N N . TYR A 1 664 ? 21.221 -11.904 -20.235 1.00 48.56 664 TYR A N 1
ATOM 5064 C CA . TYR A 1 664 ? 21.395 -11.560 -21.639 1.00 48.56 664 TYR A CA 1
ATOM 5065 C C . TYR A 1 664 ? 22.064 -12.693 -22.421 1.00 48.56 664 TYR A C 1
ATOM 5067 O O . TYR A 1 664 ? 22.458 -12.474 -23.551 1.00 48.56 664 TYR A O 1
ATOM 5075 N N . ASN A 1 665 ? 22.221 -13.897 -21.855 1.00 50.75 665 ASN A N 1
ATOM 5076 C CA . ASN A 1 665 ? 22.772 -15.068 -22.555 1.00 50.75 665 ASN A CA 1
ATOM 5077 C C . ASN A 1 665 ? 24.043 -14.764 -23.393 1.00 50.75 665 ASN A C 1
ATOM 5079 O O . ASN A 1 665 ? 24.179 -15.187 -24.547 1.00 50.75 665 ASN A O 1
ATOM 5083 N N . GLY A 1 666 ? 24.943 -13.949 -22.835 1.00 62.06 666 GLY A N 1
ATOM 5084 C CA . GLY A 1 666 ? 26.057 -13.375 -23.580 1.00 62.06 666 GLY A CA 1
ATOM 5085 C C . GLY A 1 666 ? 27.019 -12.562 -22.720 1.00 62.06 666 GLY A C 1
ATOM 5086 O O . GLY A 1 666 ? 26.891 -12.477 -21.501 1.00 62.06 666 GLY A O 1
ATOM 5087 N N . TYR A 1 667 ? 28.009 -11.967 -23.369 1.00 67.62 667 TYR A N 1
ATOM 5088 C CA . TYR A 1 667 ? 29.068 -11.158 -22.777 1.00 67.62 667 TYR A CA 1
ATOM 5089 C C . TYR A 1 667 ? 28.961 -9.731 -23.299 1.00 67.62 667 TYR A C 1
ATOM 5091 O O . TYR A 1 667 ? 28.708 -9.526 -24.483 1.00 67.62 667 TYR A O 1
ATOM 5099 N N . GLY A 1 668 ? 29.183 -8.747 -22.430 1.00 64.12 668 GLY A N 1
ATOM 5100 C CA . GLY A 1 668 ? 29.248 -7.337 -22.808 1.00 64.12 668 GLY A CA 1
ATOM 5101 C C . GLY A 1 668 ? 30.645 -6.777 -22.571 1.00 64.12 668 GLY A C 1
ATOM 5102 O O . GLY A 1 668 ? 31.248 -7.030 -21.530 1.00 64.12 668 GLY A O 1
ATOM 5103 N N . ALA A 1 669 ? 31.148 -5.994 -23.516 1.00 64.69 669 ALA A N 1
ATOM 5104 C CA . ALA A 1 669 ? 32.415 -5.283 -23.426 1.00 64.69 669 ALA A CA 1
ATOM 5105 C C . ALA A 1 669 ? 32.263 -3.857 -23.958 1.00 64.69 669 ALA A C 1
ATOM 5107 O O . ALA A 1 669 ? 31.313 -3.559 -24.671 1.00 64.69 669 ALA A O 1
ATOM 5108 N N . LEU A 1 670 ? 33.208 -2.973 -23.649 1.00 60.78 670 LEU A N 1
ATOM 5109 C CA . LEU A 1 670 ? 33.308 -1.671 -24.311 1.00 60.78 670 LEU A CA 1
ATOM 5110 C C . LEU A 1 670 ? 34.349 -1.753 -25.428 1.00 60.78 670 LEU A C 1
ATOM 5112 O O . LEU A 1 670 ? 35.406 -2.351 -25.234 1.00 60.78 670 LEU A O 1
ATOM 5116 N N . ALA A 1 671 ? 34.077 -1.140 -26.576 1.00 63.50 671 ALA A N 1
ATOM 5117 C CA . ALA A 1 671 ? 35.013 -1.076 -27.694 1.00 63.50 671 ALA A CA 1
ATOM 5118 C C . ALA A 1 671 ? 35.082 0.351 -28.249 1.00 63.50 671 ALA A C 1
ATOM 5120 O O . ALA A 1 671 ? 34.094 1.080 -28.280 1.00 63.50 671 ALA A O 1
ATOM 5121 N N . ILE A 1 672 ? 36.272 0.778 -28.666 1.00 61.91 672 ILE A N 1
ATOM 5122 C CA . ILE A 1 672 ? 36.477 2.067 -29.328 1.00 61.91 672 ILE A CA 1
ATOM 5123 C C . ILE A 1 672 ? 36.274 1.860 -30.836 1.00 61.91 672 ILE A C 1
ATOM 5125 O O . ILE A 1 672 ? 36.984 1.037 -31.422 1.00 61.91 672 ILE A O 1
ATOM 5129 N N . PRO A 1 673 ? 35.373 2.615 -31.491 1.00 57.50 673 PRO A N 1
ATOM 5130 C CA . PRO A 1 673 ? 35.158 2.503 -32.930 1.00 57.50 673 PRO A CA 1
ATOM 5131 C C . PRO A 1 673 ? 36.443 2.679 -33.746 1.00 57.50 673 PRO A C 1
ATOM 5133 O O . PRO A 1 673 ? 37.296 3.519 -33.438 1.00 57.50 673 PRO A O 1
ATOM 5136 N N . GLY A 1 674 ? 36.579 1.881 -34.807 1.00 60.19 674 GLY A N 1
ATOM 5137 C CA . GLY A 1 674 ? 37.740 1.911 -35.701 1.00 60.19 674 GLY A CA 1
ATOM 5138 C C . GLY A 1 674 ? 39.047 1.399 -35.081 1.00 60.19 674 GLY A C 1
ATOM 5139 O O . GLY A 1 674 ? 40.110 1.604 -35.666 1.00 60.19 674 GLY A O 1
ATOM 5140 N N . GLN A 1 675 ? 38.995 0.770 -33.904 1.00 75.50 675 GLN A N 1
ATOM 5141 C CA . GLN A 1 675 ? 40.127 0.065 -33.302 1.00 75.50 675 GLN A CA 1
ATOM 5142 C C . GLN A 1 675 ? 39.998 -1.448 -33.489 1.00 75.50 675 GLN A C 1
ATOM 5144 O O . GLN A 1 675 ? 38.909 -1.975 -33.698 1.00 75.50 675 GLN A O 1
ATOM 5149 N N . VAL A 1 676 ? 41.131 -2.141 -33.391 1.00 77.06 676 VAL A N 1
ATOM 5150 C CA . VAL A 1 676 ? 41.196 -3.602 -33.484 1.00 77.06 676 VAL A CA 1
ATOM 5151 C C . VAL A 1 676 ? 41.225 -4.192 -32.079 1.00 77.06 676 VAL A C 1
ATOM 5153 O O . VAL A 1 676 ? 42.012 -3.755 -31.235 1.00 77.06 676 VAL A O 1
ATOM 5156 N N . TYR A 1 677 ? 40.378 -5.193 -31.857 1.00 75.06 677 TYR A N 1
ATOM 5157 C CA . TYR A 1 677 ? 40.307 -5.974 -30.630 1.00 75.06 677 TYR A CA 1
ATOM 5158 C C . TYR A 1 677 ? 40.414 -7.466 -30.960 1.00 75.06 677 TYR A C 1
ATO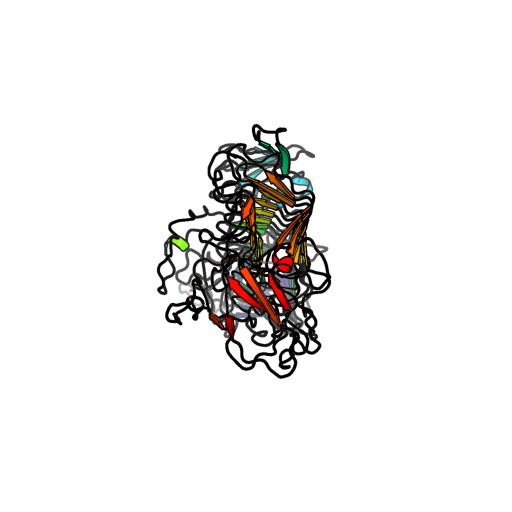M 5160 O O . TYR A 1 677 ? 39.915 -7.907 -31.991 1.00 75.06 677 TYR A O 1
ATOM 5168 N N . GLU A 1 678 ? 41.036 -8.239 -30.076 1.00 80.81 678 GLU A N 1
ATOM 5169 C CA . GLU A 1 678 ? 41.077 -9.701 -30.126 1.00 80.81 678 GLU A CA 1
ATOM 5170 C C . GLU A 1 678 ? 40.185 -10.275 -29.024 1.00 80.81 678 GLU A C 1
ATOM 5172 O O . GLU A 1 678 ? 40.352 -9.944 -27.850 1.00 80.81 678 GLU A O 1
ATOM 5177 N N . LEU A 1 679 ? 39.244 -11.142 -29.397 1.00 75.75 679 LEU A N 1
ATOM 5178 C CA . LEU A 1 679 ? 38.400 -11.880 -28.462 1.00 75.75 679 LEU A CA 1
ATOM 5179 C C . LEU A 1 679 ? 38.968 -13.291 -28.273 1.00 75.75 679 LEU A C 1
ATOM 5181 O O . LEU A 1 679 ? 38.925 -14.113 -29.185 1.00 75.75 679 LEU A O 1
ATOM 5185 N N . ASN A 1 680 ? 39.472 -13.571 -27.077 1.00 80.75 680 ASN A N 1
ATOM 5186 C CA . ASN A 1 680 ? 39.984 -14.874 -26.674 1.00 80.75 680 ASN A CA 1
ATOM 5187 C C . ASN A 1 680 ? 38.962 -15.576 -25.780 1.00 80.75 680 ASN A C 1
ATOM 5189 O O . ASN A 1 680 ? 38.521 -15.012 -24.781 1.00 80.75 680 ASN A O 1
ATOM 5193 N N . ALA A 1 681 ? 38.590 -16.806 -26.125 1.00 74.00 681 ALA A N 1
ATOM 5194 C CA . ALA A 1 681 ? 37.711 -17.630 -25.305 1.00 74.00 681 ALA A CA 1
ATOM 5195 C C . ALA A 1 681 ? 37.905 -19.122 -25.609 1.00 74.00 681 ALA A C 1
ATOM 5197 O O . ALA A 1 681 ? 38.202 -19.503 -26.743 1.00 74.00 681 ALA A O 1
ATOM 5198 N N . ASP A 1 682 ? 37.685 -19.964 -24.598 1.00 72.75 682 ASP A N 1
ATOM 5199 C CA . ASP A 1 682 ? 37.693 -21.422 -24.738 1.00 72.75 682 ASP A CA 1
ATOM 5200 C C . ASP A 1 682 ? 36.299 -21.937 -25.138 1.00 72.75 682 ASP A C 1
ATOM 5202 O O . ASP A 1 682 ? 35.430 -22.206 -24.297 1.00 72.75 682 ASP A O 1
ATOM 5206 N N . TRP A 1 683 ? 36.086 -22.076 -26.446 1.00 64.00 683 TRP A N 1
ATOM 5207 C CA . TRP A 1 683 ? 34.833 -22.539 -27.049 1.00 64.00 683 TRP A CA 1
ATOM 5208 C C . TRP A 1 683 ? 34.644 -24.056 -26.926 1.00 64.00 683 TRP A C 1
ATOM 5210 O O . TRP A 1 683 ? 35.527 -24.840 -27.283 1.00 64.00 683 TRP A O 1
ATOM 5220 N N . ARG A 1 684 ? 33.464 -24.506 -26.473 1.00 57.94 684 ARG A N 1
ATOM 5221 C CA . ARG A 1 684 ? 33.058 -25.915 -26.642 1.00 57.94 684 ARG A CA 1
ATOM 5222 C C . ARG A 1 684 ? 32.839 -26.200 -28.130 1.00 57.94 684 ARG A C 1
ATOM 5224 O O . ARG A 1 684 ? 32.558 -25.290 -28.898 1.00 57.94 684 ARG A O 1
ATOM 5231 N N . SER A 1 685 ? 32.968 -27.453 -28.565 1.00 51.62 685 SER A N 1
ATOM 5232 C CA . SER A 1 685 ? 32.828 -27.805 -29.985 1.00 51.62 685 SER A CA 1
ATOM 5233 C C . SER A 1 685 ? 31.451 -27.408 -30.540 1.00 51.62 685 SER A C 1
ATOM 5235 O O . SER A 1 685 ? 30.438 -27.901 -30.045 1.00 51.62 685 SER A O 1
ATOM 5237 N N . SER A 1 686 ? 31.453 -26.582 -31.592 1.00 53.50 686 SER A N 1
ATOM 5238 C CA . SER A 1 686 ? 30.286 -26.109 -32.360 1.00 53.50 686 SER A CA 1
ATOM 5239 C C . SER A 1 686 ? 29.339 -25.103 -31.667 1.00 53.50 686 SER A C 1
ATOM 5241 O O . SER A 1 686 ? 28.130 -25.343 -31.670 1.00 53.50 686 SER A O 1
ATOM 5243 N N . PRO A 1 687 ? 29.807 -23.961 -31.120 1.00 52.41 687 PRO A N 1
ATOM 5244 C CA . PRO A 1 687 ? 28.904 -22.896 -30.698 1.00 52.41 687 PRO A CA 1
ATOM 5245 C C . PRO A 1 687 ? 28.467 -22.063 -31.911 1.00 52.41 687 PRO A C 1
ATOM 5247 O O . PRO A 1 687 ? 29.280 -21.721 -32.768 1.00 52.41 687 PRO A O 1
ATOM 5250 N N . VAL A 1 688 ? 27.186 -21.701 -31.965 1.00 54.31 688 VAL A N 1
ATOM 5251 C CA . VAL A 1 688 ? 26.768 -20.513 -32.720 1.00 54.31 688 VAL A CA 1
ATOM 5252 C C . VAL A 1 688 ? 27.187 -19.312 -31.873 1.00 54.31 688 VAL A C 1
ATOM 5254 O O . VAL A 1 688 ? 26.862 -19.257 -30.683 1.00 54.31 688 VAL A O 1
ATOM 5257 N N . ILE A 1 689 ? 27.982 -18.419 -32.457 1.00 55.94 689 ILE A N 1
ATOM 5258 C CA . ILE A 1 689 ? 28.455 -17.190 -31.820 1.00 55.94 689 ILE A CA 1
ATOM 5259 C C . ILE A 1 689 ? 27.870 -16.049 -32.638 1.00 55.94 689 ILE A C 1
ATOM 5261 O O . ILE A 1 689 ? 28.268 -15.868 -33.787 1.00 55.94 689 ILE A O 1
ATOM 5265 N N . ASP A 1 690 ? 26.943 -15.301 -32.049 1.00 55.47 690 ASP A N 1
ATOM 5266 C CA . ASP A 1 690 ? 26.432 -14.078 -32.660 1.00 55.47 690 ASP A CA 1
ATOM 5267 C C . ASP A 1 690 ? 27.150 -12.898 -32.004 1.00 55.47 690 ASP A C 1
ATOM 5269 O O . ASP A 1 690 ? 27.100 -12.716 -30.788 1.00 55.47 690 ASP A O 1
ATOM 5273 N N . ILE A 1 691 ? 27.868 -12.109 -32.798 1.00 56.19 691 ILE A N 1
ATOM 5274 C CA . ILE A 1 691 ? 28.516 -10.884 -32.326 1.00 56.19 691 ILE A CA 1
ATOM 5275 C C . ILE A 1 691 ? 27.635 -9.718 -32.751 1.00 56.19 691 ILE A C 1
ATOM 5277 O O . ILE A 1 691 ? 27.345 -9.555 -33.933 1.00 56.19 691 ILE A O 1
ATOM 5281 N N . ASP A 1 692 ? 27.204 -8.927 -31.775 1.00 52.34 692 ASP A N 1
ATOM 5282 C CA . ASP A 1 692 ? 26.284 -7.813 -31.965 1.00 52.34 692 ASP A CA 1
ATOM 5283 C C . ASP A 1 692 ? 26.916 -6.517 -31.459 1.00 52.34 692 ASP A C 1
ATOM 5285 O O . ASP A 1 692 ? 27.579 -6.469 -30.416 1.00 52.34 692 ASP A O 1
ATOM 5289 N N . PHE A 1 693 ? 26.686 -5.446 -32.201 1.00 52.97 693 PHE A N 1
ATOM 5290 C CA . PHE A 1 693 ? 27.162 -4.110 -31.888 1.00 52.97 693 PHE A CA 1
ATOM 5291 C C . PHE A 1 693 ? 25.947 -3.202 -31.754 1.00 52.97 693 PHE A C 1
ATOM 5293 O O . PHE A 1 693 ? 24.986 -3.326 -32.500 1.00 52.97 693 PHE A O 1
ATOM 5300 N N . SER A 1 694 ? 25.983 -2.247 -30.826 1.00 48.62 694 SER A N 1
ATOM 5301 C CA . SER A 1 694 ? 24.846 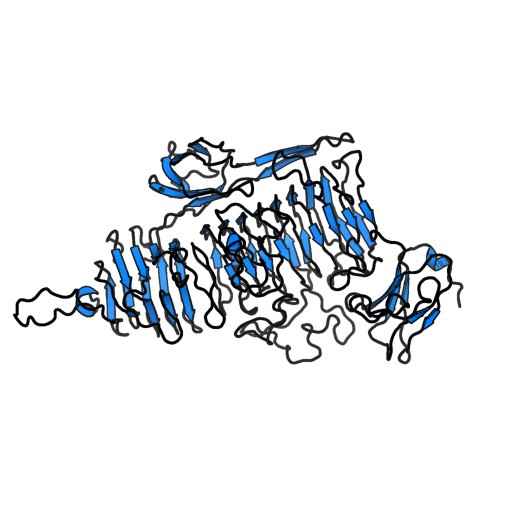-1.352 -30.568 1.00 48.62 694 SER A CA 1
ATOM 5302 C C . SER A 1 694 ? 24.510 -0.364 -31.708 1.00 48.62 694 SER A C 1
ATOM 5304 O O . SER A 1 694 ? 23.750 0.572 -31.465 1.00 48.62 694 SER A O 1
ATOM 5306 N N . ASP A 1 695 ? 25.082 -0.526 -32.907 1.00 44.81 695 ASP A N 1
ATOM 5307 C CA . ASP A 1 695 ? 24.936 0.359 -34.069 1.00 44.81 695 ASP A CA 1
ATOM 5308 C C . ASP A 1 695 ? 24.729 -0.448 -35.368 1.00 44.81 695 ASP A C 1
ATOM 5310 O O . ASP A 1 695 ? 25.552 -1.294 -35.730 1.00 44.81 695 ASP A O 1
ATOM 5314 N N . ASP A 1 696 ? 23.649 -0.130 -36.089 1.00 39.28 696 ASP A N 1
ATOM 5315 C CA . ASP A 1 696 ? 23.228 -0.759 -37.346 1.00 39.28 696 ASP A CA 1
ATOM 5316 C C . ASP A 1 696 ? 24.234 -0.558 -38.506 1.00 39.28 696 ASP A C 1
ATOM 5318 O O . ASP A 1 696 ? 24.202 -1.302 -39.484 1.00 39.28 696 ASP A O 1
ATOM 5322 N N . ALA A 1 697 ? 25.132 0.435 -38.427 1.00 45.09 697 ALA A N 1
ATOM 5323 C CA . ALA A 1 697 ? 26.064 0.802 -39.500 1.00 45.09 697 ALA A CA 1
ATOM 5324 C C . ALA A 1 697 ? 27.427 0.080 -39.444 1.00 45.09 697 ALA A C 1
ATOM 5326 O O . ALA A 1 697 ? 28.235 0.219 -40.364 1.00 45.09 697 ALA A O 1
ATOM 5327 N N . MET A 1 698 ? 27.721 -0.681 -38.382 1.00 46.28 698 MET A N 1
ATOM 5328 C CA . MET A 1 698 ? 29.022 -1.355 -38.225 1.00 46.28 698 MET A CA 1
ATOM 5329 C C . MET A 1 698 ? 29.099 -2.758 -38.838 1.00 46.28 698 MET A C 1
ATOM 5331 O O . MET A 1 698 ? 30.207 -3.247 -39.061 1.00 46.28 698 MET A O 1
ATOM 5335 N N . GLY A 1 699 ? 27.966 -3.380 -39.183 1.00 46.72 699 GLY A N 1
ATOM 5336 C CA . GLY A 1 699 ? 27.955 -4.641 -39.941 1.00 46.72 699 GLY A CA 1
ATOM 5337 C C . GLY A 1 699 ? 28.675 -4.527 -41.292 1.00 46.72 699 GLY A C 1
ATOM 5338 O O . GLY A 1 699 ? 29.300 -5.482 -41.741 1.00 46.72 699 GLY A O 1
ATOM 5339 N N . ASP A 1 700 ? 28.692 -3.326 -41.875 1.00 49.22 700 ASP A N 1
ATOM 5340 C CA . ASP A 1 700 ? 29.361 -3.023 -43.145 1.00 49.22 700 ASP A CA 1
ATOM 5341 C C . ASP A 1 700 ? 30.904 -2.979 -43.043 1.00 49.22 700 ASP A C 1
ATOM 5343 O O . ASP A 1 700 ? 31.591 -2.912 -44.065 1.00 49.22 700 ASP A O 1
ATOM 5347 N N . TYR A 1 701 ? 31.469 -2.993 -41.827 1.00 45.41 701 TYR A N 1
ATOM 5348 C CA . TYR A 1 701 ? 32.919 -2.925 -41.586 1.00 45.41 701 TYR A CA 1
ATOM 5349 C C . TYR A 1 701 ? 33.590 -4.288 -41.381 1.00 45.41 701 TYR A C 1
ATOM 5351 O O . TYR A 1 701 ? 34.823 -4.358 -41.414 1.00 45.41 701 TYR A O 1
ATOM 5359 N N . PHE A 1 702 ? 32.820 -5.364 -41.210 1.00 44.28 702 PHE A N 1
ATOM 5360 C CA . PHE A 1 702 ? 33.358 -6.720 -41.210 1.00 44.28 702 PHE A CA 1
ATOM 5361 C C . PHE A 1 702 ? 33.369 -7.240 -42.650 1.00 44.28 702 PHE A C 1
ATOM 5363 O O . PHE A 1 702 ? 32.328 -7.485 -43.254 1.00 44.28 702 PHE A O 1
ATOM 5370 N N . GLY A 1 703 ? 34.570 -7.352 -43.227 1.00 43.19 703 GLY A N 1
ATOM 5371 C CA . GLY A 1 703 ? 34.763 -8.117 -44.459 1.00 43.19 703 GLY A CA 1
ATOM 5372 C C . GLY A 1 703 ? 34.335 -9.572 -44.250 1.00 43.19 703 GLY A C 1
ATOM 5373 O O . GLY A 1 703 ? 34.318 -10.041 -43.119 1.00 43.19 703 GLY A O 1
ATOM 5374 N N . GLU A 1 704 ? 33.979 -10.265 -45.333 1.00 37.94 704 GLU A N 1
ATOM 5375 C CA . GLU A 1 704 ? 33.381 -11.616 -45.339 1.00 37.94 704 GLU A CA 1
ATOM 5376 C C . GLU A 1 704 ? 34.266 -12.768 -44.787 1.00 37.94 704 GLU A C 1
ATOM 5378 O O . GLU A 1 704 ? 34.000 -13.924 -45.114 1.00 37.94 704 GLU A O 1
ATOM 5383 N N . ASP A 1 705 ? 35.289 -12.496 -43.971 1.00 34.78 705 ASP A N 1
ATOM 5384 C CA . ASP A 1 705 ? 36.216 -13.508 -43.433 1.00 34.78 705 ASP A CA 1
ATOM 5385 C C . ASP A 1 705 ? 36.038 -13.766 -41.928 1.00 34.78 705 ASP A C 1
ATOM 5387 O O . ASP A 1 705 ? 36.174 -12.809 -41.128 1.00 34.78 705 ASP A O 1
#

InterPro domains:
  IPR012334 Pectin lyase fold [G3DSA:2.160.20.10] (275-441)
  IPR019316 G8 domain [PF10162] (23-135)
  IPR019316 G8 domain [PS51484] (15-136)
  IPR019316 G8 domain [SM01225] (18-136)
  IPR052387 Fibrocystin [PTHR46769] (23-433)
  IPR055401 CEMIP, beta-helix domain [PF24606] (292-430)

Organism: Symbiodinium pilosum (NCBI:txid2952)

Sequence (705 aa):
MLRLLRRGCIRPTPETTQTHRAKPPQAKDCVIPEAEHWILDWSPPELASLTIRGHLTWDTNMDSLQLTAGFVLVEGKGRLEVGTVNKPMSKLAIINLTDAQAAPHPTLGTRFLAGQDKAHIKLHGQPLGTWTLLAKDVASGDSELHLREDPRSLSWRVGDEIGIATTSRGQTRPYTIVSLGPEGSNTVTIDPPAATDYWGGWQSLHYSSGRSSDFNRSFELAAEVVNLQRSVVITGPPNWDTADWKGLHTLMTGSEGFMDARYVRVENCGQPPHQGNSADADYVEISTGDGERATVSNNILWNTMSAGVYVEDGNEMNNTFQENVVICMHEVPPLNPLPCNKGDTGICPEARQGCTYDMFNQGGRLGGFFVIGMTNNFVRNRVVNMENCIWFKGSADPAGRGHAAGKVCPMHLPFGQISGNVCHDNRRFGIYLDFQSPRMIPRDENGFVADIADPNSNCFNEVTPDGRDSGLIPANIVEDELDWHNEFVGQYTLSDVRYLRYVGINNMHCMYWKSSKKFADGGLYHVRDSMCINVPAGGLFEFPAGQFLGPAGSFTFGMKNVSFVGSPGVSGALSAGQHCMDGGAGGPCNVQYLLEDVNFSHTAQSGKFIQFGVNSKPEGLSVWTAAALAGEVQLSGPGFAGAPNNEFPIYGGNAGLLSYATNYNGYGALAIPGQVYELNADWRSSPVIDIDFSDDAMGDYFGED